Protein 6K4E (pdb70)

Sequence (491 aa):
REMAAAQKKIGDSLDYASLIQRAILPDRQLSATLGEHHFILWKPRDVVGGDFYVYREQADGYLIGVVDCAGHGVPGALMTMLARAAIDHAIEAVGSRDPAAILGETDQAMRSMLLATNMDAGLVWVDRRRRQLAFAGAKISLYASDGEEVQELKGARRAIGDKYRNIEVPLAPGWTFYLSTDGFLDQAGGEHGFGFGSRRFADMLRDHARQPLPEQAEAFVATLAEYQGEHPQRDDITILSFRFDMAAAQKKIGDSLDYASLIQRAILPDRQLSATLGEHHFILWKPRDVVGGDFYVYREQADGYLIGVVDCAGHGVPGALMTMLARAAIDHAIEAVGSRDPAAILGETDQAMRSMLSALATNMDAGLVWVDRRRRQLAFAGAKISLYASDGEEVQELKGARRAIGDGDYRNIEVPLAPGWTFYLSTDGFLDQAGGEHGFGFGSRRFADMLRDHARQPLPEQAEAFVATLAEYQGEHPQRDDITILSFRFD

Organism: Pseudomonas aeruginosa (strain ATCC 15692 / DSM 22644 / CIP 104116 / JCM 14847 / LMG 12228 / 1C / PRS 101 / PAO1) (NCBI:txid208964)

Foldseek 3Di:
DPPCVVVVVVVVVLLVLLVVLVVLACVVVCCVPFNLLKDKDWFFLPSWFLKGKDKADDPQFIKIKIKRWPGTDPVSNVLCVQLSVQLVVQCVVPNRQFAFSSLVSSLVSQVVVDVRGWMKMKMKTQGNNVQKMKIEIAQKWKWKELLAAIDIHDHHPHTSHDDIDIDMGHADASMKIKTKDCQQQQQFFDDPRGGCHDVNVRVLCSNPSNDRNVVSSVSSVVVSCVGNPPPRRPGIIIMMMGHDD/DCPVVVVVLVVLLVLLVVLVVLACVVVCCVPQNLLKDKDWFFLHSWFLKGKDKADDPQFIKIKIKRWPGIDPVSNVLSVQLSVQLVVQCVVPNRQFAQSSLVSSLVSQCVPDVVDRGWMWMKMKTCRNNQQKMKIEIAQWWKWKELLADIDIHDHHPHTRHVDHIDIDMDGHDASMKIKTKDCQQQQQFFDDPRGGCHDVVVSVLCSNCGNPRNVVSSVVSVVVSCVRNPPPRRPGIIIMMMGGDD

Secondary structure (DSSP, 8-state):
---THHHHHHHHHHHHHHHHHHHTS-HHHHHHHTGGGEEEEEE-SSSS-SEEEEEEE-SSEEEEEEEEESSSHHHHHHHHHHHHHHHHHHHHHH-SS-HHHHHHHHHHHHHHH-----EEEEEEEEETTTTEEEEEEES--EEEE-SS-EEEEPPBSS-BT-----EEEE--TTEEEEEE-HHHHT-EETTTTEE--HHHHHHHHHHHTTS-HHHHHHHHHHHHHHHHTTPPP-S-EEEEEEEE-/--HHHHHHHHHHHHHHHHHHHTS-HHHHHHHTGGGEEEEEE-SSSS-SEEEEEEE-SSEEEEEEEEESSSHHHHHHHHHHHHHHHHHHHHHH-SS-HHHHHHHHHHHHHHH-------EEEEEEEEETTTTEEEEEEES--EEEE-SS-EEEEPPBSS-B-------EEEE--TTEEEEEE-HHHHH-EETTTTEE--HHHHHHHHHHHTTS-HHHHHHHHHHHHHHHHTTSPP-S-EEEEEEEE-

Solvent-accessible surface area: 21850 Å² total; per-residue (Å²): 274,151,159,58,47,38,70,140,133,44,29,97,34,25,76,59,0,6,73,0,0,122,11,1,6,8,61,194,73,0,68,86,52,11,34,128,95,17,8,45,12,30,90,21,102,68,58,0,0,0,1,0,4,9,18,90,90,48,89,26,0,2,0,0,0,0,0,15,2,18,45,64,6,9,8,0,0,0,0,0,0,0,0,33,10,1,2,29,68,0,11,131,59,59,26,1,109,56,0,12,30,0,1,24,57,2,11,101,13,10,123,88,11,57,101,60,53,55,4,13,2,0,0,0,8,0,14,85,182,190,99,51,0,7,0,1,8,0,107,6,22,0,13,2,0,38,15,127,99,37,70,62,11,118,14,32,213,68,1,4,35,81,195,56,202,49,73,118,26,107,6,46,86,30,33,0,6,0,0,10,0,54,0,2,31,48,0,15,0,32,114,143,31,131,30,10,24,61,208,99,0,20,69,6,0,86,106,34,0,150,58,68,2,59,94,0,14,129,20,0,57,61,39,12,62,144,24,35,49,178,68,110,48,130,26,0,10,0,0,0,0,1,55,24,100,199,68,39,40,59,146,152,46,25,98,37,21,80,68,0,18,93,1,0,132,41,1,13,9,51,202,88,0,71,84,56,26,33,121,77,18,8,54,18,31,103,12,80,60,58,1,0,0,1,0,3,8,17,90,100,53,105,30,1,8,0,0,0,0,0,17,1,16,42,63,5,7,7,0,0,0,0,0,0,0,0,38,10,1,2,34,69,0,12,133,59,61,28,2,109,58,0,12,30,0,0,29,57,2,9,106,14,10,108,79,8,19,106,146,54,58,42,53,4,16,1,0,0,0,9,1,12,111,175,135,131,48,0,8,0,0,6,0,110,6,23,0,12,2,0,36,21,130,88,45,62,62,24,134,18,24,224,104,5,2,20,119,56,136,25,178,33,43,115,26,112,7,43,77,24,36,0,8,0,0,11,1,60,0,0,27,67,0,7,1,35,169,140,20,132,30,8,25,64,216,110,0,23,69,11,0,83,99,47,0,138,83,67,3,60,101,0,18,120,20,0,78,49,47,11,62,154,31,33,51,179,66,108,33,141,28,0,7,0,0,0,0,1,47,15,96

InterPro domains:
  IPR001932 PPM-type phosphatase-like domain [PF07228] (466-662)
  IPR001932 PPM-type phosphatase-like domain [SM00331] (453-662)
  IPR003660 HAMP domain [PF00672] (337-385)
  IPR003660 HAMP domain [PS50885] (337-389)
  IPR003660 HAMP domain [SM00304] (337-389)
  IPR036457 PPM-type phosphatase-like domain superfamily [G3DSA:3.60.40.10] (404-661)
  IPR036457 PPM-type phosphatase-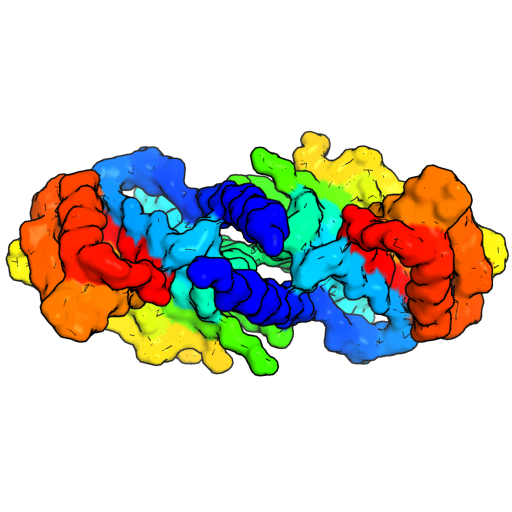like domain superfamily [SSF81606] (448-659)
  IPR052016 Bacterial Sigma Factor Regulator [PTHR43156] (282-662)

Radius of gyration: 25.13 Å; Cα contacts (8 Å, |Δi|>4): 1128; chains: 2; bounding box: 52×59×74 Å

Structure (mmCIF, N/CA/C/O backbone):
data_6K4E
#
_entry.id   6K4E
#
_cell.length_a   51.170
_cell.length_b   110.480
_cell.length_c   111.600
_cell.angle_alpha   90.00
_cell.angle_beta   90.00
_cell.angle_gamma   90.00
#
_symmetry.space_group_name_H-M   'P 21 21 21'
#
loop_
_entity.id
_entity.type
_entity.pdbx_description
1 polymer 'Putative serine phosphatase'
2 non-polymer 'MAGNESIUM ION'
3 water water
#
loop_
_atom_site.group_PDB
_atom_site.id
_atom_site.type_symbol
_atom_site.label_atom_id
_atom_site.label_alt_id
_atom_site.label_comp_id
_atom_site.label_asym_id
_atom_site.label_entity_id
_atom_site.label_seq_id
_atom_site.pdbx_PDB_ins_code
_atom_site.Cartn_x
_atom_site.Cartn_y
_atom_site.Cartn_z
_atom_site.occupancy
_atom_site.B_iso_or_equiv
_atom_site.auth_seq_id
_atom_site.auth_comp_id
_atom_site.auth_asym_id
_atom_site.auth_atom_id
_atom_site.pdbx_PDB_model_num
ATOM 1 N N . ARG A 1 45 ? 24.666 84.869 59.038 1.00 139.96 407 ARG A N 1
ATOM 2 C CA . ARG A 1 45 ? 23.570 83.905 59.139 1.00 138.55 407 ARG A CA 1
ATOM 3 C C . ARG A 1 45 ? 23.643 82.780 58.089 1.00 138.13 407 ARG A C 1
ATOM 4 O O . ARG A 1 45 ? 22.979 81.754 58.254 1.00 135.90 407 ARG A O 1
ATOM 12 N N . GLU A 1 46 ? 24.461 82.967 57.029 1.00 133.30 408 GLU A N 1
ATOM 13 C CA . GLU A 1 46 ? 24.651 81.985 55.958 1.00 130.04 408 GLU A CA 1
ATOM 14 C C . GLU A 1 46 ? 25.389 80.734 56.458 1.00 131.99 408 GLU A C 1
ATOM 15 O O . GLU A 1 46 ? 26.623 80.723 56.539 1.00 131.28 408 GLU A O 1
ATOM 21 N N . MET A 1 47 ? 24.610 79.684 56.799 1.00 127.05 409 MET A N 1
ATOM 22 C CA . MET A 1 47 ? 25.091 78.386 57.294 1.00 124.70 409 MET A CA 1
ATOM 23 C C . MET A 1 47 ? 25.808 77.600 56.180 1.00 123.37 409 MET A C 1
ATOM 24 O O . MET A 1 47 ? 25.251 76.649 55.628 1.00 120.66 409 MET A O 1
ATOM 29 N N . ALA A 1 48 ? 27.046 78.031 55.850 1.00 118.47 410 ALA A N 1
ATOM 30 C CA . ALA A 1 48 ? 27.916 77.456 54.815 1.00 115.10 410 ALA A CA 1
ATOM 31 C C . ALA A 1 48 ? 28.671 76.214 55.300 1.00 114.73 410 ALA A C 1
ATOM 32 O O . ALA A 1 48 ? 29.199 75.466 54.475 1.00 112.34 410 ALA A O 1
ATOM 34 N N . ALA A 1 49 ? 28.713 75.992 56.632 1.00 110.37 411 ALA A N 1
ATOM 35 C CA . ALA A 1 49 ? 29.375 74.840 57.258 1.00 108.17 411 ALA A CA 1
ATOM 36 C C . ALA A 1 49 ? 28.738 73.516 56.828 1.00 107.19 411 ALA A C 1
ATOM 37 O O . ALA A 1 49 ? 29.424 72.492 56.829 1.00 106.06 411 ALA A O 1
ATOM 39 N N . ALA A 1 50 ? 27.438 73.546 56.430 1.00 100.21 412 ALA A N 1
ATOM 40 C CA . ALA A 1 50 ? 26.694 72.377 55.960 1.00 96.45 412 ALA A CA 1
ATOM 41 C C . ALA A 1 50 ? 27.294 71.871 54.651 1.00 94.73 412 ALA A C 1
ATOM 42 O O . ALA A 1 50 ? 27.494 70.664 54.504 1.00 92.20 412 ALA A O 1
ATOM 44 N N . GLN A 1 51 ? 27.629 72.803 53.726 1.00 89.60 413 GLN A N 1
ATOM 45 C CA . GLN A 1 51 ? 28.251 72.523 52.426 1.00 86.87 413 GLN A CA 1
ATOM 46 C C . GLN A 1 51 ? 29.620 71.839 52.595 1.00 87.07 413 GLN A C 1
ATOM 47 O O . GLN A 1 51 ? 29.980 70.999 51.767 1.00 84.88 413 GLN A O 1
ATOM 53 N N . LYS A 1 52 ? 30.366 72.191 53.672 1.00 82.51 414 LYS A N 1
ATOM 54 C CA . LYS A 1 52 ? 31.668 71.599 54.007 1.00 80.74 414 LYS A CA 1
ATOM 55 C C . LYS A 1 52 ? 31.434 70.162 54.471 1.00 80.37 414 LYS A C 1
ATOM 56 O O . LYS A 1 52 ? 32.105 69.250 53.982 1.00 78.14 414 LYS A O 1
ATOM 62 N N . LYS A 1 53 ? 30.464 69.967 55.405 1.00 75.94 415 LYS A N 1
ATOM 63 C CA . LYS A 1 53 ? 30.083 68.667 55.972 1.00 74.05 415 LYS A CA 1
ATOM 64 C C . LYS A 1 53 ? 29.736 67.655 54.891 1.00 73.03 415 LYS A C 1
ATOM 65 O O . LYS A 1 53 ? 30.291 66.561 54.904 1.00 72.08 415 LYS A O 1
ATOM 71 N N . ILE A 1 54 ? 28.861 68.034 53.939 1.00 66.51 416 ILE A N 1
ATOM 72 C CA . ILE A 1 54 ? 28.431 67.192 52.817 1.00 63.09 416 ILE A CA 1
ATOM 73 C C . ILE A 1 54 ? 29.625 66.829 51.903 1.00 61.15 416 ILE A C 1
ATOM 74 O O . ILE A 1 54 ? 29.767 65.660 51.536 1.00 59.67 416 ILE A O 1
ATOM 79 N N . GLY A 1 55 ? 30.476 67.813 51.603 1.00 54.50 417 GLY A N 1
ATOM 80 C CA . GLY A 1 55 ? 31.678 67.642 50.795 1.00 52.10 417 GLY A CA 1
ATOM 81 C C . GLY A 1 55 ? 32.656 66.628 51.366 1.00 55.07 417 GLY A C 1
ATOM 82 O O . GLY A 1 55 ? 33.173 65.767 50.641 1.00 53.35 417 GLY A O 1
ATOM 83 N N . ASP A 1 56 ? 32.880 66.705 52.695 1.00 53.72 418 ASP A N 1
ATOM 84 C CA . ASP A 1 56 ? 33.754 65.793 53.439 1.00 53.14 418 ASP A CA 1
ATOM 85 C C . ASP A 1 56 ? 33.133 64.417 53.497 1.00 55.16 418 ASP A C 1
ATOM 86 O O . ASP A 1 56 ? 33.859 63.436 53.405 1.00 54.73 418 ASP A O 1
ATOM 91 N N . SER A 1 57 ? 31.793 64.341 53.637 1.00 51.29 419 SER A N 1
ATOM 92 C CA . SER A 1 57 ? 31.021 63.092 53.656 1.00 49.91 419 SER A CA 1
ATOM 93 C C . SER A 1 57 ? 31.122 62.405 52.293 1.00 52.34 419 SER A C 1
ATOM 94 O O . SER A 1 57 ? 31.420 61.223 52.268 1.00 51.02 419 SER A O 1
ATOM 97 N N . LEU A 1 58 ? 30.963 63.146 51.167 1.00 49.48 420 LEU A N 1
ATOM 98 C CA . LEU A 1 58 ? 31.072 62.595 49.809 1.00 48.62 420 LEU A CA 1
ATOM 99 C C . LEU A 1 58 ? 32.472 62.104 49.482 1.00 54.04 420 LEU A C 1
ATOM 100 O O . LEU A 1 58 ? 32.618 61.054 48.845 1.00 51.78 420 LEU A O 1
ATOM 105 N N . ASP A 1 59 ? 33.499 62.856 49.942 1.00 53.51 421 ASP A N 1
ATOM 106 C CA . ASP A 1 59 ? 34.910 62.506 49.760 1.00 54.06 421 ASP A CA 1
ATOM 107 C C . ASP A 1 59 ? 35.200 61.198 50.480 1.00 56.88 421 ASP A C 1
ATOM 108 O O . ASP A 1 59 ? 35.912 60.363 49.943 1.00 55.59 421 ASP A O 1
ATOM 113 N N . TYR A 1 60 ? 34.642 61.012 51.690 1.00 54.51 422 TYR A N 1
ATOM 114 C CA . TYR A 1 60 ? 34.802 59.757 52.415 1.00 54.58 422 TYR A CA 1
ATOM 115 C C . TYR A 1 60 ? 33.996 58.647 51.719 1.00 51.16 422 TYR A C 1
ATOM 116 O O . TYR A 1 60 ? 34.479 57.522 51.633 1.00 49.13 422 TYR A O 1
ATOM 125 N N . ALA A 1 61 ? 32.809 58.967 51.176 1.00 44.20 423 ALA A N 1
ATOM 126 C CA . ALA A 1 61 ? 31.988 57.999 50.440 1.00 43.71 423 ALA A CA 1
ATOM 127 C C . ALA A 1 61 ? 32.718 57.520 49.161 1.00 46.72 423 ALA A C 1
ATOM 128 O O . ALA A 1 61 ? 32.492 56.394 48.737 1.00 46.15 423 ALA A O 1
ATOM 130 N N . SER A 1 62 ? 33.638 58.336 48.594 1.00 43.24 424 SER A N 1
ATOM 131 C CA . SER A 1 62 ? 34.410 57.936 47.414 1.00 42.65 424 SER A CA 1
ATOM 132 C C . SER A 1 62 ? 35.484 56.915 47.769 1.00 45.13 424 SER A C 1
ATOM 133 O O . SER A 1 62 ? 35.854 56.122 46.920 1.00 43.76 424 SER A O 1
ATOM 136 N N . LEU A 1 63 ? 35.908 56.873 49.050 1.00 42.59 425 LEU A N 1
ATOM 137 C CA . LEU A 1 63 ? 36.861 55.884 49.563 1.00 41.86 425 LEU A CA 1
ATOM 138 C C . LEU A 1 63 ? 36.134 54.532 49.625 1.00 44.00 425 LEU A C 1
ATOM 139 O O . LEU A 1 63 ? 36.736 53.515 49.299 1.00 42.40 425 LEU A O 1
ATOM 144 N N . ILE A 1 64 ? 34.824 54.525 50.035 1.00 40.20 426 ILE A N 1
ATOM 145 C CA . ILE A 1 64 ? 34.011 53.304 50.060 1.00 39.81 426 ILE A CA 1
ATOM 146 C C . ILE A 1 64 ? 33.852 52.792 48.629 1.00 42.39 426 ILE A C 1
ATOM 147 O O . ILE A 1 64 ? 34.131 51.627 48.381 1.00 44.15 426 ILE A O 1
ATOM 152 N N . GLN A 1 65 ? 33.461 53.655 47.690 1.00 36.25 427 GLN A N 1
ATOM 153 C CA . GLN A 1 65 ? 33.294 53.243 46.296 1.00 35.47 427 GLN A CA 1
ATOM 154 C C . GLN A 1 65 ? 34.619 52.764 45.650 1.00 41.01 427 GLN A C 1
ATOM 155 O O . GLN A 1 65 ? 34.596 51.792 44.919 1.00 41.42 427 GLN A O 1
ATOM 161 N N . ARG A 1 66 ? 35.754 53.390 45.952 1.00 39.76 428 ARG A N 1
ATOM 162 C CA . ARG A 1 66 ? 37.062 52.954 45.436 1.00 40.80 428 ARG A CA 1
ATOM 163 C C . ARG A 1 66 ? 37.456 51.567 45.967 1.00 43.60 428 ARG A C 1
ATOM 164 O O . ARG A 1 66 ? 38.030 50.779 45.231 1.00 41.87 428 ARG A O 1
ATOM 172 N N . ALA A 1 67 ? 37.092 51.267 47.218 1.00 40.41 429 ALA A N 1
ATOM 173 C CA . ALA A 1 67 ? 37.359 49.983 47.871 1.00 41.71 429 ALA A CA 1
ATOM 174 C C . ALA A 1 67 ? 36.655 48.782 47.217 1.00 44.91 429 ALA A C 1
ATOM 175 O O . ALA A 1 67 ? 37.119 47.648 47.368 1.00 45.21 429 ALA A O 1
ATOM 177 N N . ILE A 1 68 ? 35.579 49.030 46.450 1.00 39.11 430 ILE A N 1
ATOM 178 C CA . ILE A 1 68 ? 34.868 47.942 45.769 1.00 37.80 430 ILE A CA 1
ATOM 179 C C . ILE A 1 68 ? 35.403 47.746 44.318 1.00 38.51 430 ILE A C 1
ATOM 180 O O . ILE A 1 68 ? 34.952 46.842 43.618 1.00 36.82 430 ILE A O 1
ATOM 185 N N . LEU A 1 69 ? 36.399 48.565 43.900 1.00 33.40 431 LEU A N 1
ATOM 186 C CA . LEU A 1 69 ? 36.988 48.483 42.557 1.00 33.65 431 LEU A CA 1
ATOM 187 C C . LEU A 1 69 ? 38.185 47.519 42.533 1.00 39.96 431 LEU A C 1
ATOM 188 O O . LEU A 1 69 ? 38.948 47.510 43.490 1.00 40.52 431 LEU A O 1
ATOM 193 N N . PRO A 1 70 ? 38.372 46.712 41.457 1.00 37.27 432 PRO A N 1
ATOM 194 C CA . PRO A 1 70 ? 39.470 45.720 41.449 1.00 37.55 432 PRO A CA 1
ATOM 195 C C . PRO A 1 70 ? 40.850 46.220 40.980 1.00 41.36 432 PRO A C 1
ATOM 196 O O . PRO A 1 70 ? 41.620 45.431 40.455 1.00 42.00 432 PRO A O 1
ATOM 200 N N . ASP A 1 71 ? 41.182 47.492 41.215 1.00 38.40 433 ASP A N 1
ATOM 201 C CA . ASP A 1 71 ? 42.461 48.145 40.873 1.00 40.71 433 ASP A CA 1
ATOM 202 C C . ASP A 1 71 ? 43.731 47.358 41.170 1.00 46.64 433 ASP A C 1
ATOM 203 O O . ASP A 1 71 ? 44.588 47.222 40.294 1.00 46.56 433 ASP A O 1
ATOM 208 N N . ARG A 1 72 ? 43.876 46.922 42.431 1.00 42.80 434 ARG A N 1
ATOM 209 C CA . ARG A 1 72 ? 45.014 46.185 42.973 1.00 44.30 434 ARG A CA 1
ATOM 210 C C . ARG A 1 72 ? 45.230 44.873 42.237 1.00 47.57 434 ARG A C 1
ATOM 211 O O . ARG A 1 72 ? 46.344 44.581 41.835 1.00 50.48 434 ARG A O 1
ATOM 219 N N . GLN A 1 73 ? 44.161 44.091 42.092 1.00 42.71 435 GLN A N 1
ATOM 220 C CA . GLN A 1 73 ? 44.097 42.807 41.400 1.00 42.01 435 GLN A CA 1
ATOM 221 C C . GLN A 1 73 ? 44.425 42.980 39.920 1.00 42.98 435 GLN A C 1
ATOM 222 O O . GLN A 1 73 ? 45.268 42.241 39.406 1.00 42.56 435 GLN A O 1
ATOM 228 N N . LEU A 1 74 ? 43.859 44.022 39.273 1.00 38.33 436 LEU A N 1
ATOM 229 C CA . LEU A 1 74 ? 44.145 44.356 37.879 1.00 38.39 436 LEU A CA 1
ATOM 230 C C . LEU A 1 74 ? 45.636 44.668 37.671 1.00 44.36 436 LEU A C 1
ATOM 231 O O . LEU A 1 74 ? 46.226 44.141 36.743 1.00 44.59 436 LEU A O 1
ATOM 236 N N . SER A 1 75 ? 46.229 45.497 38.524 1.00 44.32 437 SER A N 1
ATOM 237 C CA . SER A 1 75 ? 47.640 45.877 38.464 1.00 46.17 437 SER A CA 1
ATOM 238 C C . SER A 1 75 ? 48.581 44.701 38.724 1.00 52.50 437 SER A C 1
ATOM 239 O O . SER A 1 75 ? 49.590 44.561 38.035 1.00 52.79 437 SER A O 1
ATOM 242 N N . ALA A 1 76 ? 48.237 43.855 39.704 1.00 49.79 438 ALA A N 1
ATOM 243 C CA . ALA A 1 76 ? 49.040 42.701 40.091 1.00 50.92 438 ALA A CA 1
ATOM 244 C C . ALA A 1 76 ? 49.013 41.574 39.064 1.00 55.35 438 ALA A C 1
ATOM 245 O O . ALA A 1 76 ? 50.009 40.871 38.931 1.00 57.34 438 ALA A O 1
ATOM 247 N N . THR A 1 77 ? 47.906 41.407 38.329 1.00 50.41 439 THR A N 1
ATOM 248 C CA . THR A 1 77 ? 47.761 40.304 37.379 1.00 49.83 439 THR A CA 1
ATOM 249 C C . THR A 1 77 ? 47.942 40.706 35.904 1.00 52.03 439 THR A C 1
ATOM 250 O O . THR A 1 77 ? 48.584 39.960 35.161 1.00 52.77 439 THR A O 1
ATOM 254 N N . LEU A 1 78 ? 47.362 41.844 35.474 1.00 46.09 440 LEU A N 1
ATOM 255 C CA . LEU A 1 78 ? 47.466 42.301 34.077 1.00 45.01 440 LEU A CA 1
ATOM 256 C C . LEU A 1 78 ? 48.629 43.286 33.827 1.00 49.23 440 LEU A C 1
ATOM 257 O O . LEU A 1 78 ? 49.126 43.372 32.701 1.00 49.18 440 LEU A O 1
ATOM 262 N N . GLY A 1 79 ? 49.054 44.000 34.872 1.00 46.22 441 GLY A N 1
ATOM 263 C CA . GLY A 1 79 ? 50.122 44.983 34.763 1.00 46.73 441 GLY A CA 1
ATOM 264 C C . GLY A 1 79 ? 49.833 45.987 33.665 1.00 51.62 441 GLY A C 1
ATOM 265 O O . GLY A 1 79 ? 48.739 46.559 33.628 1.00 52.00 441 GLY A O 1
ATOM 266 N N . GLU A 1 80 ? 50.761 46.141 32.713 1.00 47.69 442 GLU A N 1
ATOM 267 C CA . GLU A 1 80 ? 50.587 47.108 31.618 1.00 47.70 442 GLU A CA 1
ATOM 268 C C . GLU A 1 80 ? 49.786 46.547 30.420 1.00 50.36 442 GLU A C 1
ATOM 269 O O . GLU A 1 80 ? 49.656 47.251 29.397 1.00 50.49 442 GLU A O 1
ATOM 275 N N . HIS A 1 81 ? 49.168 45.318 30.578 1.00 43.98 443 HIS A N 1
ATOM 276 C CA . HIS A 1 81 ? 48.241 44.721 29.585 1.00 42.01 443 HIS A CA 1
ATOM 277 C C . HIS A 1 81 ? 46.817 45.226 29.855 1.00 43.92 443 HIS A C 1
ATOM 278 O O . HIS A 1 81 ? 45.840 44.649 29.349 1.00 42.77 443 HIS A O 1
ATOM 285 N N . HIS A 1 82 ? 46.696 46.256 30.707 1.00 38.13 444 HIS A N 1
ATOM 286 C CA . HIS A 1 82 ? 45.422 46.883 31.013 1.00 37.72 444 HIS A CA 1
ATOM 287 C C . HIS A 1 82 ? 45.612 48.382 31.285 1.00 40.15 444 HIS A C 1
ATOM 288 O O . HIS A 1 82 ? 46.718 48.821 31.614 1.00 37.76 444 HIS A O 1
ATOM 295 N N . PHE A 1 83 ? 44.498 49.139 31.225 1.00 35.29 445 PHE A N 1
ATOM 296 C CA . PHE A 1 83 ? 44.451 50.521 31.685 1.00 34.46 445 PHE A CA 1
ATOM 297 C C . PHE A 1 83 ? 43.054 50.805 32.157 1.00 38.66 445 PHE A C 1
ATOM 298 O O . PHE A 1 83 ? 42.114 50.162 31.715 1.00 37.03 445 PHE A O 1
ATOM 306 N N . ILE A 1 84 ? 42.923 51.712 33.126 1.00 39.69 446 ILE A N 1
ATOM 307 C CA . ILE A 1 84 ? 41.627 52.089 33.693 1.00 39.20 446 ILE A CA 1
ATOM 308 C C . ILE A 1 84 ? 41.508 53.611 33.643 1.00 43.92 446 ILE A C 1
ATOM 309 O O . ILE A 1 84 ? 42.429 54.323 34.046 1.00 45.43 446 ILE A O 1
ATOM 314 N N . LEU A 1 85 ? 40.381 54.095 33.160 1.00 40.49 447 LEU A N 1
ATOM 315 C CA . LEU A 1 85 ? 39.996 55.498 33.165 1.00 41.13 447 LEU A CA 1
ATOM 316 C C . LEU A 1 85 ? 38.694 55.471 33.878 1.00 44.13 447 LEU A C 1
ATOM 317 O O . LEU A 1 85 ? 37.763 54.810 33.419 1.00 42.50 447 LEU A O 1
ATOM 322 N N . TRP A 1 86 ? 38.650 56.076 35.064 1.00 41.22 448 TRP A N 1
ATOM 323 C CA . TRP A 1 86 ? 37.435 56.067 35.860 1.00 41.10 448 TRP A CA 1
ATOM 324 C C . TRP A 1 86 ? 37.261 57.423 36.463 1.00 45.99 448 TRP A C 1
ATOM 325 O O . TRP A 1 86 ? 38.011 57.776 37.362 1.00 44.69 448 TRP A O 1
ATOM 336 N N . LYS A 1 87 ? 36.286 58.197 35.961 1.00 43.91 449 LYS A N 1
ATOM 337 C CA . LYS A 1 87 ? 36.064 59.551 36.430 1.00 43.76 449 LYS A CA 1
ATOM 338 C C . LYS A 1 87 ? 34.582 59.796 36.668 1.00 45.82 449 LYS A C 1
ATOM 339 O O . LYS A 1 87 ? 33.865 60.122 35.718 1.00 46.39 449 LYS A O 1
ATOM 345 N N . PRO A 1 88 ? 34.107 59.712 37.930 1.00 40.96 450 PRO A N 1
ATOM 346 C CA . PRO A 1 88 ? 32.696 60.017 38.208 1.00 40.34 450 PRO A CA 1
ATOM 347 C C . PRO A 1 88 ? 32.404 61.478 37.939 1.00 42.48 450 PRO A C 1
ATOM 348 O O . PRO A 1 88 ? 33.308 62.313 38.034 1.00 42.77 450 PRO A O 1
ATOM 352 N N . ARG A 1 89 ? 31.165 61.784 37.563 1.00 39.54 451 ARG A N 1
ATOM 353 C CA . ARG A 1 89 ? 30.743 63.165 37.284 1.00 41.64 451 ARG A CA 1
ATOM 354 C C . ARG A 1 89 ? 30.816 63.958 38.592 1.00 47.12 451 ARG A C 1
ATOM 355 O O . ARG A 1 89 ? 31.394 65.037 38.630 1.00 46.73 451 ARG A O 1
ATOM 363 N N . ASP A 1 90 ? 30.283 63.390 39.672 1.00 44.78 452 ASP A N 1
ATOM 364 C CA . ASP A 1 90 ? 30.395 64.052 40.962 1.00 46.63 452 ASP A CA 1
ATOM 365 C C . ASP A 1 90 ? 31.525 63.333 41.731 1.00 53.45 452 ASP A C 1
ATOM 366 O O . ASP A 1 90 ? 32.450 62.815 41.091 1.00 53.91 452 ASP A O 1
ATOM 371 N N . VAL A 1 91 ? 31.520 63.327 43.053 1.00 50.32 453 VAL A N 1
ATOM 372 C CA . VAL A 1 91 ? 32.601 62.662 43.787 1.00 48.07 453 VAL A CA 1
ATOM 373 C C . VAL A 1 91 ? 32.430 61.133 43.674 1.00 44.41 453 VAL A C 1
ATOM 374 O O . VAL A 1 91 ? 33.404 60.387 43.551 1.00 42.19 453 VAL A O 1
ATOM 378 N N . VAL A 1 92 ? 31.171 60.688 43.702 1.00 38.11 454 VAL A N 1
ATOM 379 C CA . VAL A 1 92 ? 30.759 59.283 43.583 1.00 36.32 454 VAL A CA 1
ATOM 380 C C . VAL A 1 92 ? 29.835 59.178 42.361 1.00 40.39 454 VAL A C 1
ATOM 381 O O . VAL A 1 92 ? 29.108 60.129 42.063 1.00 40.40 454 VAL A O 1
ATOM 385 N N . GLY A 1 93 ? 29.891 58.063 41.652 1.00 37.60 455 GLY A N 1
ATOM 386 C CA . GLY A 1 93 ? 29.094 57.890 40.440 1.00 38.17 455 GLY A CA 1
ATOM 387 C C . GLY A 1 93 ? 28.358 56.573 40.373 1.00 40.43 455 GLY A C 1
ATOM 388 O O . GLY A 1 93 ? 28.397 55.813 41.330 1.00 40.49 455 GLY A O 1
ATOM 389 N N . GLY A 1 94 ? 27.709 56.311 39.241 1.00 36.70 456 GLY A N 1
ATOM 390 C CA . GLY A 1 94 ? 26.935 55.091 38.990 1.00 36.03 456 GLY A CA 1
ATOM 391 C C . GLY A 1 94 ? 27.679 54.068 38.158 1.00 38.78 456 GLY A C 1
ATOM 392 O O . GLY A 1 94 ? 27.148 53.005 37.822 1.00 39.40 456 GLY A O 1
ATOM 393 N N . ASP A 1 95 ? 28.923 54.365 37.865 1.00 34.13 457 ASP A N 1
ATOM 394 C CA . ASP A 1 95 ? 29.769 53.513 37.054 1.00 35.35 457 ASP A CA 1
ATOM 395 C C . ASP A 1 95 ? 30.754 52.781 37.897 1.00 38.57 457 ASP A C 1
ATOM 396 O O . ASP A 1 95 ? 31.377 53.380 38.774 1.00 39.17 457 ASP A O 1
ATOM 401 N N . PHE A 1 96 ? 31.003 51.525 37.551 1.00 35.76 458 PHE A N 1
ATOM 402 C CA . PHE A 1 96 ? 32.068 50.734 38.183 1.00 35.12 458 PHE A CA 1
ATOM 403 C C . PHE A 1 96 ? 32.562 49.657 37.200 1.00 42.54 458 PHE A C 1
ATOM 404 O O . PHE A 1 96 ? 32.160 49.628 36.028 1.00 42.67 458 PHE A O 1
ATOM 412 N N . TYR A 1 97 ? 33.503 48.850 37.639 1.00 37.60 459 TYR A N 1
ATOM 413 C CA . TYR A 1 97 ? 34.098 47.842 36.792 1.00 35.48 459 TYR A CA 1
ATOM 414 C C . TYR A 1 97 ? 34.451 46.658 37.638 1.00 39.82 459 TYR A C 1
ATOM 415 O O . TYR A 1 97 ? 34.603 46.772 38.852 1.00 40.13 459 TYR A O 1
ATOM 424 N N . VAL A 1 98 ? 34.480 45.497 36.996 1.00 36.90 460 VAL A N 1
ATOM 425 C CA . VAL A 1 98 ? 34.721 44.241 37.642 1.00 36.63 460 VAL A CA 1
ATOM 426 C C . VAL A 1 98 ? 35.920 43.576 37.000 1.00 36.39 460 VAL A C 1
ATOM 427 O O . VAL A 1 98 ? 36.303 43.891 35.880 1.00 32.65 460 VAL A O 1
ATOM 431 N N . TYR A 1 99 ? 36.494 42.648 37.723 1.00 33.36 461 TYR A N 1
ATOM 432 C CA . TYR A 1 99 ? 37.621 41.865 37.263 1.00 33.89 461 TYR A CA 1
ATOM 433 C C . TYR A 1 99 ? 37.698 40.680 38.192 1.00 38.62 461 TYR A C 1
ATOM 434 O O . TYR A 1 99 ? 37.576 40.843 39.410 1.00 39.75 461 TYR A O 1
ATOM 443 N N . ARG A 1 100 ? 37.898 39.499 37.617 1.00 35.42 462 ARG A N 1
ATOM 444 C CA . ARG A 1 100 ? 38.026 38.250 38.332 1.00 35.90 462 ARG A CA 1
ATOM 445 C C . ARG A 1 100 ? 39.036 37.367 37.588 1.00 41.41 462 ARG A C 1
ATOM 446 O O . ARG A 1 100 ? 38.732 36.839 36.521 1.00 40.55 462 ARG A O 1
ATOM 454 N N . GLU A 1 101 ? 40.225 37.207 38.165 1.00 39.73 463 GLU A N 1
ATOM 455 C CA . GLU A 1 101 ? 41.266 36.361 37.618 1.00 40.62 463 GLU A CA 1
ATOM 456 C C . GLU A 1 101 ? 40.987 34.885 37.912 1.00 45.21 463 GLU A C 1
ATOM 457 O O . GLU A 1 101 ? 40.641 34.518 39.043 1.00 45.18 463 GLU A O 1
ATOM 463 N N . GLN A 1 102 ? 41.167 34.038 36.897 1.00 39.36 464 GLN A N 1
ATOM 464 C CA . GLN A 1 102 ? 41.088 32.593 37.042 1.00 38.97 464 GLN A CA 1
ATOM 465 C C . GLN A 1 102 ? 42.434 32.033 36.597 1.00 45.45 464 GLN A C 1
ATOM 466 O O . GLN A 1 102 ? 43.266 32.782 36.083 1.00 48.22 464 GLN A O 1
ATOM 472 N N . ALA A 1 103 ? 42.664 30.743 36.773 1.00 42.35 465 ALA A N 1
ATOM 473 C CA . ALA A 1 103 ? 43.932 30.138 36.343 1.00 44.32 465 ALA A CA 1
ATOM 474 C C . ALA A 1 103 ? 44.057 30.074 34.800 1.00 48.93 465 ALA A C 1
ATOM 475 O O . ALA A 1 103 ? 45.138 30.296 34.249 1.00 48.12 465 ALA A O 1
ATOM 477 N N . ASP A 1 104 ? 42.924 29.821 34.123 1.00 45.79 466 ASP A N 1
ATOM 478 C CA . ASP A 1 104 ? 42.800 29.648 32.676 1.00 46.03 466 ASP A CA 1
ATOM 479 C C . ASP A 1 104 ? 42.425 30.914 31.881 1.00 48.01 466 ASP A C 1
ATOM 480 O O . ASP A 1 104 ? 42.373 30.857 30.661 1.00 48.01 466 ASP A O 1
ATOM 485 N N . GLY A 1 105 ? 42.182 32.030 32.568 1.00 43.67 467 GLY A N 1
ATOM 486 C CA . GLY A 1 105 ? 41.807 33.296 31.946 1.00 41.07 467 GLY A CA 1
ATOM 487 C C . GLY A 1 105 ? 41.226 34.284 32.932 1.00 41.02 467 GLY A C 1
ATOM 488 O O . GLY A 1 105 ? 41.461 34.162 34.132 1.00 37.69 467 GLY A O 1
ATOM 489 N N . TYR A 1 106 ? 40.475 35.297 32.445 1.00 36.96 468 TYR A N 1
ATOM 490 C CA . TYR A 1 106 ? 39.911 36.269 33.364 1.00 36.38 468 TYR A CA 1
ATOM 491 C C . TYR A 1 106 ? 38.616 36.862 32.902 1.00 40.66 468 TYR A C 1
ATOM 492 O O . TYR A 1 106 ? 38.338 36.935 31.700 1.00 39.72 468 TYR A O 1
ATOM 501 N N . LEU A 1 107 ? 37.837 37.332 33.872 1.00 37.25 469 LEU A N 1
ATOM 502 C CA . LEU A 1 107 ? 36.579 38.018 33.628 1.00 36.55 469 LEU A CA 1
ATOM 503 C C . LEU A 1 107 ? 36.848 39.469 33.843 1.00 40.32 469 LEU A C 1
ATOM 504 O O . LEU A 1 107 ? 37.435 39.837 34.855 1.00 40.02 469 LEU A O 1
ATOM 509 N N . ILE A 1 108 ? 36.437 40.304 32.892 1.00 37.20 470 ILE A N 1
ATOM 510 C CA . ILE A 1 108 ? 36.635 41.746 32.968 1.00 36.09 470 ILE A CA 1
ATOM 511 C C . ILE A 1 108 ? 35.366 42.458 32.439 1.00 42.10 470 ILE A C 1
ATOM 512 O O . ILE A 1 108 ? 34.786 42.034 31.441 1.00 42.83 470 ILE A O 1
ATOM 517 N N . GLY A 1 109 ? 34.929 43.500 33.126 1.00 37.71 471 GLY A N 1
ATOM 518 C CA . GLY A 1 109 ? 33.730 44.193 32.686 1.00 37.34 471 GLY A CA 1
ATOM 519 C C . GLY A 1 109 ? 33.523 45.584 33.236 1.00 41.79 471 GLY A C 1
ATOM 520 O O . GLY A 1 109 ? 34.257 46.019 34.122 1.00 40.61 471 GLY A O 1
ATOM 521 N N . VAL A 1 110 ? 32.540 46.302 32.681 1.00 38.49 472 VAL A N 1
ATOM 522 C CA . VAL A 1 110 ? 32.157 47.659 33.101 1.00 37.50 472 VAL A CA 1
ATOM 523 C C . VAL A 1 110 ? 30.655 47.650 33.306 1.00 39.94 472 VAL A C 1
ATOM 524 O O . VAL A 1 110 ? 29.943 46.890 32.639 1.00 37.80 472 VAL A O 1
ATOM 528 N N . VAL A 1 111 ? 30.167 48.493 34.225 1.00 36.58 473 VAL A N 1
ATOM 529 C CA . VAL A 1 111 ? 28.747 48.579 34.530 1.00 36.60 473 VAL A CA 1
ATOM 530 C C . VAL A 1 111 ? 28.391 50.049 34.684 1.00 41.59 473 VAL A C 1
ATOM 531 O O . VAL A 1 111 ? 29.146 50.791 35.291 1.00 42.81 473 VAL A O 1
ATOM 535 N N . ASP A 1 112 ? 27.237 50.455 34.157 1.00 37.68 474 ASP A N 1
ATOM 536 C CA . ASP A 1 112 ? 26.725 51.818 34.313 1.00 35.80 474 ASP A CA 1
ATOM 537 C C . ASP A 1 112 ? 25.338 51.616 34.889 1.00 39.47 474 ASP A C 1
ATOM 538 O O . ASP A 1 112 ? 24.462 51.129 34.170 1.00 35.58 474 ASP A O 1
ATOM 543 N N . CYS A 1 113 ? 25.185 51.876 36.223 1.00 37.68 475 CYS A N 1
ATOM 544 C CA . CYS A 1 113 ? 23.920 51.787 36.959 1.00 39.26 475 CYS A CA 1
ATOM 545 C C . CYS A 1 113 ? 23.085 53.024 36.717 1.00 42.52 475 CYS A C 1
ATOM 546 O O . CYS A 1 113 ? 23.645 54.100 36.496 1.00 42.25 475 CYS A O 1
ATOM 549 N N . ALA A 1 114 ? 21.770 52.904 36.877 1.00 40.27 476 ALA A N 1
ATOM 550 C CA . ALA A 1 114 ? 20.855 54.039 36.724 1.00 42.09 476 ALA A CA 1
ATOM 551 C C . ALA A 1 114 ? 21.281 55.205 37.618 1.00 47.88 476 ALA A C 1
ATOM 552 O O . ALA A 1 114 ? 21.598 55.015 38.792 1.00 50.13 476 ALA A O 1
ATOM 554 N N . GLY A 1 115 ? 21.369 56.379 37.037 1.00 44.77 477 GLY A N 1
ATOM 555 C CA . GLY A 1 115 ? 21.763 57.574 37.767 1.00 45.65 477 GLY A CA 1
ATOM 556 C C . GLY A 1 115 ? 23.259 57.776 37.896 1.00 49.22 477 GLY A C 1
ATOM 557 O O . GLY A 1 115 ? 24.074 56.994 37.398 1.00 46.99 477 GLY A O 1
ATOM 558 N N . HIS A 1 116 ? 23.610 58.863 38.542 1.00 47.79 478 HIS A N 1
ATOM 559 C CA . HIS A 1 116 ? 24.978 59.253 38.841 1.00 49.17 478 HIS A CA 1
ATOM 560 C C . HIS A 1 116 ? 24.902 59.852 40.235 1.00 50.73 478 HIS A C 1
ATOM 561 O O . HIS A 1 116 ? 23.835 59.800 40.840 1.00 50.84 478 HIS A O 1
ATOM 568 N N . GLY A 1 117 ? 26.007 60.370 40.754 1.00 43.95 479 GLY A N 1
ATOM 569 C CA . GLY A 1 117 ? 26.013 60.940 42.095 1.00 43.48 479 GLY A CA 1
ATOM 570 C C . GLY A 1 117 ? 25.757 59.881 43.146 1.00 43.18 479 GLY A C 1
ATOM 571 O O . GLY A 1 117 ? 26.075 58.713 42.932 1.00 42.18 479 GLY A O 1
ATOM 572 N N . VAL A 1 118 ? 25.161 60.271 44.263 1.00 39.75 480 VAL A N 1
ATOM 573 C CA . VAL A 1 118 ? 24.851 59.376 45.392 1.00 39.17 480 VAL A CA 1
ATOM 574 C C . VAL A 1 118 ? 23.889 58.234 44.979 1.00 43.83 480 VAL A C 1
ATOM 575 O O . VAL A 1 118 ? 24.251 57.076 45.237 1.00 43.67 480 VAL A O 1
ATOM 579 N N . PRO A 1 119 ? 22.717 58.503 44.308 1.00 38.83 481 PRO A N 1
ATOM 580 C CA . PRO A 1 119 ? 21.829 57.387 43.907 1.00 38.64 481 PRO A CA 1
ATOM 581 C C . PRO A 1 119 ? 22.534 56.345 43.030 1.00 42.70 481 PRO A C 1
ATOM 582 O O . PRO A 1 119 ? 22.345 55.145 43.239 1.00 42.00 481 PRO A O 1
ATOM 586 N N . GLY A 1 120 ? 23.360 56.804 42.099 1.00 39.56 482 GLY A N 1
ATOM 587 C CA . GLY A 1 120 ? 24.153 55.922 41.237 1.00 39.23 482 GLY A CA 1
ATOM 588 C C . GLY A 1 120 ? 25.136 55.094 42.058 1.00 40.55 482 GLY A C 1
ATOM 589 O O . GLY A 1 120 ? 25.213 53.877 41.898 1.00 39.28 482 GLY A O 1
ATOM 590 N N . ALA A 1 121 ? 25.813 55.738 43.005 1.00 37.50 483 ALA A N 1
ATOM 591 C CA . ALA A 1 121 ? 26.768 55.072 43.912 1.00 37.12 483 ALA A CA 1
ATOM 592 C C . ALA A 1 121 ? 26.103 54.003 44.796 1.00 39.44 483 ALA A C 1
ATOM 593 O O . ALA A 1 121 ? 26.711 52.968 45.023 1.00 39.79 483 ALA A O 1
ATOM 595 N N . LEU A 1 122 ? 24.837 54.203 45.203 1.00 35.37 484 LEU A N 1
ATOM 596 C CA . LEU A 1 122 ? 24.078 53.202 45.974 1.00 36.19 484 LEU A CA 1
ATOM 597 C C . LEU A 1 122 ? 23.807 51.966 45.132 1.00 40.58 484 LEU A C 1
ATOM 598 O O . LEU A 1 122 ? 23.906 50.848 45.638 1.00 41.47 484 LEU A O 1
ATOM 603 N N . MET A 1 123 ? 23.445 52.172 43.841 1.00 37.09 485 MET A N 1
ATOM 604 C CA . MET A 1 123 ? 23.199 51.126 42.838 1.00 36.46 485 MET A CA 1
ATOM 605 C C . MET A 1 123 ? 24.460 50.288 42.583 1.00 37.37 485 MET A C 1
ATOM 606 O O . MET A 1 123 ? 24.358 49.079 42.444 1.00 38.54 485 MET A O 1
ATOM 611 N N . THR A 1 124 ? 25.651 50.921 42.558 1.00 29.78 486 THR A N 1
ATOM 612 C CA . THR A 1 124 ? 26.928 50.213 42.370 1.00 28.77 486 THR A CA 1
ATOM 613 C C . THR A 1 124 ? 27.229 49.254 43.495 1.00 35.33 486 THR A C 1
ATOM 614 O O . THR A 1 124 ? 27.789 48.191 43.235 1.00 36.68 486 THR A O 1
ATOM 618 N N . MET A 1 125 ? 26.851 49.599 44.747 1.00 34.62 487 MET A N 1
ATOM 619 C CA . MET A 1 125 ? 27.096 48.701 45.884 1.00 35.27 487 MET A CA 1
ATOM 620 C C . MET A 1 125 ? 26.231 47.448 45.686 1.00 38.08 487 MET A C 1
ATOM 621 O O . MET A 1 125 ? 26.730 46.323 45.775 1.00 36.58 487 MET A O 1
ATOM 626 N N . LEU A 1 126 ? 24.956 47.650 45.351 1.00 34.42 488 LEU A N 1
ATOM 627 C CA . LEU A 1 126 ? 24.022 46.554 45.113 1.00 35.40 488 LEU A CA 1
ATOM 628 C C . LEU A 1 126 ? 24.478 45.703 43.937 1.00 40.71 488 LEU A C 1
ATOM 629 O O . LEU A 1 126 ? 24.555 44.477 44.086 1.00 40.74 488 LEU A O 1
ATOM 634 N N . ALA A 1 127 ? 24.866 46.356 42.805 1.00 37.52 489 ALA A N 1
ATOM 635 C CA . ALA A 1 127 ? 25.310 45.670 41.597 1.00 38.06 489 ALA A CA 1
ATOM 636 C C . ALA A 1 127 ? 26.627 44.929 41.810 1.00 42.94 489 ALA A C 1
ATOM 637 O O . ALA A 1 127 ? 26.775 43.844 41.268 1.00 43.75 489 ALA A O 1
ATOM 639 N N . ARG A 1 128 ? 27.555 45.479 42.607 1.00 39.59 490 ARG A N 1
ATOM 640 C CA . ARG A 1 128 ? 28.833 44.810 42.897 1.00 40.69 490 ARG A CA 1
ATOM 641 C C . ARG A 1 128 ? 28.570 43.477 43.598 1.00 47.14 490 ARG A C 1
ATOM 642 O O . ARG A 1 128 ? 29.120 42.452 43.182 1.00 48.67 490 ARG A O 1
ATOM 650 N N . ALA A 1 129 ? 27.698 43.490 44.608 1.00 44.10 491 ALA A N 1
ATOM 651 C CA . ALA A 1 129 ? 27.294 42.292 45.353 1.00 45.85 491 ALA A CA 1
ATOM 652 C C . ALA A 1 129 ? 26.484 41.329 44.474 1.00 48.01 491 ALA A C 1
ATOM 653 O O . ALA A 1 129 ? 26.738 40.128 44.510 1.00 48.56 491 ALA A O 1
ATOM 655 N N . ALA A 1 130 ? 25.533 41.850 43.679 1.00 42.90 492 ALA A N 1
ATOM 656 C CA . ALA A 1 130 ? 24.764 41.061 42.694 1.00 43.46 492 ALA A CA 1
ATOM 657 C C . ALA A 1 130 ? 25.699 40.389 41.652 1.00 41.81 492 ALA A C 1
ATOM 658 O O . ALA A 1 130 ? 25.431 39.276 41.233 1.00 40.66 492 ALA A O 1
ATOM 660 N N . ILE A 1 131 ? 26.801 41.035 41.274 1.00 37.99 493 ILE A N 1
ATOM 661 C CA . ILE A 1 131 ? 27.755 40.455 40.309 1.00 38.34 493 ILE A CA 1
ATOM 662 C C . ILE A 1 131 ? 28.538 39.306 40.973 1.00 42.16 493 ILE A C 1
ATOM 663 O O . ILE A 1 131 ? 28.682 38.245 40.360 1.00 40.83 493 ILE A O 1
ATOM 668 N N . ASP A 1 132 ? 28.945 39.481 42.253 1.00 39.87 494 ASP A N 1
ATOM 669 C CA . ASP A 1 132 ? 29.646 38.459 43.042 1.00 39.46 494 ASP A CA 1
ATOM 670 C C . ASP A 1 132 ? 28.777 37.220 43.191 1.00 43.20 494 ASP A C 1
ATOM 671 O O . ASP A 1 132 ? 29.280 36.115 42.986 1.00 41.12 494 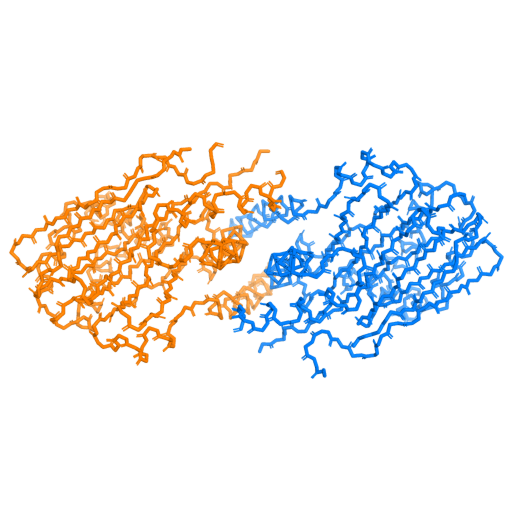ASP A O 1
ATOM 676 N N . HIS A 1 133 ? 27.470 37.403 43.522 1.00 41.11 495 HIS A N 1
ATOM 677 C CA . HIS A 1 133 ? 26.505 36.306 43.634 1.00 43.53 495 HIS A CA 1
ATOM 678 C C . HIS A 1 133 ? 26.445 35.539 42.316 1.00 49.49 495 HIS A C 1
ATOM 679 O O . HIS A 1 133 ? 26.596 34.316 42.325 1.00 52.12 495 HIS A O 1
ATOM 686 N N . ALA A 1 134 ? 26.223 36.264 41.189 1.00 43.81 496 ALA A N 1
ATOM 687 C CA . ALA A 1 134 ? 26.130 35.706 39.835 1.00 42.46 496 ALA A CA 1
ATOM 688 C C . ALA A 1 134 ? 27.374 34.915 39.448 1.00 45.06 496 ALA A C 1
ATOM 689 O O . ALA A 1 134 ? 27.219 33.795 38.973 1.00 45.14 496 ALA A O 1
ATOM 691 N N . ILE A 1 135 ? 28.598 35.456 39.707 1.00 39.91 497 ILE A N 1
ATOM 692 C CA . ILE A 1 135 ? 29.869 34.781 39.414 1.00 40.25 497 ILE A CA 1
ATOM 693 C C . ILE A 1 135 ? 29.946 33.461 40.189 1.00 46.42 497 ILE A C 1
ATOM 694 O O . ILE A 1 135 ? 30.384 32.456 39.644 1.00 47.10 497 ILE A O 1
ATOM 699 N N . GLU A 1 136 ? 29.482 33.460 41.444 1.00 45.10 498 GLU A N 1
ATOM 700 C CA . GLU A 1 136 ? 29.457 32.268 42.293 1.00 46.26 498 GLU A CA 1
ATOM 701 C C . GLU A 1 136 ? 28.385 31.267 41.813 1.00 52.28 498 GLU A C 1
ATOM 702 O O . GLU A 1 136 ? 28.641 30.063 41.813 1.00 54.02 498 GLU A O 1
ATOM 708 N N . ALA A 1 137 ? 27.212 31.761 41.361 1.00 47.81 499 ALA A N 1
ATOM 709 C CA . ALA A 1 137 ? 26.123 30.911 40.868 1.00 48.54 499 ALA A CA 1
ATOM 710 C C . ALA A 1 137 ? 26.392 30.278 39.493 1.00 53.14 499 ALA A C 1
ATOM 711 O O . ALA A 1 137 ? 25.988 29.142 39.285 1.00 54.30 499 ALA A O 1
ATOM 713 N N . VAL A 1 138 ? 27.019 31.003 38.540 1.00 48.41 500 VAL A N 1
ATOM 714 C CA . VAL A 1 138 ? 27.205 30.447 37.184 1.00 49.28 500 VAL A CA 1
ATOM 715 C C . VAL A 1 138 ? 28.665 30.373 36.687 1.00 52.45 500 VAL A C 1
ATOM 716 O O . VAL A 1 138 ? 28.908 29.853 35.595 1.00 51.33 500 VAL A O 1
ATOM 720 N N . GLY A 1 139 ? 29.601 30.876 37.475 1.00 47.64 501 GLY A N 1
ATOM 721 C CA . GLY A 1 139 ? 31.000 30.869 37.085 1.00 47.23 501 GLY A CA 1
ATOM 722 C C . GLY A 1 139 ? 31.371 32.189 36.463 1.00 50.10 501 GLY A C 1
ATOM 723 O O . GLY A 1 139 ? 30.503 33.029 36.222 1.00 50.19 501 GLY A O 1
ATOM 724 N N . SER A 1 140 ? 32.658 32.389 36.203 1.00 46.19 502 SER A N 1
ATOM 725 C CA . SER A 1 140 ? 33.134 33.637 35.627 1.00 45.20 502 SER A CA 1
ATOM 726 C C . SER A 1 140 ? 33.391 33.541 34.117 1.00 49.14 502 SER A C 1
ATOM 727 O O . SER A 1 140 ? 33.860 34.507 33.509 1.00 48.94 502 SER A O 1
ATOM 730 N N . ARG A 1 141 ? 33.032 32.398 33.509 1.00 45.39 503 ARG A N 1
ATOM 731 C CA . ARG A 1 141 ? 33.311 32.073 32.116 1.00 45.84 503 ARG A CA 1
ATOM 732 C C . ARG A 1 141 ? 32.139 32.265 31.148 1.00 48.46 503 ARG A C 1
ATOM 733 O O . ARG A 1 141 ? 32.336 32.169 29.939 1.00 48.27 503 ARG A O 1
ATOM 741 N N . ASP A 1 142 ? 30.960 32.610 31.656 1.00 43.40 504 ASP A N 1
ATOM 742 C CA . ASP A 1 142 ? 29.789 32.767 30.809 1.00 43.31 504 ASP A CA 1
ATOM 743 C C . ASP A 1 142 ? 29.197 34.164 31.022 1.00 46.94 504 ASP A C 1
ATOM 744 O O . ASP A 1 142 ? 28.310 34.307 31.865 1.00 46.33 504 ASP A O 1
ATOM 749 N N . PRO A 1 143 ? 29.675 35.198 30.265 1.00 43.07 505 PRO A N 1
ATOM 750 C CA . PRO A 1 143 ? 29.169 36.572 30.462 1.00 41.26 505 PRO A CA 1
ATOM 751 C C . PRO A 1 143 ? 27.643 36.734 30.354 1.00 45.51 505 PRO A C 1
ATOM 752 O O . PRO A 1 143 ? 27.044 37.414 31.180 1.00 44.43 505 PRO A O 1
ATOM 756 N N . ALA A 1 144 ? 27.010 36.086 29.380 1.00 43.51 506 ALA A N 1
ATOM 757 C CA . ALA A 1 144 ? 25.542 36.141 29.229 1.00 43.41 506 ALA A CA 1
ATOM 758 C C . ALA A 1 144 ? 24.807 35.578 30.457 1.00 44.74 506 ALA A C 1
ATOM 759 O O . ALA A 1 144 ? 23.837 36.199 30.897 1.00 44.04 506 ALA A O 1
ATOM 761 N N . ALA A 1 145 ? 25.287 34.447 31.036 1.00 40.63 507 ALA A N 1
ATOM 762 C CA . ALA A 1 145 ? 24.679 33.858 32.244 1.00 41.57 507 ALA A CA 1
ATOM 763 C C . ALA A 1 145 ? 24.856 34.748 33.481 1.00 44.71 507 ALA A C 1
ATOM 764 O O . ALA A 1 145 ? 23.932 34.842 34.292 1.00 43.55 507 ALA A O 1
ATOM 766 N N . ILE A 1 146 ? 26.036 35.420 33.599 1.00 41.59 508 ILE A N 1
ATOM 767 C CA . ILE A 1 146 ? 26.373 36.342 34.680 1.00 40.30 508 ILE A CA 1
ATOM 768 C C . ILE A 1 146 ? 25.378 37.519 34.645 1.00 44.42 508 ILE A C 1
ATOM 769 O O . ILE A 1 146 ? 24.863 37.900 35.687 1.00 45.81 508 ILE A O 1
ATOM 774 N N . LEU A 1 147 ? 25.118 38.079 33.452 1.00 38.94 509 LEU A N 1
ATOM 775 C CA . LEU A 1 147 ? 24.217 39.220 33.259 1.00 37.26 509 LEU A CA 1
ATOM 776 C C . LEU A 1 147 ? 22.794 38.862 33.652 1.00 41.94 509 LEU A C 1
ATOM 777 O O . LEU A 1 147 ? 22.180 39.626 34.368 1.00 42.37 509 LEU A O 1
ATOM 782 N N . GLY A 1 148 ? 22.336 37.670 33.266 1.00 40.78 510 GLY A N 1
ATOM 783 C CA . GLY A 1 148 ? 21.007 37.140 33.590 1.00 41.33 510 GLY A CA 1
ATOM 784 C C . GLY A 1 148 ? 20.797 37.004 35.079 1.00 45.56 510 GLY A C 1
ATOM 785 O O . GLY A 1 148 ? 19.811 37.504 35.630 1.00 44.64 510 GLY A O 1
ATOM 786 N N . GLU A 1 149 ? 21.773 36.364 35.739 1.00 42.96 511 GLU A N 1
ATOM 787 C CA . GLU A 1 149 ? 21.814 36.149 37.170 1.00 43.38 511 GLU A CA 1
ATOM 788 C C . GLU A 1 149 ? 21.955 37.464 37.954 1.00 47.62 511 GLU A C 1
ATOM 789 O O . GLU A 1 149 ? 21.367 37.560 39.043 1.00 47.96 511 GLU A O 1
ATOM 795 N N . THR A 1 150 ? 22.725 38.471 37.407 1.00 41.32 512 THR A N 1
ATOM 796 C CA . THR A 1 150 ? 22.894 39.784 38.040 1.00 39.92 512 THR A CA 1
ATOM 797 C C . THR A 1 150 ? 21.538 40.513 38.073 1.00 46.32 512 THR A C 1
ATOM 798 O O . THR A 1 150 ? 21.157 41.077 39.105 1.00 44.13 512 THR A O 1
ATOM 802 N N . ASP A 1 151 ? 20.807 40.455 36.943 1.00 46.27 513 ASP A N 1
ATOM 803 C CA . ASP A 1 151 ? 19.461 41.013 36.787 1.00 47.35 513 ASP A CA 1
ATOM 804 C C . ASP A 1 151 ? 18.551 40.435 37.896 1.00 53.09 513 ASP A C 1
ATOM 805 O O . ASP A 1 151 ? 17.926 41.206 38.608 1.00 54.24 513 ASP A O 1
ATOM 810 N N . GLN A 1 152 ? 18.534 39.096 38.069 1.00 50.93 514 GLN A N 1
ATOM 811 C CA . GLN A 1 152 ? 17.708 38.403 39.069 1.00 52.77 514 GLN A CA 1
ATOM 812 C C . GLN A 1 152 ? 18.057 38.803 40.510 1.00 55.54 514 GLN A C 1
ATOM 813 O O . GLN A 1 152 ? 17.164 39.113 41.290 1.00 55.30 514 GLN A O 1
ATOM 819 N N . ALA A 1 153 ? 19.361 38.842 40.830 1.00 52.00 515 ALA A N 1
ATOM 820 C CA . ALA A 1 153 ? 19.883 39.250 42.128 1.00 51.62 515 ALA A CA 1
ATOM 821 C C . ALA A 1 153 ? 19.478 40.694 42.423 1.00 53.92 515 ALA A C 1
ATOM 822 O O . ALA A 1 153 ? 19.103 40.998 43.544 1.00 53.11 515 ALA A O 1
ATOM 824 N N . MET A 1 154 ? 19.506 41.573 41.400 1.00 50.92 516 MET A N 1
ATOM 825 C CA . MET A 1 154 ? 19.082 42.964 41.563 1.00 50.66 516 MET A CA 1
ATOM 826 C C . MET A 1 154 ? 17.578 43.044 41.869 1.00 57.15 516 MET A C 1
ATOM 827 O O . MET A 1 154 ? 17.195 43.744 42.802 1.00 56.59 516 MET A O 1
ATOM 832 N N . ARG A 1 155 ? 16.744 42.280 41.132 1.00 55.61 517 ARG A N 1
ATOM 833 C CA . ARG A 1 155 ? 15.276 42.212 41.330 1.00 57.28 517 ARG A CA 1
ATOM 834 C C . ARG A 1 155 ? 14.888 41.690 42.716 1.00 63.05 517 ARG A C 1
ATOM 835 O O . ARG A 1 155 ? 13.856 42.091 43.243 1.00 64.42 517 ARG A O 1
ATOM 843 N N . SER A 1 156 ? 15.692 40.800 43.302 1.00 60.25 518 SER A N 1
ATOM 844 C CA . SER A 1 156 ? 15.438 40.256 44.637 1.00 62.16 518 SER A CA 1
ATOM 845 C C . SER A 1 156 ? 15.671 41.310 45.723 1.00 66.11 518 SER A C 1
ATOM 846 O O . SER A 1 156 ? 14.932 41.329 46.707 1.00 67.20 518 SER A O 1
ATOM 849 N N . MET A 1 157 ? 16.700 42.181 45.548 1.00 60.41 519 MET A N 1
ATOM 850 C CA . MET A 1 157 ? 17.061 43.180 46.556 1.00 58.77 519 MET A CA 1
ATOM 851 C C . MET A 1 157 ? 16.244 44.464 46.483 1.00 62.55 519 MET A C 1
ATOM 852 O O . MET A 1 157 ? 15.988 45.066 47.526 1.00 63.06 519 MET A O 1
ATOM 857 N N . LEU A 1 158 ? 15.838 44.888 45.276 1.00 57.86 520 LEU A N 1
ATOM 858 C CA . LEU A 1 158 ? 15.064 46.114 45.109 1.00 67.78 520 LEU A CA 1
ATOM 859 C C . LEU A 1 158 ? 13.607 45.822 44.796 1.00 95.52 520 LEU A C 1
ATOM 860 O O . LEU A 1 158 ? 12.848 45.464 45.688 1.00 67.93 520 LEU A O 1
ATOM 865 N N . LEU A 1 167 ? 11.134 54.523 40.553 1.00 65.52 529 LEU A N 1
ATOM 866 C CA . LEU A 1 167 ? 12.525 54.062 40.676 1.00 64.63 529 LEU A CA 1
ATOM 867 C C . LEU A 1 167 ? 13.183 53.529 39.388 1.00 65.27 529 LEU A C 1
ATOM 868 O O . LEU A 1 167 ? 12.818 52.448 38.906 1.00 63.24 529 LEU A O 1
ATOM 873 N N . ALA A 1 168 ? 14.205 54.260 38.884 1.00 61.44 530 ALA A N 1
ATOM 874 C CA . ALA A 1 168 ? 14.996 53.841 37.719 1.00 60.51 530 ALA A CA 1
ATOM 875 C C . ALA A 1 168 ? 16.080 52.917 38.281 1.00 61.49 530 ALA A C 1
ATOM 876 O O . ALA A 1 168 ? 16.912 53.362 39.081 1.00 60.75 530 ALA A O 1
ATOM 878 N N . THR A 1 169 ? 15.994 51.616 37.957 1.00 56.23 531 THR A N 1
ATOM 879 C CA . THR A 1 169 ? 16.884 50.578 38.483 1.00 55.74 531 THR A CA 1
ATOM 880 C C . THR A 1 169 ? 17.653 49.808 37.401 1.00 59.20 531 THR A C 1
ATOM 881 O O . THR A 1 169 ? 18.417 48.886 37.724 1.00 59.03 531 THR A O 1
ATOM 885 N N . ASN A 1 170 ? 17.435 50.159 36.123 1.00 55.39 532 ASN A N 1
ATOM 886 C CA . ASN A 1 170 ? 18.108 49.504 35.007 1.00 55.46 532 ASN A CA 1
ATOM 887 C C . ASN A 1 170 ? 19.619 49.841 34.973 1.00 58.44 532 ASN A C 1
ATOM 888 O O . ASN A 1 170 ? 20.062 50.814 35.597 1.00 59.21 532 ASN A O 1
ATOM 893 N N . MET A 1 171 ? 20.402 48.983 34.315 1.00 51.11 533 MET A N 1
ATOM 894 C CA . MET A 1 171 ? 21.837 49.146 34.227 1.00 49.41 533 MET A CA 1
ATOM 895 C C . MET A 1 171 ? 22.403 48.573 32.942 1.00 48.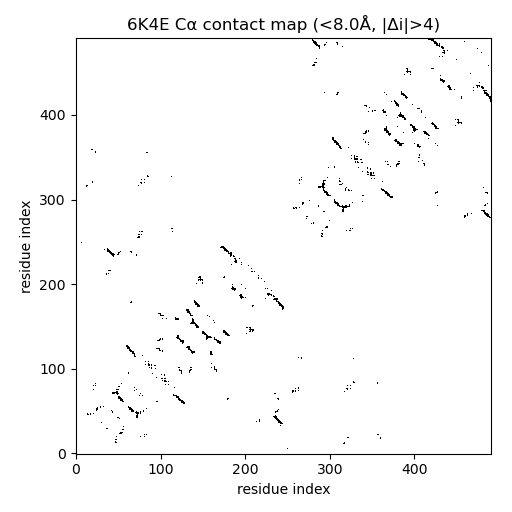15 533 MET A C 1
ATOM 896 O O . MET A 1 171 ? 21.890 47.601 32.398 1.00 45.63 533 MET A O 1
ATOM 901 N N . ASP A 1 172 ? 23.446 49.218 32.447 1.00 42.98 534 ASP A N 1
ATOM 902 C CA . ASP A 1 172 ? 24.186 48.782 31.281 1.00 42.05 534 ASP A CA 1
ATOM 903 C C . ASP A 1 172 ? 25.371 48.017 31.822 1.00 44.65 534 ASP A C 1
ATOM 904 O O . ASP A 1 172 ? 25.846 48.336 32.908 1.00 43.83 534 ASP A O 1
ATOM 909 N N . ALA A 1 173 ? 25.828 47.004 31.082 1.00 41.80 535 ALA A N 1
ATOM 910 C CA . ALA A 1 173 ? 27.014 46.224 31.409 1.00 41.22 535 ALA A CA 1
ATOM 911 C C . ALA A 1 173 ? 27.595 45.550 30.170 1.00 46.11 535 ALA A C 1
ATOM 912 O O . ALA A 1 173 ? 26.869 45.163 29.269 1.00 47.02 535 ALA A O 1
ATOM 914 N N . GLY A 1 174 ? 28.915 45.487 30.128 1.00 41.31 536 GLY A N 1
ATOM 915 C CA . GLY A 1 174 ? 29.672 44.797 29.106 1.00 41.18 536 GLY A CA 1
ATOM 916 C C . GLY A 1 174 ? 30.615 43.898 29.845 1.00 46.04 536 GLY A C 1
ATOM 917 O O . GLY A 1 174 ? 31.405 44.385 30.646 1.00 45.82 536 GLY A O 1
ATOM 918 N N . LEU A 1 175 ? 30.467 42.598 29.668 1.00 44.43 537 LEU A N 1
ATOM 919 C CA . LEU A 1 175 ? 31.266 41.596 30.369 1.00 44.95 537 LEU A CA 1
ATOM 920 C C . LEU A 1 175 ? 31.990 40.732 29.383 1.00 46.95 537 LEU A C 1
ATOM 921 O O . LEU A 1 175 ? 31.380 40.237 28.442 1.00 46.30 537 LEU A O 1
ATOM 926 N N . VAL A 1 176 ? 33.272 40.479 29.642 1.00 42.00 538 VAL A N 1
ATOM 927 C CA . VAL A 1 176 ? 34.095 39.664 28.766 1.00 41.17 538 VAL A CA 1
ATOM 928 C C . VAL A 1 176 ? 34.805 38.537 29.552 1.00 43.33 538 VAL A C 1
ATOM 929 O O . VAL A 1 176 ? 35.479 38.808 30.536 1.00 40.96 538 VAL A O 1
ATOM 933 N N . TRP A 1 177 ? 34.712 37.302 29.069 1.00 38.98 539 TRP A N 1
ATOM 934 C CA . TRP A 1 177 ? 35.522 36.217 29.598 1.00 37.85 539 TRP A CA 1
ATOM 935 C C . TRP A 1 177 ? 36.672 36.019 28.585 1.00 43.15 539 TRP A C 1
ATOM 936 O O . TRP A 1 177 ? 36.420 35.644 27.432 1.00 43.67 539 TRP A O 1
ATOM 947 N N . VAL A 1 178 ? 37.907 36.326 28.995 1.00 39.06 540 VAL A N 1
ATOM 948 C CA . VAL A 1 178 ? 39.110 36.152 28.182 1.00 39.32 540 VAL A CA 1
ATOM 949 C C . VAL A 1 178 ? 39.683 34.771 28.507 1.00 43.72 540 VAL A C 1
ATOM 950 O O . VAL A 1 178 ? 40.204 34.573 29.597 1.00 42.60 540 VAL A O 1
ATOM 954 N N . ASP A 1 179 ? 39.617 33.842 27.561 1.00 42.31 541 ASP A N 1
ATOM 955 C CA . ASP A 1 179 ? 40.169 32.494 27.737 1.00 44.85 541 ASP A CA 1
ATOM 956 C C . ASP A 1 179 ? 41.608 32.428 27.220 1.00 52.37 541 ASP A C 1
ATOM 957 O O . ASP A 1 179 ? 41.841 32.501 26.015 1.00 51.63 541 ASP A O 1
ATOM 962 N N . ARG A 1 180 ? 42.571 32.306 28.129 1.00 52.43 542 ARG A N 1
ATOM 963 C CA . ARG A 1 180 ? 43.983 32.257 27.751 1.00 54.57 542 ARG A CA 1
ATOM 964 C C . ARG A 1 180 ? 44.354 30.909 27.131 1.00 62.73 542 ARG A C 1
ATOM 965 O O . ARG A 1 180 ? 45.088 30.878 26.143 1.00 63.22 542 ARG A O 1
ATOM 973 N N . ARG A 1 181 ? 43.807 29.808 27.695 1.00 60.77 543 ARG A N 1
ATOM 974 C CA . ARG A 1 181 ? 44.064 28.422 27.290 1.00 62.39 543 ARG A CA 1
ATOM 975 C C . ARG A 1 181 ? 43.502 28.054 25.910 1.00 67.02 543 ARG A C 1
ATOM 976 O O . ARG A 1 181 ? 44.147 27.284 25.191 1.00 68.34 543 ARG A O 1
ATOM 984 N N . ARG A 1 182 ? 42.320 28.603 25.545 1.00 62.13 544 ARG A N 1
ATOM 985 C CA . ARG A 1 182 ? 41.656 28.394 24.251 1.00 61.97 544 ARG A CA 1
ATOM 986 C C . ARG A 1 182 ? 41.941 29.553 23.273 1.00 66.10 544 ARG A C 1
ATOM 987 O O . ARG A 1 182 ? 41.484 29.509 22.132 1.00 67.87 544 ARG A O 1
ATOM 995 N N . ARG A 1 183 ? 42.705 30.580 23.717 1.00 61.10 545 ARG A N 1
ATOM 996 C CA . ARG A 1 183 ? 43.079 31.786 22.962 1.00 60.39 545 ARG A CA 1
ATOM 997 C C . ARG A 1 183 ? 41.859 32.461 22.295 1.00 63.83 545 ARG A C 1
ATOM 998 O O . ARG A 1 183 ? 41.924 32.914 21.149 1.00 64.39 545 ARG A O 1
ATOM 1006 N N . GLN A 1 184 ? 40.746 32.518 23.047 1.00 58.20 546 GLN A N 1
ATOM 1007 C CA . GLN A 1 184 ? 39.479 33.099 22.624 1.00 56.19 546 GLN A CA 1
ATOM 1008 C C . GLN A 1 184 ? 38.851 33.973 23.723 1.00 56.69 546 GLN A C 1
ATOM 1009 O O . GLN A 1 184 ? 39.354 34.038 24.839 1.00 56.69 546 GLN A O 1
ATOM 1015 N N . LEU A 1 185 ? 37.751 34.626 23.393 1.00 50.00 547 LEU A N 1
ATOM 1016 C CA . LEU A 1 185 ? 37.032 35.593 24.199 1.00 46.99 547 LEU A CA 1
ATOM 1017 C C . LEU A 1 185 ? 35.547 35.337 24.044 1.00 50.31 547 LEU A C 1
ATOM 1018 O O . LEU A 1 185 ? 35.113 34.916 22.978 1.00 51.22 547 LEU A O 1
ATOM 1023 N N . ALA A 1 186 ? 34.760 35.600 25.100 1.00 45.27 548 ALA A N 1
ATOM 1024 C CA . ALA A 1 186 ? 33.298 35.540 25.072 1.00 43.87 548 ALA A CA 1
ATOM 1025 C C . ALA A 1 186 ? 32.836 36.882 25.595 1.00 45.92 548 ALA A C 1
ATOM 1026 O O . ALA A 1 186 ? 33.326 37.322 26.632 1.00 46.16 548 ALA A O 1
ATOM 1028 N N . PHE A 1 187 ? 31.971 37.569 24.859 1.00 40.40 549 PHE A N 1
ATOM 1029 C CA . PHE A 1 187 ? 31.463 38.882 25.265 1.00 39.27 549 PHE A CA 1
ATOM 1030 C C . PHE A 1 187 ? 29.946 38.894 25.283 1.00 44.07 549 PHE A C 1
ATOM 1031 O O . PHE A 1 187 ? 29.333 38.355 24.373 1.00 46.30 549 PHE A O 1
ATOM 1039 N N . ALA A 1 188 ? 29.344 39.537 26.289 1.00 40.47 550 ALA A N 1
ATOM 1040 C CA . ALA A 1 188 ? 27.898 39.749 26.352 1.00 41.60 550 ALA A CA 1
ATOM 1041 C C . ALA A 1 188 ? 27.680 41.111 26.958 1.00 44.35 550 ALA A C 1
ATOM 1042 O O . ALA A 1 188 ? 28.323 41.440 27.948 1.00 42.71 550 ALA A O 1
ATOM 1044 N N . GLY A 1 189 ? 26.819 41.906 26.331 1.00 41.56 551 GLY A N 1
ATOM 1045 C CA . GLY A 1 189 ? 26.522 43.252 26.791 1.00 40.59 551 GLY A CA 1
ATOM 1046 C C . GLY A 1 189 ? 25.077 43.711 26.710 1.00 44.95 551 GLY A C 1
ATOM 1047 O O . GLY A 1 189 ? 24.309 43.276 25.855 1.00 43.04 551 GLY A O 1
ATOM 1048 N N . ALA A 1 190 ? 24.725 44.618 27.617 1.00 42.46 552 ALA A N 1
ATOM 1049 C CA . ALA A 1 190 ? 23.431 45.280 27.734 1.00 41.39 552 ALA A CA 1
ATOM 1050 C C . ALA A 1 190 ? 23.731 46.776 27.567 1.00 42.04 552 ALA A C 1
ATOM 1051 O O . ALA A 1 190 ? 24.154 47.405 28.524 1.00 41.50 552 ALA A O 1
ATOM 1053 N N . LYS A 1 191 ? 23.618 47.310 26.336 1.00 37.23 553 LYS A N 1
ATOM 1054 C CA . LYS A 1 191 ? 23.840 48.717 25.980 1.00 36.17 553 LYS A CA 1
ATOM 1055 C C . LYS A 1 191 ? 25.293 49.138 26.125 1.00 40.63 553 LYS A C 1
ATOM 1056 O O . LYS A 1 191 ? 25.580 50.335 26.269 1.00 41.35 553 LYS A O 1
ATOM 1062 N N . ILE A 1 192 ? 26.219 48.144 26.084 1.00 36.62 554 ILE A N 1
ATOM 1063 C CA . ILE A 1 192 ? 27.653 48.339 26.146 1.00 35.56 554 ILE A CA 1
ATOM 1064 C C . ILE A 1 192 ? 28.297 47.450 25.090 1.00 40.70 554 ILE A C 1
ATOM 1065 O O . ILE A 1 192 ? 27.912 46.280 24.943 1.00 41.11 554 ILE A O 1
ATOM 1070 N N . SER A 1 193 ? 29.233 48.032 24.323 1.00 34.45 555 SER A N 1
ATOM 1071 C CA . SER A 1 193 ? 29.933 47.344 23.246 1.00 36.27 555 SER A CA 1
ATOM 1072 C C . SER A 1 193 ? 31.345 46.988 23.646 1.00 41.29 555 SER A C 1
ATOM 1073 O O . SER A 1 193 ? 31.938 47.645 24.512 1.00 41.76 555 SER A O 1
ATOM 1076 N N . LEU A 1 194 ? 31.902 45.987 22.971 1.00 38.64 556 LEU A N 1
ATOM 1077 C CA . LEU A 1 194 ? 33.314 45.655 23.080 1.00 38.86 556 LEU A CA 1
ATOM 1078 C C . LEU A 1 194 ? 33.972 46.142 21.783 1.00 42.90 556 LEU A C 1
ATOM 1079 O O . LEU A 1 194 ? 33.592 45.750 20.690 1.00 42.40 556 LEU A O 1
ATOM 1084 N N . TYR A 1 195 ? 34.930 47.043 21.919 1.00 40.42 557 TYR A N 1
ATOM 1085 C CA . TYR A 1 195 ? 35.666 47.579 20.796 1.00 39.45 557 TYR A CA 1
ATOM 1086 C C . TYR A 1 195 ? 37.009 46.855 20.774 1.00 43.07 557 TYR A C 1
ATOM 1087 O O . TYR A 1 195 ? 37.537 46.530 21.836 1.00 41.32 557 TYR A O 1
ATOM 1096 N N . ALA A 1 196 ? 37.525 46.553 19.574 1.00 41.19 558 ALA A N 1
ATOM 1097 C CA . ALA A 1 196 ? 38.824 45.911 19.382 1.00 41.53 558 ALA A CA 1
ATOM 1098 C C . ALA A 1 196 ? 39.530 46.642 18.256 1.00 47.96 5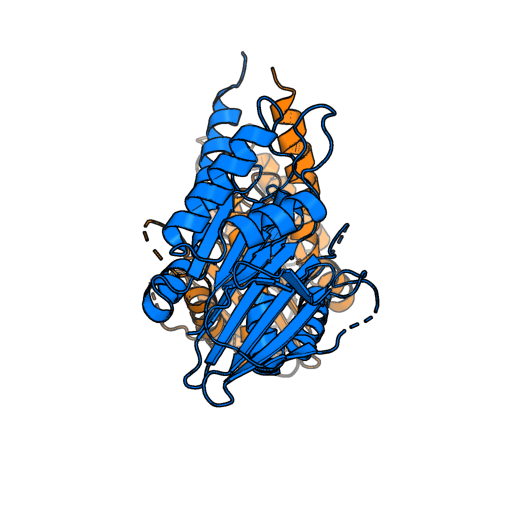58 ALA A C 1
ATOM 1099 O O . ALA A 1 196 ? 38.893 47.026 17.287 1.00 51.38 558 ALA A O 1
ATOM 1101 N N . SER A 1 197 ? 40.832 46.864 18.386 1.00 43.91 559 SER A N 1
ATOM 1102 C CA . SER A 1 197 ? 41.629 47.524 17.350 1.00 42.75 559 SER A CA 1
ATOM 1103 C C . SER A 1 197 ? 43.074 47.075 17.309 1.00 45.82 559 SER A C 1
ATOM 1104 O O . SER A 1 197 ? 43.673 46.798 18.348 1.00 43.51 559 SER A O 1
ATOM 1107 N N . ASP A 1 198 ? 43.621 46.989 16.088 1.00 44.32 560 ASP A N 1
ATOM 1108 C CA . ASP A 1 198 ? 45.023 46.621 15.866 1.00 45.48 560 ASP A CA 1
ATOM 1109 C C . ASP A 1 198 ? 45.830 47.842 15.357 1.00 51.03 560 ASP A C 1
ATOM 1110 O O . ASP A 1 198 ? 47.014 47.717 15.007 1.00 51.09 560 ASP A O 1
ATOM 1115 N N . GLY A 1 199 ? 45.168 49.002 15.333 1.00 46.87 561 GLY A N 1
ATOM 1116 C CA . GLY A 1 199 ? 45.745 50.243 14.835 1.00 48.04 561 GLY A CA 1
ATOM 1117 C C . GLY A 1 199 ? 45.416 50.502 13.368 1.00 55.12 561 GLY A C 1
ATOM 1118 O O . GLY A 1 199 ? 45.694 51.585 12.845 1.00 55.62 561 GLY A O 1
ATOM 1119 N N . GLU A 1 200 ? 44.820 49.510 12.689 1.00 52.92 562 GLU A N 1
ATOM 1120 C CA . GLU A 1 200 ? 44.418 49.604 11.285 1.00 54.92 562 GLU A CA 1
ATOM 1121 C C . GLU A 1 200 ? 42.894 49.512 11.213 1.00 58.76 562 GLU A C 1
ATOM 1122 O O . GLU A 1 200 ? 42.232 50.440 10.755 1.00 58.82 562 GLU A O 1
ATOM 1128 N N . GLU A 1 201 ? 42.329 48.425 11.700 1.00 53.72 563 GLU A N 1
ATOM 1129 C CA . GLU A 1 201 ? 40.886 48.325 11.700 1.00 52.65 563 GLU A CA 1
ATOM 1130 C C . GLU A 1 201 ? 40.331 48.514 13.110 1.00 52.01 563 GLU A C 1
ATOM 1131 O O . GLU A 1 201 ? 41.076 48.517 14.087 1.00 48.47 563 GLU A O 1
ATOM 1137 N N . VAL A 1 202 ? 39.038 48.759 13.196 1.00 48.32 564 VAL A N 1
ATOM 1138 C CA . VAL A 1 202 ? 38.320 48.896 14.456 1.00 47.13 564 VAL A CA 1
ATOM 1139 C C . VAL A 1 202 ? 37.094 48.011 14.342 1.00 47.92 564 VAL A C 1
ATOM 1140 O O . VAL A 1 202 ? 36.319 48.140 13.396 1.00 48.33 564 VAL A O 1
ATOM 1144 N N . GLN A 1 203 ? 36.967 47.083 15.265 1.00 43.55 565 GLN A N 1
ATOM 1145 C CA . GLN A 1 203 ? 35.874 46.118 15.333 1.00 43.71 565 GLN A CA 1
ATOM 1146 C C . GLN A 1 203 ? 35.007 46.458 16.550 1.00 45.00 565 GLN A C 1
ATOM 1147 O O . GLN A 1 203 ? 35.539 46.833 17.586 1.00 43.42 565 GLN A O 1
ATOM 1153 N N . GLU A 1 204 ? 33.676 46.377 16.413 1.00 42.03 566 GLU A N 1
ATOM 1154 C CA . GLU A 1 204 ? 32.747 46.652 17.500 1.00 40.97 566 GLU A CA 1
ATOM 1155 C C . GLU A 1 204 ? 31.804 45.462 17.647 1.00 46.24 566 GLU A C 1
ATOM 1156 O O . GLU A 1 204 ? 31.067 45.177 16.721 1.00 46.83 566 GLU A O 1
ATOM 1162 N N . LEU A 1 205 ? 31.863 44.757 18.793 1.00 43.92 567 LEU A N 1
ATOM 1163 C CA . LEU A 1 205 ? 30.984 43.647 19.129 1.00 44.72 567 LEU A CA 1
ATOM 1164 C C . LEU A 1 205 ? 29.853 44.342 19.895 1.00 49.40 567 LEU A C 1
ATOM 1165 O O . LEU A 1 205 ? 30.025 44.707 21.059 1.00 47.42 567 LEU A O 1
ATOM 1170 N N . LYS A 1 206 ? 28.740 44.638 19.206 1.00 47.36 568 LYS A N 1
ATOM 1171 C CA . LYS A 1 206 ? 27.613 45.363 19.809 1.00 46.28 568 LYS A CA 1
ATOM 1172 C C . LYS A 1 206 ? 26.883 44.571 20.870 1.00 48.36 568 LYS A C 1
ATOM 1173 O O . LYS A 1 206 ? 26.692 43.364 20.720 1.00 46.89 568 LYS A O 1
ATOM 1179 N N . GLY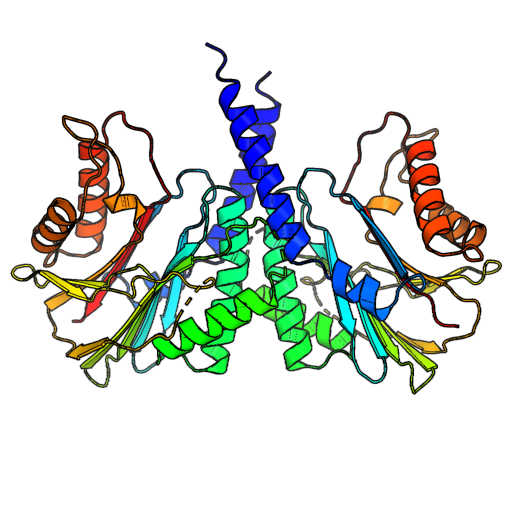 A 1 207 ? 26.510 45.269 21.941 1.00 44.92 569 GLY A N 1
ATOM 1180 C CA . GLY A 1 207 ? 25.712 44.719 23.026 1.00 45.96 569 GLY A CA 1
ATOM 1181 C C . GLY A 1 207 ? 24.251 44.904 22.677 1.00 51.76 569 GLY A C 1
ATOM 1182 O O . GLY A 1 207 ? 23.934 45.634 21.727 1.00 51.14 569 GLY A O 1
ATOM 1183 N N . ALA A 1 208 ? 23.355 44.245 23.420 1.00 50.14 570 ALA A N 1
ATOM 1184 C CA . ALA A 1 208 ? 21.901 44.343 23.222 1.00 51.90 570 ALA A CA 1
ATOM 1185 C C . ALA A 1 208 ? 21.463 45.805 23.403 1.00 58.43 570 ALA A C 1
ATOM 1186 O O . ALA A 1 208 ? 22.088 46.504 24.183 1.00 57.48 570 ALA A O 1
ATOM 1188 N N . ARG A 1 209 ? 20.454 46.299 22.653 1.00 57.71 571 ARG A N 1
ATOM 1189 C CA . ARG A 1 209 ? 19.985 47.699 22.767 1.00 57.94 571 ARG A CA 1
ATOM 1190 C C . ARG A 1 209 ? 19.094 47.928 24.005 1.00 65.07 571 ARG A C 1
ATOM 1191 O O . ARG A 1 209 ? 18.545 49.022 24.190 1.00 65.83 571 ARG A O 1
ATOM 1199 N N . ARG A 1 210 ? 18.944 46.880 24.831 1.00 62.67 572 ARG A N 1
ATOM 1200 C CA . ARG A 1 210 ? 18.148 46.858 26.057 1.00 63.03 572 ARG A CA 1
ATOM 1201 C C . ARG A 1 210 ? 19.072 46.750 27.263 1.00 65.44 572 ARG A C 1
ATOM 1202 O O . ARG A 1 210 ? 20.096 46.057 27.208 1.00 64.94 572 ARG A O 1
ATOM 1210 N N . ALA A 1 211 ? 18.697 47.436 28.350 1.00 61.39 573 ALA A N 1
ATOM 1211 C CA . ALA A 1 211 ? 19.432 47.496 29.608 1.00 59.63 573 ALA A CA 1
ATOM 1212 C C . ALA A 1 211 ? 19.025 46.335 30.510 1.00 63.30 573 ALA A C 1
ATOM 1213 O O . ALA A 1 211 ? 17.977 45.741 30.285 1.00 62.75 573 ALA A O 1
ATOM 1215 N N . ILE A 1 212 ? 19.849 46.010 31.526 1.00 59.96 574 ILE A N 1
ATOM 1216 C CA . ILE A 1 212 ? 19.549 44.982 32.531 1.00 60.40 574 ILE A CA 1
ATOM 1217 C C . ILE A 1 212 ? 18.380 45.530 33.355 1.00 65.46 574 ILE A C 1
ATOM 1218 O O . ILE A 1 212 ? 18.521 46.579 33.985 1.00 63.49 574 ILE A O 1
ATOM 1223 N N . GLY A 1 213 ? 17.214 44.912 33.162 1.00 65.11 575 GLY A N 1
ATOM 1224 C CA . GLY A 1 213 ? 15.967 45.305 33.808 1.00 67.07 575 GLY A CA 1
ATOM 1225 C C . GLY A 1 213 ? 14.815 45.639 32.876 1.00 75.10 575 GLY A C 1
ATOM 1226 O O . GLY A 1 213 ? 13.882 46.330 33.291 1.00 75.29 575 GLY A O 1
ATOM 1227 N N . ASP A 1 214 ? 14.851 45.139 31.616 1.00 74.61 576 ASP A N 1
ATOM 1228 C CA . ASP A 1 214 ? 13.814 45.381 30.594 1.00 75.76 576 ASP A CA 1
ATOM 1229 C C . ASP A 1 214 ? 13.133 44.082 30.132 1.00 81.74 576 ASP A C 1
ATOM 1230 O O . ASP A 1 214 ? 11.984 43.849 30.496 1.00 82.54 576 ASP A O 1
ATOM 1235 N N . LYS A 1 215 ? 13.834 43.251 29.326 1.00 79.18 577 LYS A N 1
ATOM 1236 C CA . LYS A 1 215 ? 13.341 41.966 28.808 1.00 109.63 577 LYS A CA 1
ATOM 1237 C C . LYS A 1 215 ? 14.165 40.821 29.403 1.00 137.02 577 LYS A C 1
ATOM 1238 O O . LYS A 1 215 ? 13.797 39.653 29.285 1.00 99.47 577 LYS A O 1
ATOM 1244 N N . TYR A 1 220 ? 20.055 37.376 26.921 1.00 64.97 582 TYR A N 1
ATOM 1245 C CA . TYR A 1 220 ? 21.480 37.681 26.705 1.00 63.30 582 TYR A CA 1
ATOM 1246 C C . TYR A 1 220 ? 22.194 36.484 26.121 1.00 64.28 582 TYR A C 1
ATOM 1247 O O . TYR A 1 220 ? 21.953 35.346 26.534 1.00 64.84 582 TYR A O 1
ATOM 1256 N N . ARG A 1 221 ? 23.085 36.753 25.165 1.00 58.19 583 ARG A N 1
ATOM 1257 C CA . ARG A 1 221 ? 23.876 35.762 24.437 1.00 57.24 583 ARG A CA 1
ATOM 1258 C C . ARG A 1 221 ? 25.359 36.171 24.377 1.00 55.70 583 ARG A C 1
ATOM 1259 O O . ARG A 1 221 ? 25.704 37.357 24.378 1.00 51.83 583 ARG A O 1
ATOM 1267 N N . ASN A 1 222 ? 26.229 35.176 24.280 1.00 51.52 584 ASN A N 1
ATOM 1268 C CA . ASN A 1 222 ? 27.646 35.437 24.150 1.00 49.88 584 ASN A CA 1
ATOM 1269 C C . ASN A 1 222 ? 28.065 35.485 22.690 1.00 57.42 584 ASN A C 1
ATOM 1270 O O . ASN A 1 222 ? 27.573 34.711 21.856 1.00 58.14 584 ASN A O 1
ATOM 1275 N N . ILE A 1 223 ? 28.981 36.406 22.396 1.00 53.40 585 ILE A N 1
ATOM 1276 C CA . ILE A 1 223 ? 29.584 36.562 21.096 1.00 54.04 585 ILE A CA 1
ATOM 1277 C C . ILE A 1 223 ? 31.010 36.062 21.329 1.00 57.48 585 ILE A C 1
ATOM 1278 O O . ILE A 1 223 ? 31.751 36.685 22.080 1.00 55.07 585 ILE A O 1
ATOM 1283 N N . GLU A 1 224 ? 31.344 34.868 20.819 1.00 57.44 586 GLU A N 1
ATOM 1284 C CA . GLU A 1 224 ? 32.690 34.291 20.948 1.00 58.71 586 GLU A CA 1
ATOM 1285 C C . GLU A 1 224 ? 33.587 34.834 19.838 1.00 63.88 586 GLU A C 1
ATOM 1286 O O . GLU A 1 224 ? 33.127 34.976 18.701 1.00 66.34 586 GLU A O 1
ATOM 1292 N N . VAL A 1 225 ? 34.847 35.177 20.164 1.00 58.59 587 VAL A N 1
ATOM 1293 C CA . VAL A 1 225 ? 35.771 35.758 19.196 1.00 58.53 587 VAL A CA 1
ATOM 1294 C C . VAL A 1 225 ? 37.251 35.311 19.418 1.00 62.54 587 VAL A C 1
ATOM 1295 O O . VAL A 1 225 ? 37.717 35.257 20.561 1.00 61.12 587 VAL A O 1
ATOM 1299 N N . PRO A 1 226 ? 37.987 34.960 18.326 1.00 61.45 588 PRO A N 1
ATOM 1300 C CA . PRO A 1 226 ? 39.384 34.534 18.490 1.00 61.84 588 PRO A CA 1
ATOM 1301 C C . PRO A 1 226 ? 40.304 35.700 18.847 1.00 65.88 588 PRO A C 1
ATOM 1302 O O . PRO A 1 226 ? 40.015 36.849 18.484 1.00 65.46 588 PRO A O 1
ATOM 1306 N N . LEU A 1 227 ? 41.380 35.402 19.601 1.00 61.10 589 LEU A N 1
ATOM 1307 C CA . LEU A 1 227 ? 42.345 36.396 20.031 1.00 59.53 589 LEU A CA 1
ATOM 1308 C C . LEU A 1 227 ? 43.536 36.389 19.112 1.00 65.06 589 LEU A C 1
ATOM 1309 O O . LEU A 1 227 ? 44.333 35.450 19.103 1.00 67.83 589 LEU A O 1
ATOM 1314 N N . ALA A 1 228 ? 43.621 37.412 18.293 1.00 59.33 590 ALA A N 1
ATOM 1315 C CA . ALA A 1 228 ? 44.728 37.587 17.363 1.00 59.54 590 ALA A CA 1
ATOM 1316 C C . ALA A 1 228 ? 45.754 38.515 18.008 1.00 62.53 590 ALA A C 1
ATOM 1317 O O . ALA A 1 228 ? 45.350 39.463 18.679 1.00 61.89 590 ALA A O 1
ATOM 1319 N N . PRO A 1 229 ? 47.069 38.268 17.837 1.00 60.27 591 PRO A N 1
ATOM 1320 C CA . PRO A 1 229 ? 48.066 39.154 18.459 1.00 60.01 591 PRO A CA 1
ATOM 1321 C C . PRO A 1 229 ? 48.061 40.552 17.850 1.00 62.15 591 PRO A C 1
ATOM 1322 O O . PRO A 1 229 ? 47.757 40.711 16.675 1.00 61.46 591 PRO A O 1
ATOM 1326 N N . GLY A 1 230 ? 48.407 41.544 18.661 1.00 57.66 592 GLY A N 1
ATOM 1327 C CA . GLY A 1 230 ? 48.482 42.931 18.229 1.00 55.80 592 GLY A CA 1
ATOM 1328 C C . GLY A 1 230 ? 47.174 43.672 18.362 1.00 56.46 592 GLY A C 1
ATOM 1329 O O . GLY A 1 230 ? 47.052 44.762 17.811 1.00 55.07 592 GLY A O 1
ATOM 1330 N N . TRP A 1 231 ? 46.200 43.105 19.103 1.00 53.09 593 TRP A N 1
ATOM 1331 C CA . TRP A 1 231 ? 44.866 43.682 19.330 1.00 51.26 593 TRP A CA 1
ATOM 1332 C C . TRP A 1 231 ? 44.661 44.191 20.754 1.00 53.30 593 TRP A C 1
ATOM 1333 O O . TRP A 1 231 ? 44.969 43.498 21.739 1.00 52.25 593 TRP A O 1
ATOM 1344 N N . THR A 1 232 ? 44.111 45.409 20.851 1.00 48.26 594 THR A N 1
ATOM 1345 C CA . THR A 1 232 ? 43.749 46.035 22.129 1.00 45.65 594 THR A CA 1
ATOM 1346 C C . THR A 1 232 ? 42.232 46.062 22.169 1.00 44.61 594 THR A C 1
ATOM 1347 O O . THR A 1 232 ? 41.607 46.334 21.135 1.00 44.06 594 THR A O 1
ATOM 1351 N N . PHE A 1 233 ? 41.653 45.718 23.329 1.00 37.69 595 PHE A N 1
ATOM 1352 C CA . PHE A 1 233 ? 40.210 45.648 23.567 1.00 36.62 595 PHE A CA 1
ATOM 1353 C C . PHE A 1 233 ? 39.803 46.762 24.496 1.00 39.29 595 PHE A C 1
ATOM 1354 O O . PHE A 1 233 ? 40.630 47.214 25.284 1.00 39.04 595 PHE A O 1
ATOM 1362 N N . TYR A 1 234 ? 38.567 47.282 24.329 1.00 33.21 596 TYR A N 1
ATOM 1363 C CA . TYR A 1 234 ? 38.109 48.444 25.081 1.00 33.24 596 TYR A CA 1
ATOM 1364 C C . TYR A 1 234 ? 36.679 48.281 25.476 1.00 39.17 596 TYR A C 1
ATOM 1365 O O . TYR A 1 234 ? 35.842 48.038 24.628 1.00 37.30 596 TYR A O 1
ATOM 1374 N N . LEU A 1 235 ? 36.409 48.472 26.777 1.00 39.01 597 LEU A N 1
ATOM 1375 C CA . LEU A 1 235 ? 35.084 48.412 27.360 1.00 38.79 597 LEU A CA 1
ATOM 1376 C C . LEU A 1 235 ? 34.812 49.777 27.934 1.00 41.72 597 LEU A C 1
ATOM 1377 O O . LEU A 1 235 ? 35.414 50.140 28.922 1.00 42.68 597 LEU A O 1
ATOM 1382 N N . SER A 1 236 ? 33.916 50.535 27.326 1.00 36.01 598 SER A N 1
ATOM 1383 C CA . SER A 1 236 ? 33.607 51.865 27.831 1.00 35.10 598 SER A CA 1
ATOM 1384 C C . SER A 1 236 ? 32.133 52.028 28.101 1.00 36.49 598 SER A C 1
ATOM 1385 O O . SER A 1 236 ? 31.348 51.529 27.329 1.00 35.11 598 SER A O 1
ATOM 1388 N N . THR A 1 237 ? 31.753 52.795 29.150 1.00 33.66 599 THR A N 1
ATOM 1389 C CA . THR A 1 237 ? 30.333 53.140 29.386 1.00 32.25 599 THR A CA 1
ATOM 1390 C C . THR A 1 237 ? 29.980 54.254 28.403 1.00 35.08 599 THR A C 1
ATOM 1391 O O . THR A 1 237 ? 30.868 54.743 27.692 1.00 33.82 599 THR A O 1
ATOM 1395 N N . ASP A 1 238 ? 28.697 54.665 28.344 1.00 32.44 600 ASP A N 1
ATOM 1396 C CA . ASP A 1 238 ? 28.311 55.727 27.439 1.00 33.82 600 ASP A CA 1
ATOM 1397 C C . ASP A 1 238 ? 28.914 57.122 27.769 1.00 39.64 600 ASP A C 1
ATOM 1398 O O . ASP A 1 238 ? 28.887 57.975 26.902 1.00 42.54 600 ASP A O 1
ATOM 1403 N N . GLY A 1 239 ? 29.350 57.357 29.007 1.00 34.92 601 GLY A N 1
ATOM 1404 C CA . GLY A 1 239 ? 29.828 58.651 29.474 1.00 35.79 601 GLY A CA 1
ATOM 1405 C C . GLY A 1 239 ? 30.836 59.378 28.610 1.00 39.74 601 GLY A C 1
ATOM 1406 O O . GLY A 1 239 ? 30.664 60.560 28.355 1.00 40.79 601 GLY A O 1
ATOM 1407 N N . PHE A 1 240 ? 31.905 58.701 28.196 1.00 34.89 602 PHE A N 1
ATOM 1408 C CA . PHE A 1 240 ? 32.959 59.268 27.352 1.00 34.25 602 PHE A CA 1
ATOM 1409 C C . PHE A 1 240 ? 32.374 59.601 25.953 1.00 38.46 602 PHE A C 1
ATOM 1410 O O . PHE A 1 240 ? 32.688 60.649 25.386 1.00 37.91 602 PHE A O 1
ATOM 1418 N N . LEU A 1 241 ? 31.527 58.703 25.400 1.00 35.15 603 LEU A N 1
ATOM 1419 C CA . LEU A 1 241 ? 30.942 58.851 24.056 1.00 36.30 603 LEU A CA 1
ATOM 1420 C C . LEU A 1 241 ? 29.842 59.880 24.089 1.00 38.32 603 LEU A C 1
ATOM 1421 O O . LEU A 1 241 ? 29.513 60.435 23.055 1.00 38.15 603 LEU A O 1
ATOM 1426 N N . ASP A 1 242 ? 29.302 60.170 25.278 1.00 34.25 604 ASP A N 1
ATOM 1427 C CA . ASP A 1 242 ? 28.225 61.164 25.430 1.00 35.13 604 ASP A CA 1
ATOM 1428 C C . ASP A 1 242 ? 28.756 62.501 25.888 1.00 39.93 604 ASP A C 1
ATOM 1429 O O . ASP A 1 242 ? 27.985 63.458 25.948 1.00 42.22 604 ASP A O 1
ATOM 1434 N N . GLN A 1 243 ? 30.071 62.602 26.154 1.00 34.57 605 GLN A N 1
ATOM 1435 C CA . GLN A 1 243 ? 30.649 63.876 26.566 1.00 34.19 605 GLN A CA 1
ATOM 1436 C C . GLN A 1 243 ? 30.421 64.958 25.516 1.00 41.13 605 GLN A C 1
ATOM 1437 O O . GLN A 1 243 ? 30.899 64.842 24.395 1.00 40.65 605 GLN A O 1
ATOM 1443 N N . ALA A 1 244 ? 29.695 66.017 25.907 1.00 41.59 606 ALA A N 1
ATOM 1444 C CA . ALA A 1 244 ? 29.422 67.177 25.071 1.00 43.15 606 ALA A CA 1
ATOM 1445 C C . ALA A 1 244 ? 30.720 67.969 24.872 1.00 47.30 606 ALA A C 1
ATOM 1446 O O . ALA A 1 244 ? 31.585 67.969 25.744 1.00 45.79 606 ALA A O 1
ATOM 1448 N N . GLY A 1 245 ? 30.848 68.598 23.706 1.00 45.89 607 GLY A N 1
ATOM 1449 C CA . GLY A 1 245 ? 32.005 69.413 23.376 1.00 47.17 607 GLY A CA 1
ATOM 1450 C C . GLY A 1 245 ? 32.107 69.721 21.907 1.00 54.16 607 GLY A C 1
ATOM 1451 O O . GLY A 1 245 ? 31.170 69.474 21.137 1.00 53.97 607 GLY A O 1
ATOM 1452 N N . GLY A 1 246 ? 33.264 70.247 21.536 1.00 53.14 608 GLY A N 1
ATOM 1453 C CA . GLY A 1 246 ? 33.595 70.608 20.167 1.00 53.24 608 GLY A CA 1
ATOM 1454 C C . GLY A 1 246 ? 32.885 71.845 19.704 1.00 59.66 608 GLY A C 1
ATOM 1455 O O . GLY A 1 246 ? 32.429 72.661 20.509 1.00 60.10 608 GLY A O 1
ATOM 1456 N N . GLU A 1 247 ? 32.782 71.939 18.384 1.00 59.01 609 GLU A N 1
ATOM 1457 C CA . GLU A 1 247 ? 32.208 72.995 17.591 1.00 61.72 609 GLU A CA 1
ATOM 1458 C C . GLU A 1 247 ? 30.736 73.269 17.885 1.00 66.81 609 GLU A C 1
ATOM 1459 O O . GLU A 1 247 ? 30.378 74.434 18.003 1.00 68.73 609 GLU A O 1
ATOM 1465 N N . HIS A 1 248 ? 29.895 72.216 18.013 1.00 61.98 610 HIS A N 1
ATOM 1466 C CA . HIS A 1 248 ? 28.445 72.326 18.199 1.00 62.33 610 HIS A CA 1
ATOM 1467 C C . HIS A 1 248 ? 27.868 71.728 19.531 1.00 62.72 610 HIS A C 1
ATOM 1468 O O . HIS A 1 248 ? 26.644 71.536 19.627 1.00 61.78 610 HIS A O 1
ATOM 1475 N N . GLY A 1 249 ? 28.733 71.434 20.517 1.00 56.05 611 GLY A N 1
ATOM 1476 C CA . GLY A 1 249 ? 28.326 70.864 21.803 1.00 52.94 611 GLY A CA 1
ATOM 1477 C C . GLY A 1 249 ? 27.762 69.455 21.697 1.00 51.18 611 GLY A C 1
ATOM 1478 O O . GLY A 1 249 ? 27.113 68.987 22.622 1.00 50.28 611 GLY A O 1
ATOM 1479 N N . PHE A 1 250 ? 27.990 68.772 20.558 1.00 45.72 612 PHE A N 1
ATOM 1480 C CA . PHE A 1 250 ? 27.570 67.398 20.307 1.00 43.13 612 PHE A CA 1
ATOM 1481 C C . PHE A 1 250 ? 28.350 66.494 21.237 1.00 48.39 612 PHE A C 1
ATOM 1482 O O . PHE A 1 250 ? 29.505 66.814 21.593 1.00 49.48 612 PHE A O 1
ATOM 1490 N N . GLY A 1 251 ? 27.788 65.324 21.515 1.00 42.67 613 GLY A N 1
ATOM 1491 C CA . GLY A 1 251 ? 28.509 64.307 22.256 1.00 41.38 613 GLY A CA 1
ATOM 1492 C C . GLY A 1 251 ? 29.652 63.787 21.398 1.00 44.23 613 GLY A C 1
ATOM 1493 O O . GLY A 1 251 ? 29.519 63.752 20.183 1.00 43.96 613 GLY A O 1
ATOM 1494 N N . PHE A 1 252 ? 30.778 63.395 22.013 1.00 40.68 614 PHE A N 1
ATOM 1495 C CA . PHE A 1 252 ? 31.950 62.858 21.303 1.00 39.83 614 PHE A CA 1
ATOM 1496 C C . PHE A 1 252 ? 31.503 61.873 20.208 1.00 43.79 614 PHE A C 1
ATOM 1497 O O . PHE A 1 252 ? 31.753 62.115 19.041 1.00 42.96 614 PHE A O 1
ATOM 1505 N N . GLY A 1 253 ? 30.734 60.853 20.587 1.00 41.94 615 GLY A N 1
ATOM 1506 C CA . GLY A 1 253 ? 30.161 59.892 19.651 1.00 41.27 615 GLY A CA 1
ATOM 1507 C C . GLY A 1 253 ? 31.003 58.685 19.298 1.00 42.91 615 GLY A C 1
ATOM 1508 O O . GLY A 1 253 ? 32.205 58.650 19.557 1.00 39.26 615 GLY A O 1
ATOM 1509 N N . SER A 1 254 ? 30.343 57.698 18.673 1.00 41.35 616 SER A N 1
ATOM 1510 C CA . SER A 1 254 ? 30.904 56.422 18.238 1.00 40.83 616 SER A CA 1
ATOM 1511 C C . SER A 1 254 ? 31.953 56.540 17.125 1.00 41.84 616 SER A C 1
ATOM 1512 O O . SER A 1 254 ? 32.952 55.811 17.185 1.00 40.89 616 SER A O 1
ATOM 1515 N N . ARG A 1 255 ? 31.743 57.439 16.118 1.00 37.82 617 ARG A N 1
ATOM 1516 C CA . ARG A 1 255 ? 32.720 57.603 15.037 1.00 38.96 617 ARG A CA 1
ATOM 1517 C C . ARG A 1 255 ? 34.021 58.266 15.525 1.00 42.25 617 ARG A C 1
ATOM 1518 O O . ARG A 1 255 ? 35.096 57.753 15.202 1.00 41.89 617 ARG A O 1
ATOM 1526 N N . ARG A 1 256 ? 33.942 59.340 16.352 1.00 39.81 618 ARG A N 1
ATOM 1527 C CA . ARG A 1 256 ? 35.185 59.954 16.907 1.00 41.19 618 ARG A CA 1
ATOM 1528 C C . ARG A 1 256 ? 35.870 58.974 17.857 1.00 42.77 618 ARG A C 1
ATOM 1529 O O . ARG A 1 256 ? 37.094 58.952 17.909 1.00 43.29 618 ARG A O 1
ATOM 1537 N N . PHE A 1 257 ? 35.084 58.111 18.541 1.00 38.19 619 PHE A N 1
ATOM 1538 C CA . PHE A 1 257 ? 35.604 57.116 19.474 1.00 39.17 619 PHE A CA 1
ATOM 1539 C C . PHE A 1 257 ? 36.390 56.006 18.766 1.00 45.13 619 PHE A C 1
ATOM 1540 O O . PHE A 1 257 ? 37.521 55.719 19.164 1.00 44.84 619 PHE A O 1
ATOM 1548 N N . ALA A 1 258 ? 35.812 55.423 17.701 1.00 42.30 620 ALA A N 1
ATOM 1549 C CA . ALA A 1 258 ? 36.473 54.405 16.885 1.00 41.93 620 ALA A CA 1
ATOM 1550 C C . ALA A 1 258 ? 37.796 54.933 16.274 1.00 45.72 620 ALA A C 1
ATOM 1551 O O . ALA A 1 258 ? 38.794 54.206 16.262 1.00 44.93 620 ALA A O 1
ATOM 1553 N N . ASP A 1 259 ? 37.805 56.192 15.790 1.00 41.97 621 ASP A N 1
ATOM 1554 C CA . ASP A 1 259 ? 38.995 56.806 15.206 1.00 42.05 621 ASP A CA 1
ATOM 1555 C C . ASP A 1 259 ? 40.072 57.006 16.259 1.00 45.43 621 ASP A C 1
ATOM 1556 O O . ASP A 1 259 ? 41.244 56.722 15.989 1.00 44.22 621 ASP A O 1
ATOM 1561 N N . MET A 1 260 ? 39.680 57.479 17.465 1.00 38.49 622 MET A N 1
ATOM 1562 C CA . MET A 1 260 ? 40.586 57.634 18.604 1.00 36.73 622 MET A CA 1
ATOM 1563 C C . MET A 1 260 ? 41.268 56.280 18.954 1.00 42.35 622 MET A C 1
ATOM 1564 O O . MET A 1 260 ? 42.493 56.230 19.117 1.00 39.59 622 MET A O 1
ATOM 1569 N N . LEU A 1 261 ? 40.460 55.187 19.043 1.00 40.94 623 LEU A N 1
ATOM 1570 C CA . LEU A 1 261 ? 40.948 53.846 19.367 1.00 40.66 623 LEU A CA 1
ATOM 1571 C C . LEU A 1 261 ? 41.948 53.383 18.340 1.00 47.08 623 LEU A C 1
ATOM 1572 O O . LEU A 1 261 ? 43.020 52.936 18.733 1.00 47.04 623 LEU A O 1
ATOM 1577 N N . ARG A 1 262 ? 41.608 53.495 17.016 1.00 44.15 624 ARG A N 1
ATOM 1578 C CA . ARG A 1 262 ? 42.481 53.124 15.901 1.00 43.12 624 ARG A CA 1
ATOM 1579 C C . ARG A 1 262 ? 43.805 53.917 15.967 1.00 45.73 624 ARG A C 1
ATOM 1580 O O . ARG A 1 262 ? 44.885 53.325 15.801 1.00 43.91 624 ARG A O 1
ATOM 1588 N N . ASP A 1 263 ? 43.722 55.259 16.206 1.00 41.55 625 ASP A N 1
ATOM 1589 C CA . ASP A 1 263 ? 44.882 56.180 16.270 1.00 42.65 625 ASP A CA 1
ATOM 1590 C C . ASP A 1 263 ? 45.898 55.803 17.339 1.00 47.92 625 ASP A C 1
ATOM 1591 O O . ASP A 1 263 ? 47.070 56.127 17.193 1.00 50.25 625 ASP A O 1
ATOM 1596 N N . HIS A 1 264 ? 45.443 55.180 18.444 1.00 44.12 626 HIS A N 1
ATOM 1597 C CA . HIS A 1 264 ? 46.300 54.886 19.582 1.00 43.41 626 HIS A CA 1
ATOM 1598 C C . HIS A 1 264 ? 46.488 53.417 19.909 1.00 45.90 626 HIS A C 1
ATOM 1599 O O . HIS A 1 264 ? 47.392 53.106 20.675 1.00 45.21 626 HIS A O 1
ATOM 1606 N N . ALA A 1 265 ? 45.692 52.508 19.296 1.00 41.65 627 ALA A N 1
ATOM 1607 C CA . ALA A 1 265 ? 45.706 51.073 19.568 1.00 40.65 627 ALA A CA 1
ATOM 1608 C C . ALA A 1 265 ? 47.091 50.384 19.578 1.00 46.96 627 ALA A C 1
ATOM 1609 O O . ALA A 1 265 ? 47.226 49.312 20.173 1.00 47.37 627 ALA A O 1
ATOM 1611 N N . ARG A 1 266 ? 48.102 50.991 18.941 1.00 46.23 628 ARG A N 1
ATOM 1612 C CA . ARG A 1 266 ? 49.450 50.421 18.860 1.00 47.03 628 ARG A CA 1
ATOM 1613 C C . ARG A 1 266 ? 50.380 50.914 19.964 1.00 51.78 628 ARG A C 1
ATOM 1614 O O . ARG A 1 266 ? 51.483 50.391 20.126 1.00 53.83 628 ARG A O 1
ATOM 1622 N N . GLN A 1 267 ? 49.923 51.874 20.758 1.00 45.27 629 GLN A N 1
ATOM 1623 C CA . GLN A 1 267 ? 50.747 52.412 21.812 1.00 43.94 629 GLN A CA 1
ATOM 1624 C C . GLN A 1 267 ? 50.670 51.577 23.068 1.00 48.93 629 GLN A C 1
ATOM 1625 O O . GLN A 1 267 ? 49.622 50.995 23.348 1.00 51.01 629 GLN A O 1
ATOM 1631 N N . PRO A 1 268 ? 51.717 51.612 23.922 1.00 44.82 630 PRO A N 1
ATOM 1632 C CA . PRO A 1 268 ? 51.597 51.021 25.276 1.00 43.37 630 PRO A CA 1
ATOM 1633 C C . PRO A 1 268 ? 50.319 51.561 25.948 1.00 47.71 630 PRO A C 1
ATOM 1634 O O . PRO A 1 268 ? 50.001 52.736 25.763 1.00 47.29 630 PRO A O 1
ATOM 1638 N N . LEU A 1 269 ? 49.556 50.706 26.667 1.00 44.29 631 LEU A N 1
ATOM 1639 C CA . LEU A 1 269 ? 48.281 51.060 27.297 1.00 44.06 631 LEU A CA 1
ATOM 1640 C C . LEU A 1 269 ? 48.391 52.251 28.294 1.00 49.02 631 LEU A C 1
ATOM 1641 O O . LEU A 1 269 ? 47.500 53.112 28.265 1.00 48.15 631 LEU A O 1
ATOM 1646 N N . PRO A 1 270 ? 49.498 52.432 29.066 1.00 46.36 632 PRO A N 1
ATOM 1647 C CA . PRO A 1 270 ? 49.596 53.645 29.903 1.00 45.94 632 PRO A CA 1
ATOM 1648 C C . PRO A 1 270 ? 49.602 54.917 29.047 1.00 45.86 632 PRO A C 1
ATOM 1649 O O . PRO A 1 270 ? 49.027 55.929 29.434 1.00 45.87 632 PRO A O 1
ATOM 1653 N N . GLU A 1 271 ? 50.167 54.835 27.843 1.00 40.41 633 GLU A N 1
ATOM 1654 C CA . GLU A 1 271 ? 50.209 55.964 26.901 1.00 39.65 633 GLU A CA 1
ATOM 1655 C C . GLU A 1 271 ? 48.863 56.215 26.236 1.00 43.12 633 GLU A C 1
ATOM 1656 O O . GLU A 1 271 ? 48.512 57.371 26.003 1.00 42.87 633 GLU A O 1
ATOM 1662 N N . GLN A 1 272 ? 48.113 55.141 25.942 1.00 39.32 634 GLN A N 1
ATOM 1663 C CA . GLN A 1 272 ? 46.776 55.220 25.364 1.00 39.45 634 GLN A CA 1
ATOM 1664 C C . GLN A 1 272 ? 45.834 55.942 26.308 1.00 45.12 634 GLN A C 1
ATOM 1665 O O . GLN A 1 272 ? 45.158 56.878 25.881 1.00 45.47 634 GLN A O 1
ATOM 1671 N N . ALA A 1 273 ? 45.825 55.531 27.600 1.00 43.03 635 ALA A N 1
ATOM 1672 C CA . ALA A 1 273 ? 45.031 56.131 28.677 1.00 42.34 635 ALA A CA 1
ATOM 1673 C C . ALA A 1 273 ? 45.243 57.652 28.692 1.00 45.59 635 ALA A C 1
ATOM 1674 O O . ALA A 1 273 ? 44.266 58.397 28.585 1.00 44.96 635 ALA A O 1
ATOM 1676 N N . GLU A 1 274 ? 46.532 58.112 28.732 1.00 40.32 636 GLU A N 1
ATOM 1677 C CA . GLU A 1 274 ? 46.873 59.537 28.696 1.00 39.90 636 GLU A CA 1
ATOM 1678 C C . GLU A 1 274 ? 46.337 60.234 27.441 1.00 41.82 636 GLU A C 1
ATOM 1679 O O . GLU A 1 274 ? 45.742 61.311 27.548 1.00 42.25 636 GLU A O 1
ATOM 1685 N N . ALA A 1 275 ? 46.535 59.628 26.258 1.00 35.51 637 ALA A N 1
ATOM 1686 C CA . ALA A 1 275 ? 46.048 60.194 25.005 1.00 35.80 637 ALA A CA 1
ATOM 1687 C C . ALA A 1 275 ? 44.529 60.341 24.981 1.00 40.66 637 ALA A C 1
ATOM 1688 O O . ALA A 1 275 ? 44.023 61.336 24.463 1.00 38.90 637 ALA A O 1
ATOM 1690 N N . PHE A 1 276 ? 43.814 59.357 25.546 1.00 38.17 638 PHE A N 1
ATOM 1691 C CA . PHE A 1 276 ? 42.354 59.360 25.618 1.00 38.99 638 PHE A CA 1
ATOM 1692 C C . PHE A 1 276 ? 41.852 60.506 26.501 1.00 46.26 638 PHE A C 1
ATOM 1693 O O . PHE A 1 276 ? 40.957 61.242 26.084 1.00 47.17 638 PHE A O 1
ATOM 1701 N N . VAL A 1 277 ? 42.489 60.703 27.681 1.00 44.37 639 VAL A N 1
ATOM 1702 C CA . VAL A 1 277 ? 42.182 61.823 28.589 1.00 45.08 639 VAL A CA 1
ATOM 1703 C C . VAL A 1 277 ? 42.450 63.178 27.884 1.00 49.79 639 VAL A C 1
ATOM 1704 O O . VAL A 1 277 ? 41.565 64.037 27.865 1.00 51.08 639 VAL A O 1
ATOM 1708 N N . ALA A 1 278 ? 43.636 63.347 27.277 1.00 44.65 640 ALA A N 1
ATOM 1709 C CA . ALA A 1 278 ? 43.971 64.575 26.540 1.00 45.18 640 ALA A CA 1
ATOM 1710 C C . ALA A 1 278 ? 43.011 64.837 25.326 1.00 48.98 640 ALA A C 1
ATOM 1711 O O . ALA A 1 278 ? 42.703 66.003 25.035 1.00 49.08 640 ALA A O 1
ATOM 1713 N N . THR A 1 279 ? 42.521 63.754 24.651 1.00 43.97 641 THR A N 1
ATOM 1714 C CA . THR A 1 279 ? 41.597 63.857 23.512 1.00 43.67 641 THR A CA 1
ATOM 1715 C C . THR A 1 279 ? 40.222 64.395 23.952 1.00 48.61 641 THR A C 1
ATOM 1716 O O . THR A 1 279 ? 39.638 65.250 23.271 1.00 46.72 641 THR A O 1
ATOM 1720 N N . LEU A 1 280 ? 39.727 63.913 25.101 1.00 47.99 642 LEU A N 1
ATOM 1721 C CA . LEU A 1 280 ? 38.449 64.357 25.648 1.00 49.24 642 LEU A CA 1
ATOM 1722 C C . LEU A 1 280 ? 38.563 65.757 26.246 1.00 53.58 642 LEU A C 1
ATOM 1723 O O . LEU A 1 280 ? 37.669 66.575 26.022 1.00 54.76 642 LEU A O 1
ATOM 1728 N N . ALA A 1 281 ? 39.662 66.044 26.979 1.00 47.68 643 ALA A N 1
ATOM 1729 C CA . ALA A 1 281 ? 39.900 67.371 27.568 1.00 47.06 643 ALA A CA 1
ATOM 1730 C C . ALA A 1 281 ? 39.862 68.436 26.476 1.00 49.18 643 ALA A C 1
ATOM 1731 O O . ALA A 1 281 ? 39.212 69.464 26.658 1.00 49.21 643 ALA A O 1
ATOM 1733 N N . GLU A 1 282 ? 40.483 68.140 25.314 1.00 44.67 644 GLU A N 1
ATOM 1734 C CA . GLU A 1 282 ? 40.542 69.022 24.160 1.00 45.52 644 GLU A CA 1
ATOM 1735 C C . GLU A 1 282 ? 39.154 69.250 23.571 1.00 50.57 644 GLU A C 1
ATOM 1736 O O . GLU A 1 282 ? 38.761 70.397 23.346 1.00 50.11 644 GLU A O 1
ATOM 1742 N N . TYR A 1 283 ? 38.421 68.145 23.316 1.00 47.38 645 TYR A N 1
ATOM 1743 C CA . TYR A 1 283 ? 37.076 68.151 22.754 1.00 46.26 645 TYR A CA 1
ATOM 1744 C C . TYR A 1 283 ? 36.087 68.897 23.661 1.00 47.94 645 TYR A C 1
ATOM 1745 O O . TYR A 1 283 ? 35.398 69.805 23.208 1.00 49.05 645 TYR A O 1
ATOM 1754 N N . GLN A 1 284 ? 36.067 68.539 24.933 1.00 41.42 646 GLN A N 1
ATOM 1755 C CA . GLN A 1 284 ? 35.213 69.107 25.969 1.00 40.99 646 GLN A CA 1
ATOM 1756 C C . GLN A 1 284 ? 35.365 70.629 26.154 1.00 47.85 646 GLN A C 1
ATOM 1757 O O . GLN A 1 284 ? 34.354 71.332 26.195 1.00 48.41 646 GLN A O 1
ATOM 1763 N N . GLY A 1 285 ? 36.606 71.126 26.232 1.00 45.12 647 GLY A N 1
ATOM 1764 C CA . GLY A 1 285 ? 36.866 72.545 26.426 1.00 45.58 647 GLY A CA 1
ATOM 1765 C C . GLY A 1 285 ? 36.266 73.025 27.732 1.00 51.54 647 GLY A C 1
ATOM 1766 O O . GLY A 1 285 ? 36.523 72.439 28.798 1.00 50.61 647 GLY A O 1
ATOM 1767 N N . GLU A 1 286 ? 35.395 74.042 27.636 1.00 51.39 648 GLU A N 1
ATOM 1768 C CA . GLU A 1 286 ? 34.704 74.630 28.781 1.00 53.04 648 GLU A CA 1
ATOM 1769 C C . GLU A 1 286 ? 33.412 73.894 29.199 1.00 56.27 648 GLU A C 1
ATOM 1770 O O . GLU A 1 286 ? 32.813 74.271 30.210 1.00 57.75 648 GLU A O 1
ATOM 1776 N N . HIS A 1 287 ? 32.980 72.868 28.450 1.00 49.50 649 HIS A N 1
ATOM 1777 C CA . HIS A 1 287 ? 31.773 72.109 28.800 1.00 48.02 649 HIS A CA 1
ATOM 1778 C C . HIS A 1 287 ? 31.944 71.308 30.093 1.00 52.98 649 HIS A C 1
ATOM 1779 O O . HIS A 1 287 ? 32.956 70.620 30.263 1.00 50.23 649 HIS A O 1
ATOM 1786 N N . PRO A 1 288 ? 30.945 71.325 31.003 1.00 51.86 650 PRO A N 1
ATOM 1787 C CA . PRO A 1 288 ? 31.064 70.483 32.209 1.00 50.94 650 PRO A CA 1
ATOM 1788 C C . PRO A 1 288 ? 31.004 69.003 31.823 1.00 51.27 650 PRO A C 1
ATOM 1789 O O . PRO A 1 288 ? 30.589 68.674 30.709 1.00 50.58 650 PRO A O 1
ATOM 1793 N N . GLN A 1 289 ? 31.467 68.118 32.719 1.00 46.34 651 GLN A N 1
ATOM 1794 C CA . GLN A 1 289 ? 31.389 66.680 32.502 1.00 44.45 651 GLN A CA 1
ATOM 1795 C C . GLN A 1 289 ? 29.893 66.334 32.592 1.00 46.30 651 GLN A C 1
ATOM 1796 O O . GLN A 1 289 ? 29.208 66.741 33.520 1.00 45.51 651 GLN A O 1
ATOM 1802 N N . ARG A 1 290 ? 29.388 65.695 31.561 1.00 42.91 652 ARG A N 1
ATOM 1803 C CA . ARG A 1 290 ? 27.987 65.357 31.377 1.00 42.58 652 ARG A CA 1
ATOM 1804 C C . ARG A 1 290 ? 27.551 64.101 32.132 1.00 42.03 652 ARG A C 1
ATOM 1805 O O . ARG A 1 290 ? 26.412 64.030 32.575 1.00 39.56 652 ARG A O 1
ATOM 1813 N N . ASP A 1 291 ? 28.445 63.096 32.246 1.00 38.02 653 ASP A N 1
ATOM 1814 C CA . ASP A 1 291 ? 28.144 61.808 32.870 1.00 36.08 653 ASP A CA 1
ATOM 1815 C C . ASP A 1 291 ? 29.407 61.179 33.441 1.00 42.84 653 ASP A C 1
ATOM 1816 O O . ASP A 1 291 ? 30.514 61.684 33.221 1.00 43.14 653 ASP A O 1
ATOM 1821 N N . ASP A 1 292 ? 29.240 60.112 34.233 1.00 38.76 654 ASP A N 1
ATOM 1822 C CA . ASP A 1 292 ? 30.343 59.336 34.773 1.00 37.12 654 ASP A CA 1
ATOM 1823 C C . ASP A 1 292 ? 31.086 58.711 33.597 1.00 39.30 654 ASP A C 1
ATOM 1824 O O . ASP A 1 292 ? 30.459 58.222 32.657 1.00 38.66 654 ASP A O 1
ATOM 1829 N N . ILE A 1 293 ? 32.413 58.759 33.633 1.00 38.25 655 ILE A N 1
ATOM 1830 C CA . ILE A 1 293 ? 33.245 58.188 32.574 1.00 37.95 655 ILE A CA 1
ATOM 1831 C C . ILE A 1 293 ? 33.985 56.936 33.098 1.00 40.51 655 ILE A C 1
ATOM 1832 O O . ILE A 1 293 ? 34.453 56.935 34.231 1.00 38.42 655 ILE A O 1
ATOM 1837 N N . THR A 1 294 ? 34.030 55.868 32.286 1.00 36.70 656 THR A N 1
ATOM 1838 C CA . THR A 1 294 ? 34.781 54.636 32.545 1.00 35.22 656 THR A CA 1
ATOM 1839 C C . THR A 1 294 ? 35.217 54.046 31.237 1.00 37.71 656 THR A C 1
ATOM 1840 O O . THR A 1 294 ? 34.401 53.914 30.323 1.00 36.58 656 THR A O 1
ATOM 1844 N N . ILE A 1 295 ? 36.498 53.691 31.153 1.00 35.07 657 ILE A N 1
ATOM 1845 C CA . ILE A 1 295 ? 37.099 52.967 30.044 1.00 37.38 657 ILE A CA 1
ATOM 1846 C C . ILE A 1 295 ? 38.025 51.935 30.646 1.00 45.39 657 ILE A C 1
ATOM 1847 O O . ILE A 1 295 ? 38.997 52.291 31.321 1.00 46.06 657 ILE A O 1
ATOM 1852 N N . LEU A 1 296 ? 37.725 50.660 30.412 1.00 42.36 658 LEU A N 1
ATOM 1853 C CA . LEU A 1 296 ? 38.564 49.559 30.881 1.00 43.62 658 LEU A CA 1
ATOM 1854 C C . LEU A 1 296 ? 39.107 48.866 29.648 1.00 46.39 658 LEU A C 1
ATOM 1855 O O . LEU A 1 296 ? 38.349 48.411 28.796 1.00 45.74 658 LEU A O 1
ATOM 1860 N N . SER A 1 297 ? 40.431 48.910 29.505 1.00 41.72 659 SER A N 1
ATOM 1861 C CA . SER A 1 297 ? 41.100 48.358 28.355 1.00 41.82 659 SER A CA 1
ATOM 1862 C C . SER A 1 297 ? 42.005 47.242 28.789 1.00 46.17 659 SER A C 1
ATOM 1863 O O . SER A 1 297 ? 42.497 47.261 29.917 1.00 45.49 659 SER A O 1
ATOM 1866 N N . PHE A 1 298 ? 42.178 46.246 27.885 1.00 40.40 660 PHE A N 1
ATOM 1867 C CA . PHE A 1 298 ? 42.977 45.044 28.065 1.00 38.48 660 PHE A CA 1
ATOM 1868 C C . PHE A 1 298 ? 43.536 44.572 26.708 1.00 43.79 660 PHE A C 1
ATOM 1869 O O . PHE A 1 298 ? 42.971 44.859 25.657 1.00 43.47 660 PHE A O 1
ATOM 1877 N N . ARG A 1 299 ? 44.643 43.836 26.748 1.00 42.93 661 ARG A N 1
ATOM 1878 C CA . ARG A 1 299 ? 45.363 43.371 25.573 1.00 46.01 661 ARG A CA 1
ATOM 1879 C C . ARG A 1 299 ? 45.851 41.954 25.860 1.00 51.42 661 ARG A C 1
ATOM 1880 O O . ARG A 1 299 ? 46.125 41.634 27.003 1.00 48.53 661 ARG A O 1
ATOM 1888 N N . PHE A 1 300 ? 45.972 41.129 24.819 1.00 53.36 662 PHE A N 1
ATOM 1889 C CA . PHE A 1 300 ? 46.483 39.756 24.832 1.00 56.69 662 PHE A CA 1
ATOM 1890 C C . PHE A 1 300 ? 47.447 39.658 23.648 1.00 65.37 662 PHE A C 1
ATOM 1891 O O . PHE A 1 300 ? 47.031 39.892 22.503 1.00 66.19 662 PHE A O 1
ATOM 1899 N N . ASP A 1 301 ? 48.732 39.348 23.912 1.00 64.57 663 ASP A N 1
ATOM 1900 C CA . ASP A 1 301 ? 49.794 39.192 22.889 1.00 89.93 663 ASP A CA 1
ATOM 1901 C C . ASP A 1 301 ? 50.103 40.478 22.083 1.00 116.63 663 ASP A C 1
ATOM 1902 O O . ASP A 1 301 ? 49.315 40.936 21.250 1.00 74.77 663 ASP A O 1
ATOM 1907 N N . MET B 1 47 ? 25.250 81.082 47.545 1.00 122.11 409 MET B N 1
ATOM 1908 C CA . MET B 1 47 ? 24.029 80.588 46.910 1.00 121.26 409 MET B CA 1
ATOM 1909 C C . MET B 1 47 ? 23.654 79.181 47.383 1.00 121.60 409 MET B C 1
ATOM 1910 O O . MET B 1 47 ? 24.522 78.307 47.470 1.00 120.04 409 MET B O 1
ATOM 1915 N N . ALA B 1 48 ? 22.358 78.979 47.706 1.00 116.24 410 ALA B N 1
ATOM 1916 C CA . ALA B 1 48 ? 21.807 77.710 48.198 1.00 113.12 410 ALA B CA 1
ATOM 1917 C C . ALA B 1 48 ? 21.184 76.828 47.094 1.00 114.27 410 ALA B C 1
ATOM 1918 O O . ALA B 1 48 ? 20.472 75.871 47.407 1.00 112.27 410 ALA B O 1
ATOM 1920 N N . ALA B 1 49 ? 21.469 77.139 45.808 1.00 110.46 411 ALA B N 1
ATOM 1921 C CA . ALA B 1 49 ? 20.986 76.383 44.645 1.00 109.10 411 ALA B CA 1
ATOM 1922 C C . ALA B 1 49 ? 21.614 74.988 44.627 1.00 109.10 411 ALA B C 1
ATOM 1923 O O . ALA B 1 49 ? 20.940 74.020 44.281 1.00 107.85 411 ALA B O 1
ATOM 1925 N N . ALA B 1 50 ? 22.900 74.894 45.024 1.00 103.53 412 ALA B N 1
ATOM 1926 C CA . ALA B 1 50 ? 23.666 73.653 45.138 1.00 101.08 412 ALA B CA 1
ATOM 1927 C C . ALA B 1 50 ? 23.066 72.784 46.249 1.00 101.22 412 ALA B C 1
ATOM 1928 O O . ALA B 1 50 ? 22.919 71.575 46.064 1.00 100.11 412 ALA B O 1
ATOM 1930 N N . GLN B 1 51 ? 22.667 73.421 47.376 1.00 95.05 413 GLN B N 1
ATOM 1931 C CA . GLN B 1 51 ? 22.036 72.774 48.527 1.00 92.11 413 GLN B CA 1
ATOM 1932 C C . GLN B 1 51 ? 20.699 72.117 48.128 1.00 92.65 413 GLN B C 1
ATOM 1933 O O . GLN B 1 51 ? 20.355 71.078 48.688 1.00 90.66 413 GLN B O 1
ATOM 1939 N N . LYS B 1 52 ? 19.964 72.712 47.150 1.00 88.22 414 LYS B N 1
ATOM 1940 C CA . LYS B 1 52 ? 18.703 72.172 46.625 1.00 86.68 414 LYS B CA 1
ATOM 1941 C C . LYS B 1 52 ? 19.017 70.921 45.803 1.00 86.00 414 LYS B C 1
ATOM 1942 O O . LYS B 1 52 ? 18.380 69.888 46.009 1.00 84.46 414 LYS B O 1
ATOM 1948 N N . LYS B 1 53 ? 20.019 71.014 44.893 1.00 80.35 415 LYS B N 1
ATOM 1949 C CA . LYS B 1 53 ? 20.467 69.920 44.017 1.00 78.36 415 LYS B CA 1
ATOM 1950 C C . LYS B 1 53 ? 20.832 68.652 44.807 1.00 76.91 415 LYS B C 1
ATOM 1951 O O . LYS B 1 53 ? 20.330 67.558 44.504 1.00 76.09 415 LYS B O 1
ATOM 1957 N N . ILE B 1 54 ? 21.669 68.818 45.846 1.00 69.33 416 ILE B N 1
ATOM 1958 C CA . ILE B 1 54 ? 22.118 67.732 46.714 1.00 66.62 416 ILE B CA 1
ATOM 1959 C C . ILE B 1 54 ? 20.929 67.113 47.470 1.00 65.77 416 ILE B C 1
ATOM 1960 O O . ILE B 1 54 ? 20.828 65.890 47.529 1.00 63.22 416 ILE B O 1
ATOM 1965 N N . GLY B 1 55 ? 20.030 67.964 47.978 1.00 61.49 417 GLY B N 1
ATOM 1966 C CA . GLY B 1 55 ? 18.825 67.577 48.708 1.00 59.40 417 GLY B CA 1
ATOM 1967 C C . GLY B 1 55 ? 17.896 66.723 47.873 1.00 61.94 417 GLY B C 1
ATOM 1968 O O . GLY B 1 55 ? 17.383 65.727 48.371 1.00 58.83 417 GLY B O 1
ATOM 1969 N N . ASP B 1 56 ? 17.700 67.085 46.584 1.00 60.71 418 ASP B N 1
ATOM 1970 C CA . ASP B 1 56 ? 16.862 66.337 45.629 1.00 59.96 418 ASP B CA 1
ATOM 1971 C C . ASP B 1 56 ? 17.503 65.006 45.291 1.00 59.34 418 ASP B C 1
ATOM 1972 O O . ASP B 1 56 ? 16.801 63.991 45.157 1.00 56.82 418 ASP B O 1
ATOM 1977 N N . SER B 1 57 ? 18.849 65.011 45.178 1.00 55.34 419 SER B N 1
ATOM 1978 C CA . SER B 1 57 ? 19.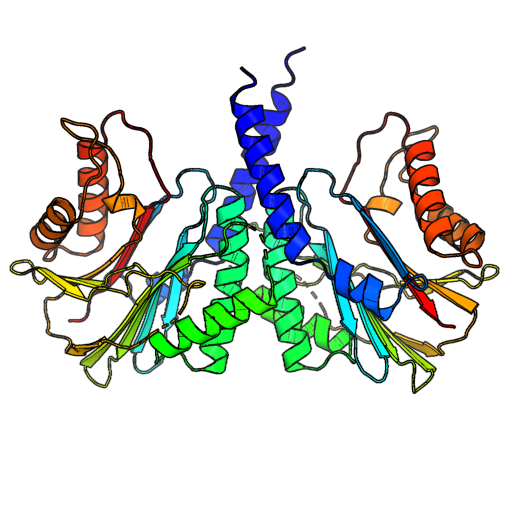650 63.807 44.911 1.00 54.16 419 SER B CA 1
ATOM 1979 C C . SER B 1 57 ? 19.546 62.817 46.088 1.00 54.94 419 SER B C 1
ATOM 1980 O O . SER B 1 57 ? 19.267 61.633 45.869 1.00 53.29 419 SER B O 1
ATOM 1983 N N . LEU B 1 58 ? 19.684 63.324 47.337 1.00 51.47 420 LEU B N 1
ATOM 1984 C CA . LEU B 1 58 ? 19.573 62.528 48.566 1.00 49.85 420 LEU B CA 1
ATOM 1985 C C . LEU B 1 58 ? 18.177 61.986 48.793 1.00 50.76 420 LEU B C 1
ATOM 1986 O O . LEU B 1 58 ? 18.053 60.856 49.246 1.00 48.46 420 LEU B O 1
ATOM 1991 N N . ASP B 1 59 ? 17.136 62.771 48.465 1.00 47.42 421 ASP B N 1
ATOM 1992 C CA . ASP B 1 59 ? 15.735 62.374 48.573 1.00 47.66 421 ASP B CA 1
ATOM 1993 C C . ASP B 1 59 ? 15.485 61.203 47.650 1.00 52.84 421 ASP B C 1
ATOM 1994 O O . ASP B 1 59 ? 14.789 60.278 48.050 1.00 52.94 421 ASP B O 1
ATOM 1999 N N . TYR B 1 60 ? 16.038 61.233 46.424 1.00 50.38 422 TYR B N 1
ATOM 2000 C CA . TYR B 1 60 ? 15.916 60.114 45.512 1.00 51.23 422 TYR B CA 1
ATOM 2001 C C . TYR B 1 60 ? 16.730 58.902 46.037 1.00 52.28 422 TYR B C 1
ATOM 2002 O O . TYR B 1 60 ? 16.262 57.766 45.941 1.00 51.16 422 TYR B O 1
ATOM 2011 N N . ALA B 1 61 ? 17.910 59.155 46.629 1.00 47.18 423 ALA B N 1
ATOM 2012 C CA . ALA B 1 61 ? 18.743 58.096 47.214 1.00 46.40 423 ALA B CA 1
ATOM 2013 C C . ALA B 1 61 ? 18.027 57.413 48.400 1.00 49.70 423 ALA B C 1
ATOM 2014 O O . ALA B 1 61 ? 18.274 56.234 48.659 1.00 49.56 423 ALA B O 1
ATOM 2016 N N . SER B 1 62 ? 17.091 58.125 49.074 1.00 45.37 424 SER B N 1
ATOM 2017 C CA . SER B 1 62 ? 16.338 57.552 50.191 1.00 43.58 424 SER B CA 1
ATOM 2018 C C . SER B 1 62 ? 15.281 56.581 49.699 1.00 46.08 424 SER B C 1
ATOM 2019 O O . SER B 1 62 ? 14.920 55.673 50.431 1.00 45.58 424 SER B O 1
ATOM 2022 N N . LEU B 1 63 ? 14.872 56.700 48.427 1.00 43.75 425 LEU B N 1
ATOM 2023 C CA . LEU B 1 63 ? 13.925 55.782 47.784 1.00 43.78 425 LEU B CA 1
ATOM 2024 C C . LEU B 1 63 ? 14.651 54.451 47.563 1.00 46.17 425 LEU B C 1
ATOM 2025 O O . LEU B 1 63 ? 14.057 53.382 47.763 1.00 44.15 425 LEU B O 1
ATOM 2030 N N . ILE B 1 64 ? 15.949 54.516 47.164 1.00 42.55 426 ILE B N 1
ATOM 2031 C CA . ILE B 1 64 ? 16.772 53.322 46.964 1.00 41.88 426 ILE B CA 1
ATOM 2032 C C . ILE B 1 64 ? 16.945 52.622 48.322 1.00 45.40 426 ILE B C 1
ATOM 2033 O O . ILE B 1 64 ? 16.688 51.426 48.421 1.00 45.60 426 ILE B O 1
ATOM 2038 N N . GLN B 1 65 ? 17.340 53.368 49.367 1.00 41.44 427 GLN B N 1
ATOM 2039 C CA . GLN B 1 65 ? 17.530 52.787 50.706 1.00 40.01 427 GLN B CA 1
ATOM 2040 C C . GLN B 1 65 ? 16.215 52.212 51.300 1.00 44.89 427 GLN B C 1
ATOM 2041 O O . GLN B 1 65 ? 16.254 51.164 51.920 1.00 44.89 427 GLN B O 1
ATOM 2047 N N . ARG B 1 66 ? 15.069 52.847 51.069 1.00 41.27 428 ARG B N 1
ATOM 2048 C CA . ARG B 1 66 ? 13.774 52.337 51.553 1.00 40.52 428 ARG B CA 1
ATOM 2049 C C . ARG B 1 66 ? 13.383 51.022 50.873 1.00 45.31 428 ARG B C 1
ATOM 2050 O O . ARG B 1 66 ? 12.810 50.139 51.504 1.00 43.86 428 ARG B O 1
ATOM 2058 N N . ALA B 1 67 ? 13.742 50.882 49.591 1.00 45.43 429 ALA B N 1
ATOM 2059 C CA . ALA B 1 67 ? 13.489 49.683 48.786 1.00 46.47 429 ALA B CA 1
ATOM 2060 C C . ALA B 1 67 ? 14.215 48.421 49.294 1.00 49.24 429 ALA B C 1
ATOM 2061 O O . ALA B 1 67 ? 13.779 47.300 49.013 1.00 49.61 429 ALA B O 1
ATOM 2063 N N . ILE B 1 68 ? 15.276 48.597 50.070 1.00 44.31 430 ILE B N 1
ATOM 2064 C CA . ILE B 1 68 ? 16.009 47.450 50.609 1.00 43.75 430 ILE B CA 1
ATOM 2065 C C . ILE B 1 68 ? 15.485 47.065 52.040 1.00 42.71 430 ILE B C 1
ATOM 2066 O O . ILE B 1 68 ? 15.959 46.092 52.614 1.00 39.96 430 ILE B O 1
ATOM 2071 N N . LEU B 1 69 ? 14.478 47.808 52.569 1.00 38.76 431 LEU B N 1
ATOM 2072 C CA . LEU B 1 69 ? 13.898 47.558 53.897 1.00 38.13 431 LEU B CA 1
ATOM 2073 C C . LEU B 1 69 ? 12.714 46.580 53.841 1.00 42.86 431 LEU B C 1
ATOM 2074 O O . LEU B 1 69 ? 11.929 46.674 52.913 1.00 44.06 431 LEU B O 1
ATOM 2079 N N . PRO B 1 70 ? 12.574 45.629 54.813 1.00 40.02 432 PRO B N 1
ATOM 2080 C CA . PRO B 1 70 ? 11.477 44.629 54.737 1.00 40.06 432 PRO B CA 1
ATOM 2081 C C . PRO B 1 70 ? 10.114 45.035 55.324 1.00 45.76 432 PRO B C 1
ATOM 2082 O O . PRO B 1 70 ? 9.376 44.177 55.790 1.00 46.97 432 PRO B O 1
ATOM 2086 N N . ASP B 1 71 ? 9.756 46.323 55.251 1.00 44.85 433 ASP B N 1
ATOM 2087 C CA . ASP B 1 71 ? 8.484 46.910 55.736 1.00 45.62 433 ASP B CA 1
ATOM 2088 C C . ASP B 1 71 ? 7.210 46.147 55.409 1.00 46.12 433 ASP B C 1
ATOM 2089 O O . ASP B 1 71 ? 6.404 45.889 56.301 1.00 45.74 433 ASP B O 1
ATOM 2094 N N . ARG B 1 72 ? 7.009 45.862 54.114 1.00 40.80 434 ARG B N 1
ATOM 2095 C CA . ARG B 1 72 ? 5.852 45.189 53.538 1.00 41.45 434 ARG B CA 1
ATOM 2096 C C . ARG B 1 72 ? 5.681 43.792 54.119 1.00 46.45 434 ARG B C 1
ATOM 2097 O O . ARG B 1 72 ? 4.581 43.431 54.526 1.00 47.51 434 ARG B O 1
ATOM 2105 N N . GLN B 1 73 ? 6.767 43.014 54.126 1.00 42.75 435 GLN B N 1
ATOM 2106 C CA . GLN B 1 73 ? 6.858 41.651 54.627 1.00 42.41 435 GLN B CA 1
ATOM 2107 C C . GLN B 1 73 ? 6.579 41.637 56.132 1.00 45.87 435 GLN B C 1
ATOM 2108 O O . GLN B 1 73 ? 5.755 40.833 56.589 1.00 46.38 435 GLN B O 1
ATOM 2114 N N . LEU B 1 74 ? 7.173 42.588 56.877 1.00 38.99 436 LEU B N 1
ATOM 2115 C CA . LEU B 1 74 ? 6.928 42.738 58.314 1.00 39.00 436 LEU B CA 1
ATOM 2116 C C . LEU B 1 74 ? 5.437 42.995 58.614 1.00 45.42 436 LEU B C 1
ATOM 2117 O O . LEU B 1 74 ? 4.882 42.339 59.487 1.00 47.32 436 LEU B O 1
ATOM 2122 N N . SER B 1 75 ? 4.803 43.927 57.894 1.00 42.42 437 SER B N 1
ATOM 2123 C CA . SER B 1 75 ? 3.394 44.274 58.052 1.00 44.23 437 SER B CA 1
ATOM 2124 C C . SER B 1 75 ? 2.460 43.133 57.686 1.00 50.37 437 SER B C 1
ATOM 2125 O O . SER B 1 75 ? 1.482 42.897 58.396 1.00 50.29 437 SER B O 1
ATOM 2128 N N . ALA B 1 76 ? 2.764 42.427 56.596 1.00 47.86 438 ALA B N 1
ATOM 2129 C CA . ALA B 1 76 ? 1.952 41.331 56.094 1.00 48.78 438 ALA B CA 1
ATOM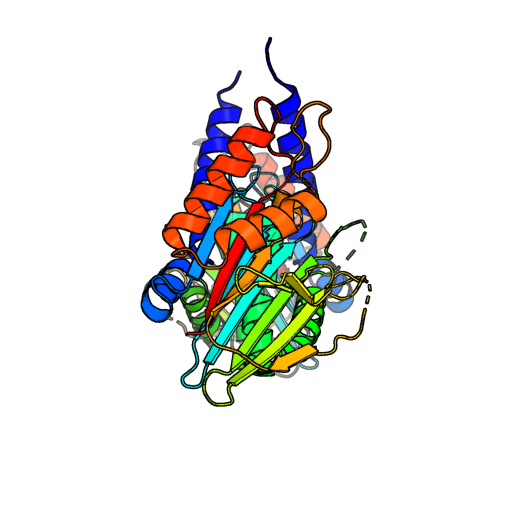 2130 C C . ALA B 1 76 ? 2.024 40.078 56.970 1.00 53.63 438 ALA B C 1
ATOM 2131 O O . ALA B 1 76 ? 1.046 39.343 57.041 1.00 56.23 438 ALA B O 1
ATOM 2133 N N . THR B 1 77 ? 3.164 39.825 57.627 1.00 47.21 439 THR B N 1
ATOM 2134 C CA . THR B 1 77 ? 3.355 38.609 58.417 1.00 45.91 439 THR B CA 1
ATOM 2135 C C . THR B 1 77 ? 3.226 38.792 59.936 1.00 48.90 439 THR B C 1
ATOM 2136 O O . THR B 1 77 ? 2.610 37.948 60.597 1.00 51.01 439 THR B O 1
ATOM 2140 N N . LEU B 1 78 ? 3.810 39.863 60.497 1.00 41.44 440 LEU B N 1
ATOM 2141 C CA . LEU B 1 78 ? 3.740 40.113 61.941 1.00 40.87 440 LEU B CA 1
ATOM 2142 C C . LEU B 1 78 ? 2.568 41.041 62.338 1.00 46.62 440 LEU B C 1
ATOM 2143 O O . LEU B 1 78 ? 2.077 40.952 63.461 1.00 44.65 440 LEU B O 1
ATOM 2148 N N . GLY B 1 79 ? 2.116 41.887 61.408 1.00 45.39 441 GLY B N 1
ATOM 2149 C CA . GLY B 1 79 ? 1.031 42.819 61.661 1.00 46.39 441 GLY B CA 1
ATOM 2150 C C . GLY B 1 79 ? 1.349 43.684 62.852 1.00 50.17 441 GLY B C 1
ATOM 2151 O O . GLY B 1 79 ? 2.434 44.275 62.920 1.00 48.76 441 GLY B O 1
ATOM 2152 N N . GLU B 1 80 ? 0.445 43.693 63.822 1.00 45.84 442 GLU B N 1
ATOM 2153 C CA . GLU B 1 80 ? 0.619 44.464 65.049 1.00 45.46 442 GLU B CA 1
ATOM 2154 C C . GLU B 1 80 ? 1.488 43.755 66.091 1.00 48.51 442 GLU B C 1
ATOM 2155 O O . GLU B 1 80 ? 1.651 44.275 67.186 1.00 48.78 442 GLU B O 1
ATOM 2161 N N . HIS B 1 81 ? 2.117 42.633 65.731 1.00 43.94 443 HIS B N 1
ATOM 2162 C CA . HIS B 1 81 ? 3.037 41.968 66.638 1.00 42.50 443 HIS B CA 1
ATOM 2163 C C . HIS B 1 81 ? 4.471 42.376 66.312 1.00 43.59 443 HIS B C 1
ATOM 2164 O O . HIS B 1 81 ? 5.424 41.633 66.564 1.00 40.46 443 HIS B O 1
ATOM 2171 N N . HIS B 1 82 ? 4.598 43.591 65.710 1.00 39.27 444 HIS B N 1
ATOM 2172 C CA . HIS B 1 82 ? 5.856 44.263 65.430 1.00 37.56 444 HIS B CA 1
ATOM 2173 C C . HIS B 1 82 ? 5.629 45.762 65.360 1.00 39.29 444 HIS B C 1
ATOM 2174 O O . HIS B 1 82 ? 4.501 46.201 65.130 1.00 36.94 444 HIS B O 1
ATOM 2181 N N . PHE B 1 83 ? 6.727 46.542 65.468 1.00 35.03 445 PHE B N 1
ATOM 2182 C CA . PHE B 1 83 ? 6.739 47.972 65.193 1.00 34.82 445 PHE B CA 1
ATOM 2183 C C . PHE B 1 83 ? 8.123 48.353 64.723 1.00 40.61 445 PHE B C 1
ATOM 2184 O O . PHE B 1 83 ? 9.091 47.679 65.072 1.00 39.83 445 PHE B O 1
ATOM 2192 N N . ILE B 1 84 ? 8.206 49.383 63.868 1.00 40.00 446 ILE B N 1
ATOM 2193 C CA . ILE B 1 84 ? 9.471 49.863 63.325 1.00 40.03 446 ILE B CA 1
ATOM 2194 C C . ILE B 1 84 ? 9.609 51.327 63.573 1.00 43.15 446 ILE B C 1
ATOM 2195 O O . ILE B 1 84 ? 8.676 52.098 63.340 1.00 44.27 446 ILE B O 1
ATOM 2200 N N . LEU B 1 85 ? 10.746 51.700 64.084 1.00 39.25 447 LEU B N 1
ATOM 2201 C CA . LEU B 1 85 ? 11.108 53.098 64.294 1.00 42.07 447 LEU B CA 1
ATOM 2202 C C . LEU B 1 85 ? 12.392 53.259 63.480 1.00 44.61 447 LEU B C 1
ATOM 2203 O O . LEU B 1 85 ? 13.386 52.597 63.774 1.00 45.67 447 LEU B O 1
ATOM 2208 N N . TRP B 1 86 ? 12.351 54.031 62.397 1.00 39.99 448 TRP B N 1
ATOM 2209 C CA . TRP B 1 86 ? 13.544 54.160 61.563 1.00 39.89 448 TRP B CA 1
ATOM 2210 C C . TRP B 1 86 ? 13.694 55.588 61.138 1.00 43.80 448 TRP B C 1
ATOM 2211 O O . TRP B 1 86 ? 12.919 56.049 60.318 1.00 44.78 448 TRP B O 1
ATOM 2222 N N . LYS B 1 87 ? 14.657 56.300 61.727 1.00 38.76 449 LYS B N 1
ATOM 2223 C CA . LYS B 1 87 ? 14.836 57.705 61.434 1.00 39.42 449 LYS B CA 1
ATOM 2224 C C . LYS B 1 87 ? 16.304 58.011 61.206 1.00 42.02 449 LYS B C 1
ATOM 2225 O O . LYS B 1 87 ? 17.023 58.235 62.187 1.00 40.06 449 LYS B O 1
ATOM 2231 N N . PRO B 1 88 ? 16.757 58.095 59.918 1.00 37.79 450 PRO B N 1
ATOM 2232 C CA . PRO B 1 88 ? 18.155 58.448 59.658 1.00 37.27 450 PRO B CA 1
ATOM 2233 C C . PRO B 1 88 ? 18.415 59.874 60.103 1.00 43.23 450 PRO B C 1
ATOM 2234 O O . PRO B 1 88 ? 17.490 60.706 60.099 1.00 42.37 450 PRO B O 1
ATOM 2238 N N . ARG B 1 89 ? 19.660 60.162 60.505 1.00 41.54 451 ARG B N 1
ATOM 2239 C CA . ARG B 1 89 ? 20.048 61.503 60.945 1.00 42.03 451 ARG B CA 1
ATOM 2240 C C . ARG B 1 89 ? 19.929 62.442 59.734 1.00 49.65 451 ARG B C 1
ATOM 2241 O O . ARG B 1 89 ? 19.308 63.497 59.820 1.00 48.04 451 ARG B O 1
ATOM 2249 N N . ASP B 1 90 ? 20.474 62.020 58.593 1.00 49.27 452 ASP B N 1
ATOM 2250 C CA . ASP B 1 90 ? 20.341 62.821 57.396 1.00 51.42 452 ASP B CA 1
ATOM 2251 C C . ASP B 1 90 ? 19.214 62.181 56.555 1.00 57.12 452 ASP B C 1
ATOM 2252 O O . ASP B 1 90 ? 18.312 61.568 57.136 1.00 56.82 452 ASP B O 1
ATOM 2257 N N . VAL B 1 91 ? 19.188 62.352 55.247 1.00 54.31 453 VAL B N 1
ATOM 2258 C CA . VAL B 1 91 ? 18.089 61.752 54.479 1.00 52.35 453 VAL B CA 1
ATOM 2259 C C . VAL B 1 91 ? 18.309 60.234 54.351 1.00 49.99 453 VAL B C 1
ATOM 2260 O O . VAL B 1 91 ? 17.356 59.451 54.369 1.00 48.43 453 VAL B O 1
ATOM 2264 N N . VAL B 1 92 ? 19.580 59.835 54.261 1.00 44.11 454 VAL B N 1
ATOM 2265 C CA . VAL B 1 92 ? 20.025 58.441 54.188 1.00 41.98 454 VAL B CA 1
ATOM 2266 C C . VAL B 1 92 ? 20.972 58.206 55.371 1.00 43.47 454 VAL B C 1
ATOM 2267 O O . VAL B 1 92 ? 21.700 59.119 55.772 1.00 43.58 454 VAL B O 1
ATOM 2271 N N . GLY B 1 93 ? 20.943 57.015 55.939 1.00 38.13 455 GLY B N 1
ATOM 2272 C CA . GLY B 1 93 ? 21.777 56.723 57.096 1.00 38.23 455 GLY B CA 1
ATOM 2273 C C . GLY B 1 93 ? 22.533 55.419 56.991 1.00 38.84 455 GLY B C 1
ATOM 2274 O O . GLY B 1 93 ? 22.481 54.780 55.949 1.00 37.58 455 GLY B O 1
ATOM 2275 N N . GLY B 1 94 ? 23.204 55.033 58.079 1.00 34.18 456 GLY B N 1
ATOM 2276 C CA . GLY B 1 94 ? 24.000 53.813 58.150 1.00 34.64 456 GLY B CA 1
ATOM 2277 C C . GLY B 1 94 ? 23.284 52.685 58.856 1.00 40.26 456 GLY B C 1
ATOM 2278 O O . GLY B 1 94 ? 23.841 51.600 59.053 1.00 40.24 456 GLY B O 1
ATOM 2279 N N . ASP B 1 95 ? 22.030 52.922 59.205 1.00 35.49 457 ASP B N 1
ATOM 2280 C CA . ASP B 1 95 ? 21.231 51.949 59.928 1.00 35.45 457 ASP B CA 1
ATOM 2281 C C . ASP B 1 95 ? 20.231 51.318 59.012 1.00 39.33 457 ASP B C 1
ATOM 2282 O O . ASP B 1 95 ? 19.579 52.023 58.218 1.00 39.65 457 ASP B O 1
ATOM 2287 N N . PHE B 1 96 ? 20.004 50.022 59.207 1.00 33.43 458 PHE B N 1
ATOM 2288 C CA . PHE B 1 96 ? 18.942 49.311 58.491 1.00 34.38 458 PHE B CA 1
ATOM 2289 C C . PHE B 1 96 ? 18.493 48.109 59.308 1.00 39.98 458 PHE B C 1
ATOM 2290 O O . PHE B 1 96 ? 18.927 47.930 60.439 1.00 40.73 458 PHE B O 1
ATOM 2298 N N . TYR B 1 97 ? 17.561 47.349 58.786 1.00 38.57 459 TYR B N 1
ATOM 2299 C CA . TYR B 1 97 ? 17.010 46.207 59.488 1.00 37.29 459 TYR B CA 1
ATOM 2300 C C . TYR B 1 97 ? 16.647 45.138 58.487 1.00 40.11 459 TYR B C 1
ATOM 2301 O O . TYR B 1 97 ? 16.457 45.418 57.292 1.00 37.66 459 TYR B O 1
ATOM 2310 N N . VAL B 1 98 ? 16.627 43.907 58.973 1.00 35.32 460 VAL B N 1
ATOM 2311 C CA . VAL B 1 98 ? 16.367 42.748 58.138 1.00 35.50 460 VAL B CA 1
ATOM 2312 C C . VAL B 1 98 ? 15.198 41.976 58.729 1.00 37.65 460 VAL B C 1
ATOM 2313 O O . VAL B 1 98 ? 14.866 42.127 59.900 1.00 34.18 460 VAL B O 1
ATOM 2317 N N . TYR B 1 99 ? 14.608 41.129 57.925 1.00 35.44 461 TYR B N 1
ATOM 2318 C CA . TYR B 1 99 ? 13.505 40.267 58.322 1.00 35.64 461 TYR B CA 1
ATOM 2319 C C . TYR B 1 99 ? 13.394 39.200 57.259 1.00 42.70 461 TYR B C 1
ATOM 2320 O O . TYR B 1 99 ? 13.503 39.506 56.076 1.00 41.58 461 TYR B O 1
ATOM 2329 N N . ARG B 1 100 ? 13.205 37.953 57.685 1.00 43.43 462 ARG B N 1
ATOM 2330 C CA . ARG B 1 100 ? 13.027 36.791 56.821 1.00 44.50 462 ARG B CA 1
ATOM 2331 C C . ARG B 1 100 ? 12.051 35.812 57.492 1.00 49.33 462 ARG B C 1
ATOM 2332 O O . ARG B 1 100 ? 12.412 35.154 58.467 1.00 48.30 462 ARG B O 1
ATOM 2340 N N . GLU B 1 101 ? 10.834 35.726 56.966 1.00 47.00 463 GLU B N 1
ATOM 2341 C CA . GLU B 1 101 ? 9.817 34.813 57.466 1.00 47.96 463 GLU B CA 1
ATOM 2342 C C . GLU B 1 101 ? 10.062 33.381 56.995 1.00 52.26 463 GLU B C 1
ATOM 2343 O O . GLU B 1 101 ? 10.342 33.144 55.826 1.00 51.47 463 GLU B O 1
ATOM 2349 N N . GLN B 1 102 ? 9.907 32.424 57.913 1.00 49.32 464 GLN B N 1
ATOM 2350 C CA . GLN B 1 102 ? 9.961 31.000 57.614 1.00 49.91 464 GLN B CA 1
ATOM 2351 C C . GLN B 1 102 ? 8.636 30.395 58.065 1.00 53.40 464 GLN B C 1
ATOM 2352 O O . GLN B 1 102 ? 7.839 31.085 58.694 1.00 54.39 464 GLN B O 1
ATOM 2358 N N . ALA B 1 103 ? 8.382 29.131 57.758 1.00 50.12 465 ALA B N 1
ATOM 2359 C CA . ALA B 1 103 ? 7.131 28.495 58.179 1.00 50.63 465 ALA B CA 1
ATOM 2360 C C . ALA B 1 103 ? 7.087 28.269 59.708 1.00 54.41 465 ALA B C 1
ATOM 2361 O O . ALA B 1 103 ? 6.034 28.441 60.334 1.00 53.37 465 ALA B O 1
ATOM 2363 N N . ASP B 1 104 ? 8.254 27.929 60.292 1.00 50.52 466 ASP B N 1
ATOM 2364 C CA . ASP B 1 104 ? 8.458 27.578 61.691 1.00 50.93 466 ASP B CA 1
ATOM 2365 C C . ASP B 1 104 ? 8.878 28.738 62.612 1.00 53.31 466 ASP B C 1
ATOM 2366 O O . ASP B 1 104 ? 8.957 28.540 63.818 1.00 52.25 466 ASP B O 1
ATOM 2371 N N . GLY B 1 105 ? 9.116 29.920 62.042 1.00 48.78 467 GLY B N 1
ATOM 2372 C CA . GLY B 1 105 ? 9.517 31.106 62.776 1.00 46.35 467 GLY B CA 1
ATOM 2373 C C . GLY B 1 105 ? 10.062 32.192 61.877 1.00 50.63 467 GLY B C 1
ATOM 2374 O O . GLY B 1 105 ? 9.778 32.203 60.683 1.00 51.38 467 GLY B O 1
ATOM 2375 N N . TYR B 1 106 ? 10.855 33.126 62.426 1.00 44.78 468 TYR B N 1
ATOM 2376 C CA . TYR B 1 106 ? 11.393 34.196 61.588 1.00 41.62 468 TYR B CA 1
ATOM 2377 C C . TYR B 1 106 ? 12.708 34.713 62.059 1.00 44.11 468 TYR B C 1
ATOM 2378 O O . TYR B 1 106 ? 13.035 34.649 63.267 1.00 42.95 468 TYR B O 1
ATOM 2387 N N . LEU B 1 107 ? 13.435 35.307 61.104 1.00 38.72 469 LEU B N 1
ATOM 2388 C CA . LEU B 1 107 ? 14.702 35.961 61.364 1.00 37.13 469 LEU B CA 1
ATOM 2389 C C . LEU B 1 107 ? 14.430 37.435 61.351 1.00 39.58 469 LEU B C 1
ATOM 2390 O O . LEU B 1 107 ? 13.799 37.923 60.440 1.00 39.05 469 LEU B O 1
ATOM 2395 N N . ILE B 1 108 ? 14.905 38.149 62.371 1.00 37.88 470 ILE B N 1
ATOM 2396 C CA . ILE B 1 108 ? 14.705 39.594 62.491 1.00 35.04 470 ILE B CA 1
ATOM 2397 C C . ILE B 1 108 ? 15.983 40.240 63.054 1.00 40.80 470 ILE B C 1
ATOM 2398 O O . ILE B 1 108 ? 16.617 39.683 63.945 1.00 42.88 470 ILE B O 1
ATOM 2403 N N . GLY B 1 109 ? 16.362 41.389 62.535 1.00 36.81 471 GLY B N 1
ATOM 2404 C CA . GLY B 1 109 ? 17.574 42.043 63.014 1.00 37.34 471 GLY B CA 1
ATOM 2405 C C . GLY B 1 109 ? 17.737 43.505 62.664 1.00 41.98 471 GLY B C 1
ATOM 2406 O O . GLY B 1 109 ? 16.961 44.047 61.886 1.00 43.03 471 GLY B O 1
ATOM 2407 N N . VAL B 1 110 ? 18.724 44.161 63.280 1.00 37.31 472 VAL B N 1
ATOM 2408 C CA . VAL B 1 110 ? 19.068 45.574 63.063 1.00 36.03 472 VAL B CA 1
ATOM 2409 C C . VAL B 1 110 ? 20.559 45.639 62.823 1.00 40.25 472 VAL B C 1
ATOM 2410 O O . VAL B 1 110 ? 21.309 44.801 63.336 1.00 39.98 472 VAL B O 1
ATOM 2414 N N . VAL B 1 111 ? 20.999 46.625 62.043 1.00 38.70 473 VAL B N 1
ATOM 2415 C CA . VAL B 1 111 ? 22.418 46.769 61.697 1.00 38.54 473 VAL B CA 1
ATOM 2416 C C . VAL B 1 111 ? 22.749 48.248 61.746 1.00 41.85 473 VAL B C 1
ATOM 2417 O O . VAL B 1 111 ? 21.964 49.053 61.268 1.00 41.34 473 VAL B O 1
ATOM 2421 N N . ASP B 1 112 ? 23.912 48.600 62.304 1.00 36.92 474 ASP B N 1
ATOM 2422 C CA . ASP B 1 112 ? 24.398 49.982 62.330 1.00 35.11 474 ASP B CA 1
ATOM 2423 C C . ASP B 1 112 ? 25.763 49.891 61.692 1.00 40.65 474 ASP B C 1
ATOM 2424 O O . ASP B 1 112 ? 26.680 49.332 62.307 1.00 40.58 474 ASP B O 1
ATOM 2429 N N . CYS B 1 113 ? 25.869 50.333 60.408 1.00 37.65 475 CYS B N 1
ATOM 2430 C CA . CYS B 1 113 ? 27.109 50.347 59.631 1.00 39.15 475 CYS B CA 1
ATOM 2431 C C . CYS B 1 113 ? 27.934 51.552 60.025 1.00 42.27 475 CYS B C 1
ATOM 2432 O O . CYS B 1 113 ? 27.358 52.570 60.378 1.00 41.28 475 CYS B O 1
ATOM 2435 N N . ALA B 1 114 ? 29.259 51.484 59.847 1.00 40.38 476 ALA B N 1
ATOM 2436 C CA . ALA B 1 114 ? 30.169 52.597 60.133 1.00 40.79 476 ALA B CA 1
ATOM 2437 C C . ALA B 1 114 ? 29.695 53.866 59.439 1.00 45.88 476 ALA B C 1
ATOM 2438 O O . ALA B 1 114 ? 29.344 53.832 58.262 1.00 50.01 476 ALA B O 1
ATOM 2440 N N . GLY B 1 115 ? 29.599 54.939 60.196 1.00 40.79 477 GLY B N 1
ATOM 2441 C CA . GLY B 1 115 ? 29.154 56.226 59.685 1.00 41.55 477 GLY B CA 1
ATOM 2442 C C . GLY B 1 115 ? 27.649 56.409 59.606 1.00 45.71 477 GLY B C 1
ATOM 2443 O O . GLY B 1 115 ? 26.855 55.561 60.038 1.00 45.22 477 GLY B O 1
ATOM 2444 N N . HIS B 1 116 ? 27.262 57.554 59.095 1.00 42.73 478 HIS B N 1
ATOM 2445 C CA . HIS B 1 116 ? 25.879 57.919 58.857 1.00 43.82 478 HIS B CA 1
ATOM 2446 C C . HIS B 1 116 ? 25.928 58.691 57.533 1.00 47.69 478 HIS B C 1
ATOM 2447 O O . HIS B 1 116 ? 26.991 58.732 56.915 1.00 47.21 478 HIS B O 1
ATOM 2454 N N . GLY B 1 117 ? 24.808 59.259 57.096 1.00 43.16 479 GLY B N 1
ATOM 2455 C CA . GLY B 1 117 ? 24.778 59.998 55.839 1.00 44.21 479 GLY B CA 1
ATOM 2456 C C . GLY B 1 117 ? 25.038 59.089 54.661 1.00 47.96 479 GLY B C 1
ATOM 2457 O O . GLY B 1 117 ? 24.730 57.897 54.722 1.00 46.11 479 GLY B O 1
ATOM 2458 N N . VAL B 1 118 ? 25.622 59.641 53.594 1.00 46.82 480 VAL B N 1
ATOM 2459 C CA . VAL B 1 118 ? 25.946 58.898 52.360 1.00 47.10 480 VAL B CA 1
ATOM 2460 C C . VAL B 1 118 ? 26.919 57.722 52.623 1.00 49.67 480 VAL B C 1
ATOM 2461 O O . VAL B 1 118 ? 26.578 56.608 52.207 1.00 47.46 480 VAL B O 1
ATOM 2465 N N . PRO B 1 119 ? 28.090 57.904 53.324 1.00 46.63 481 PRO B N 1
ATOM 2466 C CA . PRO B 1 119 ? 28.991 56.757 53.546 1.00 46.54 481 PRO B CA 1
ATOM 2467 C C . PRO B 1 119 ? 28.304 55.604 54.278 1.00 49.82 481 PRO B C 1
ATOM 2468 O O . PRO B 1 119 ? 28.494 54.450 53.897 1.00 49.87 481 PRO B O 1
ATOM 2472 N N . GLY B 1 120 ? 27.485 55.931 55.276 1.00 44.80 482 GLY B N 1
ATOM 2473 C CA . GLY B 1 120 ? 26.718 54.939 56.010 1.00 43.53 482 GLY B CA 1
ATOM 2474 C C . GLY B 1 120 ? 25.743 54.215 55.093 1.00 44.08 482 GLY B C 1
ATOM 2475 O O . GLY B 1 120 ? 25.687 52.988 55.093 1.00 42.74 482 GLY B O 1
ATOM 2476 N N . ALA B 1 121 ? 25.035 54.970 54.232 1.00 38.65 483 ALA B N 1
ATOM 2477 C CA . ALA B 1 121 ? 24.083 54.411 53.265 1.00 37.85 483 ALA B CA 1
ATOM 2478 C C . ALA B 1 121 ? 24.736 53.476 52.252 1.00 40.61 483 ALA B C 1
ATOM 2479 O O . ALA B 1 121 ? 24.125 52.478 51.891 1.00 39.75 483 ALA B O 1
ATOM 2481 N N . LEU B 1 122 ? 25.985 53.751 51.839 1.00 36.72 484 LEU B N 1
ATOM 2482 C CA . LEU B 1 122 ? 26.744 52.875 50.939 1.00 36.84 484 LEU B CA 1
ATOM 2483 C C . LEU B 1 122 ? 27.027 51.523 51.601 1.00 40.21 484 LEU B C 1
ATOM 2484 O O . LEU B 1 122 ? 26.906 50.472 50.965 1.00 38.65 484 LEU B O 1
ATOM 2489 N N . MET B 1 123 ? 27.408 51.562 52.889 1.00 37.43 485 MET B N 1
ATOM 2490 C CA . MET B 1 123 ? 27.699 50.400 53.726 1.00 36.67 485 MET B CA 1
ATOM 2491 C C . MET B 1 123 ? 26.457 49.507 53.876 1.00 38.58 485 MET B C 1
ATOM 2492 O O . MET B 1 123 ? 26.568 48.293 53.836 1.00 38.59 485 MET B O 1
ATOM 2497 N N . THR B 1 124 ? 25.293 50.132 54.029 1.00 33.72 486 THR B N 1
ATOM 2498 C CA . THR B 1 124 ? 23.961 49.567 54.195 1.00 33.52 486 THR B CA 1
ATOM 2499 C C . THR B 1 124 ? 23.595 48.693 52.958 1.00 38.46 486 THR B C 1
ATOM 2500 O O . THR B 1 124 ? 23.000 47.623 53.117 1.00 39.32 486 THR B O 1
ATOM 2504 N N . MET B 1 125 ? 23.988 49.118 51.744 1.00 35.84 487 MET B N 1
ATOM 2505 C CA . MET B 1 125 ? 23.722 48.371 50.496 1.00 35.65 487 MET B CA 1
ATOM 2506 C C . MET B 1 125 ? 24.585 47.103 50.489 1.00 40.45 487 MET B C 1
ATOM 2507 O O . MET B 1 125 ? 24.070 46.011 50.280 1.00 40.44 487 MET B O 1
ATOM 2512 N N . LEU B 1 126 ? 25.870 47.253 50.781 1.00 37.64 488 LEU B N 1
ATOM 2513 C CA . LEU B 1 126 ? 26.819 46.146 50.852 1.00 38.24 488 LEU B CA 1
ATOM 2514 C C . LEU B 1 126 ? 26.401 45.140 51.915 1.00 44.43 488 LEU B C 1
ATOM 2515 O O . LEU B 1 126 ? 26.328 43.947 51.610 1.00 46.33 488 LEU B O 1
ATOM 2520 N N . ALA B 1 127 ? 26.057 45.623 53.139 1.00 39.78 489 ALA B N 1
ATOM 2521 C CA . ALA B 1 127 ? 25.641 44.776 54.251 1.00 38.36 489 ALA B CA 1
ATOM 2522 C C . ALA B 1 127 ? 24.322 44.047 53.980 1.00 44.47 489 ALA B C 1
ATOM 2523 O O . ALA B 1 127 ? 24.192 42.890 54.362 1.00 44.36 489 ALA B O 1
ATOM 2525 N N . ARG B 1 128 ? 23.363 44.697 53.291 1.00 42.30 490 ARG B N 1
ATOM 2526 C CA . ARG B 1 128 ? 22.089 44.061 52.951 1.00 42.96 490 ARG B CA 1
ATOM 2527 C C . ARG B 1 128 ? 22.340 42.844 52.043 1.00 47.67 490 ARG B C 1
ATOM 2528 O O . ARG B 1 128 ? 21.804 41.768 52.307 1.00 48.71 490 ARG B O 1
ATOM 2536 N N . ALA B 1 129 ? 23.182 43.010 51.017 1.00 42.85 491 ALA B N 1
ATOM 2537 C CA . ALA B 1 129 ? 23.574 41.938 50.095 1.00 43.69 491 ALA B CA 1
ATOM 2538 C C . ALA B 1 129 ? 24.404 40.870 50.797 1.00 47.86 491 ALA B C 1
ATOM 2539 O O . ALA B 1 129 ? 24.143 39.684 50.595 1.00 47.97 491 ALA B O 1
ATOM 2541 N N . ALA B 1 130 ? 25.373 41.275 51.643 1.00 46.52 492 ALA B N 1
ATOM 2542 C CA . ALA B 1 130 ? 26.174 40.361 52.483 1.00 48.15 492 ALA B CA 1
ATOM 2543 C C . ALA B 1 130 ? 25.262 39.531 53.432 1.00 49.72 492 ALA B C 1
ATOM 2544 O O . ALA B 1 130 ? 25.545 38.361 53.664 1.00 50.47 492 ALA B O 1
ATOM 2546 N N . ILE B 1 131 ? 24.164 40.110 53.933 1.00 44.69 493 ILE B N 1
ATOM 2547 C CA . ILE B 1 131 ? 23.252 39.384 54.831 1.00 44.93 493 ILE B CA 1
ATOM 2548 C C . ILE B 1 131 ? 22.445 38.335 54.035 1.00 48.61 493 ILE B C 1
ATOM 2549 O O . ILE B 1 131 ? 22.303 37.195 54.502 1.00 47.16 493 ILE B O 1
ATOM 2554 N N . ASP B 1 132 ? 22.004 38.693 52.806 1.00 45.88 494 ASP B N 1
ATOM 2555 C CA . ASP B 1 132 ? 21.280 37.794 51.898 1.00 46.19 494 ASP B CA 1
ATOM 2556 C C . ASP B 1 132 ? 22.141 36.592 51.541 1.00 49.07 494 ASP B C 1
ATOM 2557 O O . ASP B 1 132 ? 21.653 35.463 51.583 1.00 47.47 494 ASP B O 1
ATOM 2562 N N . HIS B 1 133 ? 23.422 36.833 51.204 1.00 47.31 495 HIS B N 1
ATOM 2563 C CA . HIS B 1 133 ? 24.387 35.770 50.902 1.00 49.29 495 HIS B CA 1
ATOM 2564 C C . HIS B 1 133 ? 24.491 34.822 52.104 1.00 52.10 495 HIS B C 1
ATOM 2565 O O . HIS B 1 133 ? 24.349 33.617 51.939 1.00 53.55 495 HIS B O 1
ATOM 2572 N N . ALA B 1 134 ? 24.739 35.377 53.302 1.00 46.87 496 ALA B N 1
ATOM 2573 C CA . ALA B 1 134 ? 24.887 34.624 54.548 1.00 45.91 496 ALA B CA 1
ATOM 2574 C C . ALA B 1 134 ? 23.657 33.762 54.855 1.00 48.77 496 ALA B C 1
ATOM 2575 O O . ALA B 1 134 ? 23.832 32.581 55.148 1.00 49.12 496 ALA B O 1
ATOM 2577 N N . ILE B 1 135 ? 22.423 34.327 54.727 1.00 44.40 497 ILE B N 1
ATOM 2578 C CA . ILE B 1 135 ? 21.156 33.600 54.953 1.00 44.76 497 ILE B CA 1
ATOM 2579 C C . ILE B 1 135 ? 21.066 32.408 53.984 1.00 51.67 497 ILE B C 1
ATOM 2580 O O . ILE B 1 135 ? 20.665 31.326 54.389 1.00 52.52 497 ILE B O 1
ATOM 2585 N N . GLU B 1 136 ? 21.476 32.604 52.723 1.00 49.77 498 GLU B N 1
ATOM 2586 C CA . GLU B 1 136 ? 21.498 31.562 51.702 1.00 52.01 498 GLU B CA 1
ATOM 2587 C C . GLU B 1 136 ? 22.590 30.505 52.003 1.00 57.30 498 GLU B C 1
ATOM 2588 O O . GLU B 1 136 ? 22.336 29.319 51.833 1.00 58.76 498 GLU B O 1
ATOM 2594 N N . ALA B 1 137 ? 23.769 30.927 52.489 1.00 53.78 499 ALA B N 1
ATOM 2595 C CA . ALA B 1 137 ? 24.881 30.027 52.814 1.00 54.25 499 ALA B CA 1
ATOM 2596 C C . ALA B 1 137 ? 24.651 29.185 54.082 1.00 61.15 499 ALA B C 1
ATOM 2597 O O . ALA B 1 137 ? 25.051 28.019 54.094 1.00 63.10 499 ALA B O 1
ATOM 2599 N N . VAL B 1 138 ? 24.054 29.760 55.162 1.00 55.85 500 VAL B N 1
ATOM 2600 C CA . VAL B 1 138 ? 23.914 29.000 56.419 1.00 55.16 500 VAL B CA 1
ATOM 2601 C C . VAL B 1 138 ? 22.464 28.819 56.930 1.00 57.45 500 VAL B C 1
ATOM 2602 O O . VAL B 1 138 ? 22.263 28.141 57.943 1.00 57.95 500 VAL B O 1
ATOM 2606 N N . GLY B 1 139 ? 21.491 29.424 56.257 1.00 52.47 501 GLY B N 1
ATOM 2607 C CA . GLY B 1 139 ? 20.099 29.371 56.689 1.00 51.66 501 GLY B CA 1
ATOM 2608 C C . GLY B 1 139 ? 19.758 30.574 57.542 1.00 55.33 501 GLY B C 1
ATOM 2609 O O . GLY B 1 139 ? 20.641 31.370 57.873 1.00 54.90 501 GLY B O 1
ATOM 2610 N N . SER B 1 140 ? 18.478 30.716 57.905 1.00 51.06 502 SER B N 1
ATOM 2611 C CA . SER B 1 140 ? 18.012 31.867 58.664 1.00 49.75 502 SER B CA 1
ATOM 2612 C C . SER B 1 140 ? 17.819 31.582 60.163 1.00 52.85 502 SER B C 1
ATOM 2613 O O . SER B 1 140 ? 17.395 32.460 60.916 1.00 52.58 502 SER B O 1
ATOM 2616 N N . ARG B 1 141 ? 18.218 30.383 60.605 1.00 49.94 503 ARG B N 1
ATOM 2617 C CA . ARG B 1 141 ? 18.012 29.886 61.962 1.00 49.26 503 ARG B CA 1
ATOM 2618 C C . ARG B 1 141 ? 19.231 29.959 62.889 1.00 53.42 503 ARG B C 1
ATOM 2619 O O . ARG B 1 141 ? 19.089 29.713 64.090 1.00 54.02 503 ARG B O 1
ATOM 2627 N N . ASP B 1 142 ? 20.390 30.375 62.377 1.00 49.39 504 ASP B N 1
ATOM 2628 C CA . ASP B 1 142 ? 21.580 30.430 63.202 1.00 49.71 504 ASP B CA 1
ATOM 2629 C C . ASP B 1 142 ? 22.160 31.847 63.153 1.00 53.69 504 ASP B C 1
ATOM 2630 O O . ASP B 1 142 ? 23.016 32.103 62.302 1.00 53.51 504 ASP B O 1
ATOM 2635 N N . PRO B 1 143 ? 21.726 32.770 64.067 1.00 48.65 505 PRO B N 1
ATOM 2636 C CA . PRO B 1 143 ? 22.226 34.160 64.028 1.00 46.70 505 PRO B CA 1
ATOM 2637 C C . PRO B 1 143 ? 23.748 34.315 64.086 1.00 50.12 505 PRO B C 1
ATOM 2638 O O . PRO B 1 143 ? 24.295 35.104 63.327 1.00 50.52 505 PRO B O 1
ATOM 2642 N N . ALA B 1 144 ? 24.434 33.548 64.936 1.00 47.32 506 ALA B N 1
ATOM 2643 C CA . ALA B 1 144 ? 25.902 33.584 65.036 1.00 46.43 506 ALA B CA 1
ATOM 2644 C C . ALA B 1 144 ? 26.573 33.193 63.728 1.00 49.19 506 ALA B C 1
ATOM 2645 O O . ALA B 1 144 ? 27.535 33.860 63.359 1.00 48.62 506 ALA B O 1
ATOM 2647 N N . ALA B 1 145 ? 26.064 32.148 63.015 1.00 46.34 507 ALA B N 1
ATOM 2648 C CA . ALA B 1 145 ? 26.618 31.724 61.705 1.00 47.32 507 ALA B CA 1
ATOM 2649 C C . ALA B 1 145 ? 26.391 32.783 60.621 1.00 49.99 507 ALA B C 1
ATOM 2650 O O . ALA B 1 145 ? 27.283 33.013 59.810 1.00 48.46 507 ALA B O 1
ATOM 2652 N N . ILE B 1 146 ? 25.203 33.457 60.648 1.00 45.99 508 ILE B N 1
ATOM 2653 C CA . ILE B 1 146 ? 24.824 34.516 59.718 1.00 44.88 508 ILE B CA 1
ATOM 2654 C C . ILE B 1 146 ? 25.795 35.688 59.874 1.00 49.31 508 ILE B C 1
ATOM 2655 O O . ILE B 1 146 ? 26.268 36.211 58.884 1.00 51.12 508 ILE B O 1
ATOM 2660 N N . LEU B 1 147 ? 26.101 36.083 61.111 1.00 45.86 509 LEU B N 1
ATOM 2661 C CA . LEU B 1 147 ? 27.015 37.186 61.430 1.00 44.86 509 LEU B CA 1
ATOM 2662 C C . LEU B 1 147 ? 28.439 36.909 60.986 1.00 50.94 509 LEU B C 1
ATOM 2663 O O . LEU B 1 147 ? 29.084 37.816 60.469 1.00 50.83 509 LEU B O 1
ATOM 2668 N N . GLY B 1 148 ? 28.898 35.660 61.166 1.00 49.26 510 GLY B N 1
ATOM 2669 C CA . GLY B 1 148 ? 30.221 35.191 60.764 1.00 49.43 510 GLY B CA 1
ATOM 2670 C C . GLY B 1 148 ? 30.386 35.264 59.260 1.00 54.17 510 GLY B C 1
ATOM 2671 O O . GLY B 1 148 ? 31.358 35.836 58.762 1.00 52.50 510 GLY B O 1
ATOM 2672 N N . GLU B 1 149 ? 29.390 34.728 58.536 1.00 51.68 511 GLU B N 1
ATOM 2673 C CA . GLU B 1 149 ? 29.309 34.719 57.085 1.00 51.29 511 GLU B CA 1
ATOM 2674 C C . GLU B 1 149 ? 29.143 36.137 56.518 1.00 52.49 511 GLU B C 1
ATOM 2675 O O . GLU B 1 149 ? 29.701 36.405 55.450 1.00 50.65 511 GLU B O 1
ATOM 2681 N N . THR B 1 150 ? 28.384 37.043 57.237 1.00 45.92 512 THR B N 1
ATOM 2682 C CA . THR B 1 150 ? 28.191 38.440 56.823 1.00 44.45 512 THR B CA 1
ATOM 2683 C C . THR B 1 150 ? 29.543 39.167 56.864 1.00 47.40 512 THR B C 1
ATOM 2684 O O . THR B 1 150 ? 29.907 39.864 55.914 1.00 45.00 512 THR B O 1
ATOM 2688 N N . ASP B 1 151 ? 30.288 38.958 57.954 1.00 45.52 513 ASP B N 1
ATOM 2689 C CA . ASP B 1 151 ? 31.632 39.493 58.169 1.00 45.96 513 ASP B CA 1
ATOM 2690 C C . ASP B 1 151 ? 32.534 39.100 56.972 1.00 49.29 513 ASP B C 1
ATOM 2691 O O . ASP B 1 151 ? 33.132 39.982 56.374 1.00 47.29 513 ASP B O 1
ATOM 2696 N N . GLN B 1 152 ? 32.570 37.799 56.601 1.00 46.89 514 GLN B N 1
ATOM 2697 C CA . GLN B 1 152 ? 33.380 37.281 55.491 1.00 48.68 514 GLN B CA 1
ATOM 2698 C C . GLN B 1 152 ? 33.006 37.899 54.133 1.00 51.50 514 GLN B C 1
ATOM 2699 O O . GLN B 1 152 ? 33.892 38.363 53.411 1.00 49.38 514 GLN B O 1
ATOM 2705 N N . ALA B 1 153 ? 31.685 37.959 53.839 1.00 48.19 515 ALA B N 1
ATOM 2706 C CA . ALA B 1 153 ? 31.115 38.552 52.634 1.00 48.41 515 ALA B CA 1
ATOM 2707 C C . ALA B 1 153 ? 31.508 40.024 52.568 1.00 53.04 515 ALA B C 1
ATOM 2708 O O . ALA B 1 153 ? 31.895 40.485 51.496 1.00 53.69 515 ALA B O 1
ATOM 2710 N N . MET B 1 154 ? 31.472 40.749 53.716 1.00 48.07 516 MET B N 1
ATOM 2711 C CA . MET B 1 154 ? 31.882 42.159 53.766 1.00 46.98 516 MET B CA 1
ATOM 2712 C C . MET B 1 154 ? 33.377 42.322 53.465 1.00 53.13 516 MET B C 1
ATOM 2713 O O . MET B 1 154 ? 33.728 43.158 52.640 1.00 54.51 516 MET B O 1
ATOM 2718 N N . ARG B 1 155 ? 34.242 41.481 54.071 1.00 49.54 517 ARG B N 1
ATOM 2719 C CA . ARG B 1 155 ? 35.710 41.491 53.858 1.00 49.87 517 ARG B CA 1
ATOM 2720 C C . ARG B 1 155 ? 36.075 41.182 52.411 1.00 56.14 517 ARG B C 1
ATOM 2721 O O . ARG B 1 155 ? 37.115 41.639 51.905 1.00 55.80 517 ARG B O 1
ATOM 2729 N N . SER B 1 156 ? 35.215 40.369 51.767 1.00 54.15 518 SER B N 1
ATOM 2730 C CA . SER B 1 156 ? 35.345 39.940 50.374 1.00 55.51 518 SER B CA 1
ATOM 2731 C C . SER B 1 156 ? 35.090 41.082 49.374 1.00 56.82 518 SER B C 1
ATOM 2732 O O . SER B 1 156 ? 35.649 41.054 48.298 1.00 56.97 518 SER B O 1
ATOM 2735 N N . MET B 1 157 ? 34.209 42.041 49.712 1.00 51.40 519 MET B N 1
ATOM 2736 C CA . MET B 1 157 ? 33.826 43.152 48.841 1.00 49.89 519 MET B CA 1
ATOM 2737 C C . MET B 1 157 ? 34.603 44.430 49.095 1.00 55.81 519 MET B C 1
ATOM 2738 O O . MET B 1 157 ? 34.795 45.200 48.159 1.00 54.34 519 MET B O 1
ATOM 2743 N N . LEU B 1 158 ? 35.005 44.688 50.362 1.00 54.60 520 LEU B N 1
ATOM 2744 C CA . LEU B 1 158 ? 35.768 45.888 50.691 1.00 56.21 520 LEU B CA 1
ATOM 2745 C C . LEU B 1 158 ? 37.254 45.595 50.859 1.00 66.82 520 LEU B C 1
ATOM 2746 O O . LEU B 1 158 ? 37.660 45.030 51.878 1.00 70.03 520 LEU B O 1
ATOM 2751 N N . SER B 1 159 ? 38.069 45.977 49.856 1.00 65.08 521 SER B N 1
ATOM 2752 C CA . SER B 1 159 ? 39.522 45.740 49.883 1.00 112.87 521 SER B CA 1
ATOM 2753 C C . SER B 1 159 ? 40.298 46.654 50.845 1.00 137.72 521 SER B C 1
ATOM 2754 O O . SER B 1 159 ? 39.712 47.403 51.626 1.00 95.10 521 SER B O 1
ATOM 2757 N N . ALA B 1 166 ? 42.825 54.701 55.111 1.00 80.18 528 ALA B N 1
ATOM 2758 C CA . ALA B 1 166 ? 42.166 54.333 56.365 1.00 79.10 528 ALA B CA 1
ATOM 2759 C C . ALA B 1 166 ? 40.645 54.452 56.217 1.00 82.23 528 ALA B C 1
ATOM 2760 O O . ALA B 1 166 ? 40.115 55.562 56.041 1.00 81.57 528 ALA B O 1
ATOM 2762 N N . LEU B 1 167 ? 39.951 53.291 56.270 1.00 77.71 529 LEU B N 1
ATOM 2763 C CA . LEU B 1 167 ? 38.494 53.171 56.090 1.00 75.74 529 LEU B CA 1
ATOM 2764 C C . LEU B 1 167 ? 37.770 52.454 57.245 1.00 76.10 529 LEU B C 1
ATOM 2765 O O . LEU B 1 167 ? 38.036 51.272 57.509 1.00 74.53 529 LEU B O 1
ATOM 2770 N N . ALA B 1 168 ? 36.818 53.162 57.895 1.00 71.03 530 ALA B N 1
ATOM 2771 C CA . ALA B 1 168 ? 35.988 52.597 58.960 1.00 69.52 530 ALA B CA 1
ATOM 2772 C C . ALA B 1 168 ? 34.889 51.799 58.252 1.00 70.80 530 ALA B C 1
ATOM 2773 O O . ALA B 1 168 ? 34.034 52.382 57.571 1.00 71.11 530 ALA B O 1
ATOM 2775 N N . THR B 1 169 ? 35.003 50.454 58.317 1.00 64.36 531 THR B N 1
ATOM 2776 C CA . THR B 1 169 ? 34.122 49.504 57.626 1.00 62.58 531 THR B CA 1
ATOM 2777 C C . THR B 1 169 ? 33.436 48.508 58.559 1.00 62.61 531 THR B C 1
ATOM 2778 O O . THR B 1 169 ? 32.775 47.569 58.089 1.00 61.79 531 THR B O 1
ATOM 2782 N N . ASN B 1 170 ? 33.628 48.681 59.869 1.00 56.78 532 ASN B N 1
ATOM 2783 C CA . ASN B 1 170 ? 33.018 47.835 60.877 1.00 55.90 532 ASN B CA 1
ATOM 2784 C C . ASN B 1 170 ? 31.507 48.158 61.042 1.00 59.95 532 ASN B C 1
ATOM 2785 O O . ASN B 1 170 ? 31.028 49.210 60.600 1.00 59.75 532 ASN B O 1
ATOM 2790 N N . MET B 1 171 ? 30.754 47.207 61.588 1.00 54.24 533 MET B N 1
ATOM 2791 C CA . MET B 1 171 ? 29.322 47.357 61.786 1.00 51.83 533 MET B CA 1
ATOM 2792 C C . MET B 1 171 ? 28.819 46.612 62.988 1.00 50.40 533 MET B C 1
ATOM 2793 O O . MET B 1 171 ? 29.359 45.570 63.357 1.00 47.57 533 MET B O 1
ATOM 2798 N N . ASP B 1 172 ? 27.798 47.183 63.619 1.00 45.45 534 ASP B N 1
ATOM 2799 C CA . ASP B 1 172 ? 27.115 46.581 64.743 1.00 44.82 534 ASP B CA 1
ATOM 2800 C C . ASP B 1 172 ? 25.908 45.885 64.161 1.00 47.52 534 ASP B C 1
ATOM 2801 O O . ASP B 1 172 ? 25.384 46.349 63.159 1.00 48.71 534 ASP B O 1
ATOM 2806 N N . ALA B 1 173 ? 25.488 44.771 64.757 1.00 42.30 535 ALA B N 1
ATOM 2807 C CA . ALA B 1 173 ? 24.304 44.014 64.359 1.00 40.72 535 ALA B CA 1
ATOM 2808 C C . ALA B 1 173 ? 23.775 43.158 65.479 1.00 43.14 535 ALA B C 1
ATOM 2809 O O . ALA B 1 173 ? 24.536 42.667 66.302 1.00 43.62 535 ALA B O 1
ATOM 2811 N N . GLY B 1 174 ? 22.461 43.053 65.534 1.00 38.39 536 GLY B N 1
ATOM 2812 C CA . GLY B 1 174 ? 21.753 42.215 66.485 1.00 38.63 536 GLY B CA 1
ATOM 2813 C C . GLY B 1 174 ? 20.806 41.398 65.641 1.00 44.38 536 GLY B C 1
ATOM 2814 O O . GLY B 1 174 ? 19.986 41.976 64.931 1.00 43.21 536 GLY B O 1
ATOM 2815 N N . LEU B 1 175 ? 20.977 40.079 65.633 1.00 42.63 537 LEU B N 1
ATOM 2816 C CA . LEU B 1 175 ? 20.163 39.158 64.843 1.00 43.92 537 LEU B CA 1
ATOM 2817 C C . LEU B 1 175 ? 19.482 38.165 65.728 1.00 46.02 537 LEU B C 1
ATOM 2818 O O . LEU B 1 175 ? 20.126 37.567 66.577 1.00 46.87 537 LEU B O 1
ATOM 2823 N N . VAL B 1 176 ? 18.201 37.922 65.481 1.00 41.68 538 VAL B N 1
ATOM 2824 C CA . VAL B 1 176 ? 17.407 36.999 66.280 1.00 40.47 538 VAL B CA 1
ATOM 2825 C C . VAL B 1 176 ? 16.662 35.979 65.412 1.00 45.53 538 VAL B C 1
ATOM 2826 O O . VAL B 1 176 ? 15.935 36.368 64.498 1.00 45.87 538 VAL B O 1
ATOM 2830 N N . TRP B 1 177 ? 16.777 34.690 65.748 1.00 41.83 539 TRP B N 1
ATOM 2831 C CA . TRP B 1 177 ? 15.949 33.671 65.121 1.00 42.53 539 TRP B CA 1
ATOM 2832 C C . TRP B 1 177 ? 14.847 33.334 66.155 1.00 44.98 539 TRP B C 1
ATOM 2833 O O . TRP B 1 177 ? 15.152 32.822 67.232 1.00 43.20 539 TRP B O 1
ATOM 2844 N N . VAL B 1 178 ? 13.590 33.694 65.848 1.00 41.30 540 VAL B N 1
ATOM 2845 C CA . VAL B 1 178 ? 12.421 33.420 66.692 1.00 40.23 540 VAL B CA 1
ATOM 2846 C C . VAL B 1 178 ? 11.850 32.104 66.224 1.00 44.88 540 VAL B C 1
ATOM 2847 O O . VAL B 1 178 ? 11.253 32.050 65.156 1.00 45.04 540 VAL B O 1
ATOM 2851 N N . ASP B 1 179 ? 12.098 31.035 66.962 1.00 42.44 541 ASP B N 1
ATOM 2852 C CA . ASP B 1 179 ? 11.596 29.721 66.580 1.00 43.16 541 ASP B CA 1
ATOM 2853 C C . ASP B 1 179 ? 10.245 29.503 67.271 1.00 47.84 541 ASP B C 1
ATOM 2854 O O . ASP B 1 179 ? 10.197 29.024 68.389 1.00 47.51 541 ASP B O 1
ATOM 2859 N N . ARG B 1 180 ? 9.152 29.879 66.610 1.00 47.57 542 ARG B N 1
ATOM 2860 C CA . ARG B 1 180 ? 7.799 29.764 67.167 1.00 48.34 542 ARG B CA 1
ATOM 2861 C C . ARG B 1 180 ? 7.390 28.315 67.467 1.00 52.69 542 ARG B C 1
ATOM 2862 O O . ARG B 1 180 ? 6.865 28.046 68.550 1.00 53.94 542 ARG B O 1
ATOM 2870 N N . ARG B 1 181 ? 7.713 27.385 66.552 1.00 48.23 543 ARG B N 1
ATOM 2871 C CA . ARG B 1 181 ? 7.438 25.943 66.621 1.00 48.92 543 ARG B CA 1
ATOM 2872 C C . ARG B 1 181 ? 8.079 25.265 67.870 1.00 53.06 543 ARG B C 1
ATOM 2873 O O . ARG B 1 181 ? 7.435 24.461 68.538 1.00 52.34 543 ARG B O 1
ATOM 2881 N N . ARG B 1 182 ? 9.352 25.578 68.151 1.00 50.10 544 ARG B N 1
ATOM 2882 C CA . ARG B 1 182 ? 10.099 25.003 69.264 1.00 50.84 544 ARG B CA 1
ATOM 2883 C C . ARG B 1 182 ? 10.136 25.926 70.497 1.00 55.20 544 ARG B C 1
ATOM 2884 O O . ARG B 1 182 ? 10.860 25.649 71.458 1.00 57.82 544 ARG B O 1
ATOM 2892 N N . ARG B 1 183 ? 9.316 26.993 70.474 1.00 49.73 545 ARG B N 1
ATOM 2893 C CA . ARG B 1 183 ? 9.172 28.022 71.495 1.00 49.34 545 ARG B CA 1
ATOM 2894 C C . ARG B 1 183 ? 10.512 28.413 72.120 1.00 55.83 545 ARG B C 1
ATOM 2895 O O . ARG B 1 183 ? 10.713 28.262 73.326 1.00 55.90 545 ARG B O 1
ATOM 2903 N N . GLN B 1 184 ? 11.456 28.877 71.270 1.00 52.30 546 GLN B N 1
ATOM 2904 C CA . GLN B 1 184 ? 12.749 29.342 71.757 1.00 50.82 546 GLN B CA 1
ATOM 2905 C C . GLN B 1 184 ? 13.355 30.317 70.784 1.00 49.91 546 GLN B C 1
ATOM 2906 O O . GLN B 1 184 ? 13.048 30.313 69.599 1.00 49.15 546 GLN B O 1
ATOM 2912 N N . LEU B 1 185 ? 14.150 31.219 71.321 1.00 45.49 547 LEU B N 1
ATOM 2913 C CA . LEU B 1 185 ? 14.754 32.315 70.582 1.00 44.19 547 LEU B CA 1
ATOM 2914 C C . LEU B 1 185 ? 16.267 32.167 70.599 1.00 47.70 547 LEU B C 1
ATOM 2915 O O . LEU B 1 185 ? 16.828 31.778 71.623 1.00 45.44 547 LEU B O 1
ATOM 2920 N N . ALA B 1 186 ? 16.928 32.472 69.460 1.00 44.31 548 ALA B N 1
ATOM 2921 C CA . ALA B 1 186 ? 18.382 32.450 69.413 1.00 44.23 548 ALA B CA 1
ATOM 2922 C C . ALA B 1 186 ? 18.809 33.855 69.046 1.00 46.07 548 ALA B C 1
ATOM 2923 O O . ALA B 1 186 ? 18.266 34.416 68.106 1.00 45.57 548 ALA B O 1
ATOM 2925 N N . PHE B 1 187 ? 19.712 34.448 69.814 1.00 41.93 549 PHE B N 1
ATOM 2926 C CA . PHE B 1 187 ? 20.199 35.801 69.550 1.00 41.54 549 PHE B CA 1
ATOM 2927 C C . PHE B 1 187 ? 21.718 35.836 69.462 1.00 46.40 549 PHE B C 1
ATOM 2928 O O . PHE B 1 187 ? 22.400 35.196 70.253 1.00 47.93 549 PHE B O 1
ATOM 2936 N N . ALA B 1 188 ? 22.247 36.605 68.522 1.00 44.01 550 ALA B N 1
ATOM 2937 C CA . ALA B 1 188 ? 23.692 36.838 68.413 1.00 44.45 550 ALA B CA 1
ATOM 2938 C C . ALA B 1 188 ? 23.883 38.278 67.998 1.00 46.86 550 ALA B C 1
ATOM 2939 O O . ALA B 1 188 ? 23.211 38.737 67.088 1.00 45.74 550 ALA B O 1
ATOM 2941 N N . GLY B 1 189 ? 24.755 38.986 68.698 1.00 45.61 551 GLY B N 1
ATOM 2942 C CA . GLY B 1 189 ? 24.999 40.398 68.437 1.00 45.35 551 GLY B CA 1
ATOM 2943 C C . GLY B 1 189 ? 26.435 40.859 68.529 1.00 49.02 551 GLY B C 1
ATOM 2944 O O . GLY B 1 189 ? 27.225 40.302 69.289 1.00 47.97 551 GLY B O 1
ATOM 2945 N N . ALA B 1 190 ? 26.786 41.860 67.711 1.00 46.19 552 ALA B N 1
ATOM 2946 C CA . ALA B 1 190 ? 28.084 42.531 67.714 1.00 46.30 552 ALA B CA 1
ATOM 2947 C C . ALA B 1 190 ? 27.768 43.992 68.063 1.00 48.59 552 ALA B C 1
ATOM 2948 O O . ALA B 1 190 ? 27.241 44.713 67.220 1.00 48.05 552 ALA B O 1
ATOM 2950 N N . LYS B 1 191 ? 27.921 44.358 69.350 1.00 44.01 553 LYS B N 1
ATOM 2951 C CA . LYS B 1 191 ? 27.710 45.690 69.913 1.00 43.66 553 LYS B CA 1
ATOM 2952 C C . LYS B 1 191 ? 26.243 46.127 69.884 1.00 47.40 553 LYS B C 1
ATOM 2953 O O . LYS B 1 191 ? 25.959 47.331 69.929 1.00 48.47 553 LYS B O 1
ATOM 2959 N N . ILE B 1 192 ? 25.317 45.144 69.813 1.00 41.82 554 ILE B N 1
ATOM 2960 C CA . ILE B 1 192 ? 23.863 45.355 69.835 1.00 41.35 554 ILE B CA 1
ATOM 2961 C C . ILE B 1 192 ? 23.249 44.330 70.766 1.00 43.53 554 ILE B C 1
ATOM 2962 O O . ILE B 1 192 ? 23.642 43.164 70.754 1.00 42.69 554 ILE B O 1
ATOM 2967 N N . SER B 1 193 ? 22.341 44.800 71.624 1.00 38.90 555 SER B N 1
ATOM 2968 C CA . SER B 1 193 ? 21.668 43.983 72.633 1.00 38.59 555 SER B CA 1
ATOM 2969 C C . SER B 1 193 ? 20.254 43.668 72.233 1.00 41.65 555 SER B C 1
ATOM 2970 O O . SER B 1 193 ? 19.622 44.437 71.496 1.00 42.80 555 SER B O 1
ATOM 2973 N N . LEU B 1 194 ? 19.735 42.569 72.763 1.00 37.21 556 LEU B N 1
ATOM 2974 C CA . LEU B 1 194 ? 18.332 42.235 72.645 1.00 36.51 556 LEU B CA 1
ATOM 2975 C C . LEU B 1 194 ? 17.708 42.526 74.017 1.00 42.28 556 LEU B C 1
ATOM 2976 O O . LEU B 1 194 ? 18.148 41.989 75.022 1.00 41.48 556 LEU B O 1
ATOM 2981 N N . TYR B 1 195 ? 16.718 43.422 74.054 1.00 39.13 557 TYR B N 1
ATOM 2982 C CA . TYR B 1 195 ? 16.007 43.759 75.255 1.00 38.60 557 TYR B CA 1
ATOM 2983 C C . TYR B 1 195 ? 14.682 42.970 75.191 1.00 44.73 557 TYR B C 1
ATOM 2984 O O . TYR B 1 195 ? 14.137 42.785 74.107 1.00 42.33 557 TYR B O 1
ATOM 2993 N N . ALA B 1 196 ? 14.216 42.446 76.325 1.00 43.86 558 ALA B N 1
ATOM 2994 C CA . ALA B 1 196 ? 12.956 41.688 76.429 1.00 43.95 558 ALA B CA 1
ATOM 2995 C C . ALA B 1 196 ? 12.259 42.147 77.671 1.00 48.55 558 ALA B C 1
ATOM 2996 O O . ALA B 1 196 ? 12.916 42.340 78.694 1.00 48.18 558 ALA B O 1
ATOM 2998 N N . SER B 1 197 ? 10.939 42.323 77.598 1.00 44.66 559 SER B N 1
ATOM 2999 C CA . SER B 1 197 ? 10.164 42.760 78.739 1.00 44.31 559 SER B CA 1
ATOM 3000 C C . SER B 1 197 ? 8.725 42.224 78.721 1.00 47.63 559 SER B C 1
ATOM 3001 O O . SER B 1 197 ? 8.109 42.115 77.663 1.00 44.89 559 SER B O 1
ATOM 3004 N N . ASP B 1 198 ? 8.204 41.892 79.904 1.00 46.74 560 ASP B N 1
ATOM 3005 C CA . ASP B 1 198 ? 6.820 41.444 80.053 1.00 48.23 560 ASP B CA 1
ATOM 3006 C C . ASP B 1 198 ? 5.975 42.532 80.749 1.00 53.66 560 ASP B C 1
ATOM 3007 O O . ASP B 1 198 ? 4.812 42.290 81.080 1.00 54.19 560 ASP B O 1
ATOM 3012 N N . GLY B 1 199 ? 6.583 43.709 80.950 1.00 50.21 561 GLY B N 1
ATOM 3013 C CA . GLY B 1 199 ? 5.989 44.854 81.629 1.00 50.86 561 GLY B CA 1
ATOM 3014 C C . GLY B 1 199 ? 6.331 44.896 83.105 1.00 57.95 561 GLY B C 1
ATOM 3015 O O . GLY B 1 199 ? 6.007 45.875 83.779 1.00 60.48 561 GLY B O 1
ATOM 3016 N N . GLU B 1 200 ? 6.976 43.837 83.625 1.00 53.52 562 GLU B N 1
ATOM 3017 C CA . GLU B 1 200 ? 7.404 43.724 85.016 1.00 54.06 562 GLU B CA 1
ATOM 3018 C C . GLU B 1 200 ? 8.931 43.661 85.046 1.00 56.98 562 GLU B C 1
ATOM 3019 O O . GLU B 1 200 ? 9.588 44.529 85.620 1.00 58.01 562 GLU B O 1
ATOM 3025 N N . GLU B 1 201 ? 9.483 42.653 84.379 1.00 51.35 563 GLU B N 1
ATOM 3026 C CA . GLU B 1 201 ? 10.912 42.381 84.274 1.00 50.95 563 GLU B CA 1
ATOM 3027 C C . GLU B 1 201 ? 11.469 42.927 82.929 1.00 51.48 563 GLU B C 1
ATOM 3028 O O . GLU B 1 201 ? 10.745 42.926 81.942 1.00 47.82 563 GLU B O 1
ATOM 3034 N N . VAL B 1 202 ? 12.740 43.425 82.923 1.00 48.64 564 VAL B N 1
ATOM 3035 C CA . VAL B 1 202 ? 13.466 43.858 81.718 1.00 46.95 564 VAL B CA 1
ATOM 3036 C C . VAL B 1 202 ? 14.738 42.993 81.695 1.00 48.38 564 VAL B C 1
ATOM 3037 O O . VAL B 1 202 ? 15.490 42.992 82.667 1.00 46.21 564 VAL B O 1
ATOM 3041 N N . GLN B 1 203 ? 14.936 42.225 80.623 1.00 44.52 565 GLN B N 1
ATOM 3042 C CA . GLN B 1 203 ? 16.143 41.409 80.400 1.00 44.29 565 GLN B CA 1
ATOM 3043 C C . GLN B 1 203 ? 16.891 42.026 79.259 1.00 47.29 565 GLN B C 1
ATOM 3044 O O . GLN B 1 203 ? 16.280 42.516 78.309 1.00 45.76 565 GLN B O 1
ATOM 3050 N N . GLU B 1 204 ? 18.209 42.006 79.342 1.00 44.98 566 GLU B N 1
ATOM 3051 C CA . GLU B 1 204 ? 19.063 42.488 78.274 1.00 44.21 566 GLU B CA 1
ATOM 3052 C C . GLU B 1 204 ? 20.030 41.343 77.945 1.00 49.82 566 GLU B C 1
ATOM 3053 O O . GLU B 1 204 ? 20.816 40.931 78.802 1.00 49.74 566 GLU B O 1
ATOM 3059 N N . LEU B 1 205 ? 19.914 40.779 76.722 1.00 45.63 567 LEU B N 1
ATOM 3060 C CA . LEU B 1 205 ? 20.807 39.748 76.221 1.00 44.52 567 LEU B CA 1
ATOM 3061 C C . LEU B 1 205 ? 21.906 40.559 75.525 1.00 49.37 567 LEU B C 1
ATOM 3062 O O . LEU B 1 205 ? 21.693 41.058 74.426 1.00 48.12 567 LEU B O 1
ATOM 3067 N N . LYS B 1 206 ? 23.037 40.792 76.215 1.00 47.35 568 LYS B N 1
ATOM 3068 C CA . LYS B 1 206 ? 24.132 41.612 75.673 1.00 47.21 568 LYS B CA 1
ATOM 3069 C C . LYS B 1 206 ? 24.838 40.966 74.504 1.00 51.78 568 LYS B C 1
ATOM 3070 O O . LYS B 1 206 ? 25.048 39.755 74.497 1.00 52.06 568 LYS B O 1
ATOM 3076 N N . GLY B 1 207 ? 25.175 41.783 73.518 1.00 48.53 569 GLY B N 1
ATOM 3077 C CA . GLY B 1 207 ? 25.931 41.359 72.346 1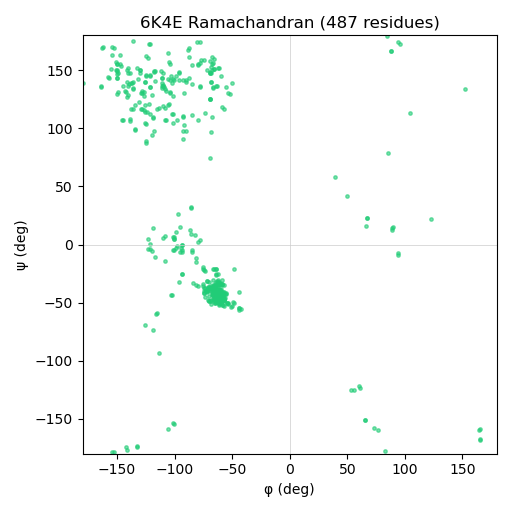.00 48.27 569 GLY B CA 1
ATOM 3078 C C . GLY B 1 207 ? 27.413 41.460 72.652 1.00 52.15 569 GLY B C 1
ATOM 3079 O O . GLY B 1 207 ? 27.796 42.030 73.682 1.00 50.94 569 GLY B O 1
ATOM 3080 N N . ALA B 1 208 ? 28.260 40.893 71.773 1.00 48.63 570 ALA B N 1
ATOM 3081 C CA . ALA B 1 208 ? 29.719 40.915 71.904 1.00 49.16 570 ALA B CA 1
ATOM 3082 C C . ALA B 1 208 ? 30.221 42.354 71.890 1.00 54.71 570 ALA B C 1
ATOM 3083 O O . ALA B 1 208 ? 29.574 43.224 71.297 1.00 53.12 570 ALA B O 1
ATOM 3085 N N . ARG B 1 209 ? 31.362 42.603 72.559 1.00 54.54 571 ARG B N 1
ATOM 3086 C CA . ARG B 1 209 ? 31.955 43.942 72.617 1.00 56.09 571 ARG B CA 1
ATOM 3087 C C . ARG B 1 209 ? 32.746 44.280 71.333 1.00 62.25 571 ARG B C 1
ATOM 3088 O O . ARG B 1 209 ? 33.283 45.382 71.214 1.00 63.45 571 ARG B O 1
ATOM 3096 N N . ARG B 1 210 ? 32.750 43.359 70.353 1.00 58.47 572 ARG B N 1
ATOM 3097 C CA . ARG B 1 210 ? 33.455 43.514 69.085 1.00 58.88 572 ARG B CA 1
ATOM 3098 C C . ARG B 1 210 ? 32.489 43.748 67.963 1.00 61.60 572 ARG B C 1
ATOM 3099 O O . ARG B 1 210 ? 31.521 43.007 67.823 1.00 60.58 572 ARG B O 1
ATOM 3107 N N . ALA B 1 211 ? 32.760 44.762 67.138 1.00 58.96 573 ALA B N 1
ATOM 3108 C CA . ALA B 1 211 ? 31.959 45.045 65.949 1.00 57.78 573 ALA B CA 1
ATOM 3109 C C . ALA B 1 211 ? 32.335 44.055 64.855 1.00 61.40 573 ALA B C 1
ATOM 3110 O O . ALA B 1 211 ? 33.417 43.451 64.902 1.00 60.61 573 ALA B O 1
ATOM 3112 N N . ILE B 1 212 ? 31.431 43.872 63.875 1.00 57.10 574 ILE B N 1
ATOM 3113 C CA . ILE B 1 212 ? 31.672 43.002 62.728 1.00 57.45 574 ILE B CA 1
ATOM 3114 C C . ILE B 1 212 ? 32.767 43.664 61.848 1.00 64.02 574 ILE B C 1
ATOM 3115 O O . ILE B 1 212 ? 32.601 44.798 61.423 1.00 60.57 574 ILE B O 1
ATOM 3120 N N . GLY B 1 213 ? 33.844 42.942 61.560 1.00 65.83 575 GLY B N 1
ATOM 3121 C CA . GLY B 1 213 ? 34.911 43.444 60.698 1.00 68.27 575 GLY B CA 1
ATOM 3122 C C . GLY B 1 213 ? 35.947 44.275 61.421 1.00 76.37 575 GLY B C 1
ATOM 3123 O O . GLY B 1 213 ? 35.918 45.510 61.347 1.00 76.36 575 GLY B O 1
ATOM 3124 N N . ASP B 1 214 ? 36.875 43.586 62.121 1.00 74.83 576 ASP B N 1
ATOM 3125 C CA . ASP B 1 214 ? 37.953 44.185 62.908 1.00 106.22 576 ASP B CA 1
ATOM 3126 C C . ASP B 1 214 ? 39.318 43.646 62.487 1.00 147.87 576 ASP B C 1
ATOM 3127 O O . ASP B 1 214 ? 39.560 43.429 61.302 1.00 115.62 576 ASP B O 1
ATOM 3132 N N . GLY B 1 218 ? 36.375 38.590 65.335 1.00 88.77 580 GLY B N 1
ATOM 3133 C CA . GLY B 1 218 ? 35.627 38.128 66.499 1.00 88.24 580 GLY B CA 1
ATOM 3134 C C . GLY B 1 218 ? 34.689 36.971 66.208 1.00 91.01 580 GLY B C 1
ATOM 3135 O O . GLY B 1 218 ? 33.961 37.007 65.213 1.00 90.04 580 GLY B O 1
ATOM 3136 N N . ASP B 1 219 ? 34.708 35.925 67.075 1.00 86.76 581 ASP B N 1
ATOM 3137 C CA . ASP B 1 219 ? 33.868 34.731 66.935 1.00 85.35 581 ASP B CA 1
ATOM 3138 C C . ASP B 1 219 ? 32.554 34.879 67.687 1.00 83.12 581 ASP B C 1
ATOM 3139 O O . ASP B 1 219 ? 32.547 35.277 68.859 1.00 82.91 581 ASP B O 1
ATOM 3144 N N . TYR B 1 220 ? 31.438 34.580 66.997 1.00 74.51 582 TYR B N 1
ATOM 3145 C CA . TYR B 1 220 ? 30.091 34.751 67.543 1.00 70.96 582 TYR B CA 1
ATOM 3146 C C . TYR B 1 220 ? 29.440 33.458 67.985 1.00 69.44 582 TYR B C 1
ATOM 3147 O O . TYR B 1 220 ? 29.661 32.396 67.394 1.00 68.31 582 TYR B O 1
ATOM 3156 N N . ARG B 1 221 ? 28.658 33.571 69.068 1.00 62.52 583 ARG B N 1
ATOM 3157 C CA . ARG B 1 221 ? 27.914 32.498 69.713 1.00 61.44 583 ARG B CA 1
ATOM 3158 C C . ARG B 1 221 ? 26.462 32.963 69.910 1.00 59.63 583 ARG B C 1
ATOM 3159 O O . ARG B 1 221 ? 26.211 34.156 70.078 1.00 58.43 583 ARG B O 1
ATOM 3167 N N . ASN B 1 222 ? 25.508 32.027 69.839 1.00 53.31 584 ASN B N 1
ATOM 3168 C CA . ASN B 1 222 ? 24.097 32.291 70.070 1.00 50.71 584 ASN B CA 1
ATOM 3169 C C . ASN B 1 222 ? 23.750 32.175 71.549 1.00 53.13 584 ASN B C 1
ATOM 3170 O O . ASN B 1 222 ? 24.280 31.322 72.257 1.00 52.42 584 ASN B O 1
ATOM 3175 N N . ILE B 1 223 ? 22.842 33.039 71.993 1.00 48.46 585 ILE B N 1
ATOM 3176 C CA . ILE B 1 223 ? 22.288 33.029 73.325 1.00 47.75 585 ILE B CA 1
ATOM 3177 C C . ILE B 1 223 ? 20.875 32.541 73.097 1.00 50.13 585 ILE B C 1
ATOM 3178 O O . ILE B 1 223 ? 20.091 33.198 72.413 1.00 48.37 585 ILE B O 1
ATOM 3183 N N . GLU B 1 224 ? 20.556 31.402 73.677 1.00 48.10 586 GLU B N 1
ATOM 3184 C CA . GLU B 1 224 ? 19.257 30.788 73.478 1.00 47.85 586 GLU B CA 1
ATOM 3185 C C . GLU B 1 224 ? 18.424 30.837 74.706 1.00 51.16 586 GLU B C 1
ATOM 3186 O O . GLU B 1 224 ? 18.811 30.310 75.746 1.00 51.86 586 GLU B O 1
ATOM 3192 N N . VAL B 1 225 ? 17.278 31.500 74.586 1.00 46.29 587 VAL B N 1
ATOM 3193 C CA . VAL B 1 225 ? 16.344 31.674 75.675 1.00 46.41 587 VAL B CA 1
ATOM 3194 C C . VAL B 1 225 ? 14.999 31.023 75.390 1.00 50.36 587 VAL B C 1
ATOM 3195 O O . VAL B 1 225 ? 14.588 30.991 74.233 1.00 51.59 587 VAL B O 1
ATOM 3199 N N . PRO B 1 226 ? 14.273 30.530 76.420 1.00 45.23 588 PRO B N 1
ATOM 3200 C CA . PRO B 1 226 ? 12.919 30.022 76.164 1.00 45.51 588 PRO B CA 1
ATOM 3201 C C . PRO B 1 226 ? 12.067 31.181 75.643 1.00 50.75 588 PRO B C 1
ATOM 3202 O O . PRO B 1 226 ? 12.357 32.345 75.924 1.00 50.56 588 PRO B O 1
ATOM 3206 N N . LEU B 1 227 ? 11.061 30.890 74.843 1.00 49.04 589 LEU B N 1
ATOM 3207 C CA . LEU B 1 227 ? 10.230 31.959 74.288 1.00 48.60 589 LEU B CA 1
ATOM 3208 C C . LEU B 1 227 ? 8.910 31.884 75.007 1.00 53.58 589 LEU B C 1
ATOM 3209 O O . LEU B 1 227 ? 8.170 30.917 74.831 1.00 53.94 589 LEU B O 1
ATOM 3214 N N . ALA B 1 228 ? 8.671 32.848 75.906 1.00 51.11 590 ALA B N 1
ATOM 3215 C CA . ALA B 1 228 ? 7.486 32.862 76.741 1.00 52.05 590 ALA B CA 1
ATOM 3216 C C . ALA B 1 228 ? 6.464 33.849 76.211 1.00 56.18 590 ALA B C 1
ATOM 3217 O O . ALA B 1 228 ? 6.838 34.940 75.804 1.00 52.39 590 ALA B O 1
ATOM 3219 N N . PRO B 1 229 ? 5.163 33.503 76.208 1.00 57.78 591 PRO B N 1
ATOM 3220 C CA . PRO B 1 229 ? 4.149 34.472 75.745 1.00 57.59 591 PRO B CA 1
ATOM 3221 C C . PRO B 1 229 ? 4.016 35.657 76.713 1.00 58.86 591 PRO B C 1
ATOM 3222 O O . PRO B 1 229 ? 4.288 35.525 77.906 1.00 59.06 591 PRO B O 1
ATOM 3226 N N . GLY B 1 230 ? 3.608 36.803 76.186 1.00 53.70 592 GLY B N 1
ATOM 3227 C CA . GLY B 1 230 ? 3.450 38.020 76.982 1.00 52.54 592 GLY B CA 1
ATOM 3228 C C . GLY B 1 230 ? 4.714 38.856 77.071 1.00 52.21 592 GLY B C 1
ATOM 3229 O O . GLY B 1 230 ? 4.790 39.800 77.862 1.00 52.58 592 GLY B O 1
ATOM 3230 N N . TRP B 1 231 ? 5.699 38.530 76.218 1.00 45.23 593 TRP B N 1
ATOM 3231 C CA . TRP B 1 231 ? 6.987 39.211 76.136 1.00 42.26 593 TRP B CA 1
ATOM 3232 C C . TRP B 1 231 ? 7.140 39.988 74.857 1.00 45.48 593 TRP B C 1
ATOM 3233 O O . TRP B 1 231 ? 6.867 39.476 73.763 1.00 46.11 593 TRP B O 1
ATOM 3244 N N . THR B 1 232 ? 7.625 41.231 74.989 1.00 41.48 594 THR B N 1
ATOM 3245 C CA . THR B 1 232 ? 7.927 42.102 73.849 1.00 38.84 594 THR B CA 1
ATOM 3246 C C . THR B 1 232 ? 9.444 42.191 73.791 1.00 41.73 594 THR B C 1
ATOM 3247 O O . THR B 1 232 ? 10.088 42.291 74.834 1.00 39.97 594 THR B O 1
ATOM 3251 N N . PHE B 1 233 ? 10.002 42.079 72.586 1.00 36.89 595 PHE B N 1
ATOM 3252 C CA . PHE B 1 233 ? 11.435 42.096 72.327 1.00 35.39 595 PHE B CA 1
ATOM 3253 C C . PHE B 1 233 ? 11.767 43.353 71.575 1.00 39.29 595 PHE B C 1
ATOM 3254 O O . PHE B 1 233 ? 10.895 43.900 70.899 1.00 36.88 595 PHE B O 1
ATOM 3262 N N . TYR B 1 234 ? 12.993 43.880 71.786 1.00 35.05 596 TYR B N 1
ATOM 3263 C CA . TYR B 1 234 ? 13.392 45.154 71.215 1.00 34.01 596 TYR B CA 1
ATOM 3264 C C . TYR B 1 234 ? 14.805 45.093 70.769 1.00 38.31 596 TYR B C 1
ATOM 3265 O O . TYR B 1 234 ? 15.692 44.755 71.546 1.00 36.95 596 TYR B O 1
ATOM 3274 N N . LEU B 1 235 ? 15.016 45.466 69.509 1.00 37.73 597 LEU B N 1
ATOM 3275 C CA . LEU B 1 235 ? 16.323 45.513 68.886 1.00 38.08 597 LEU B CA 1
ATOM 3276 C C . LEU B 1 235 ? 16.533 46.952 68.509 1.00 38.99 597 LEU B C 1
ATOM 3277 O O . LEU B 1 235 ? 15.883 47.429 67.596 1.00 38.24 597 LEU B O 1
ATOM 3282 N N . SER B 1 236 ? 17.433 47.644 69.196 1.00 35.06 598 SER B N 1
ATOM 3283 C CA . SER B 1 236 ? 17.695 49.037 68.889 1.00 35.44 598 SER B CA 1
ATOM 3284 C C . SER B 1 236 ? 19.174 49.257 68.621 1.00 38.55 598 SER B C 1
ATOM 3285 O O . SER B 1 236 ? 20.006 48.667 69.291 1.00 37.34 598 SER B O 1
ATOM 3288 N N . THR B 1 237 ? 19.502 50.176 67.704 1.00 35.10 599 THR B N 1
ATOM 3289 C CA . THR B 1 237 ? 20.899 50.594 67.485 1.00 33.05 599 THR B CA 1
ATOM 3290 C C . THR B 1 237 ? 21.222 51.603 68.585 1.00 37.61 599 THR B C 1
ATOM 3291 O O . THR B 1 237 ? 20.325 51.984 69.348 1.00 37.36 599 THR B O 1
ATOM 3295 N N . ASP B 1 238 ? 22.496 52.058 68.684 1.00 33.82 600 ASP B N 1
ATOM 3296 C CA . ASP B 1 238 ? 22.849 53.011 69.728 1.00 33.57 600 ASP B CA 1
ATOM 3297 C C . ASP B 1 238 ? 22.193 54.417 69.602 1.00 36.49 600 ASP B C 1
ATOM 3298 O O . ASP B 1 238 ? 22.203 55.161 70.564 1.00 37.04 600 ASP B O 1
ATOM 3303 N N . GLY B 1 239 ? 21.738 54.790 68.411 1.00 32.53 601 GLY B N 1
ATOM 3304 C CA . GLY B 1 239 ? 21.221 56.127 68.133 1.00 31.82 601 GLY B CA 1
ATOM 3305 C C . GLY B 1 239 ? 20.197 56.704 69.092 1.00 35.17 601 GLY B C 1
ATOM 3306 O O . GLY B 1 239 ? 20.318 57.853 69.504 1.00 33.68 601 GLY B O 1
ATOM 3307 N N . PHE B 1 240 ? 19.152 55.934 69.416 1.00 31.58 602 PHE B N 1
ATOM 3308 C CA . PHE B 1 240 ? 18.081 56.337 70.336 1.00 30.94 602 PHE B CA 1
ATOM 3309 C C . PHE B 1 240 ? 18.668 56.514 71.756 1.00 38.18 602 PHE B C 1
ATOM 3310 O O . PHE B 1 240 ? 18.319 57.476 72.453 1.00 38.36 602 PHE B O 1
ATOM 3318 N N . LEU B 1 241 ? 19.552 55.578 72.180 1.00 35.21 603 LEU B N 1
ATOM 3319 C CA . LEU B 1 241 ? 20.133 55.595 73.544 1.00 36.62 603 LEU B CA 1
ATOM 3320 C C . LEU B 1 241 ? 21.190 56.666 73.657 1.00 41.34 603 LEU B C 1
ATOM 3321 O O . LEU B 1 241 ? 21.492 57.103 74.758 1.00 45.37 603 LEU B O 1
ATOM 3326 N N . ASP B 1 242 ? 21.735 57.105 72.537 1.00 36.05 604 ASP B N 1
ATOM 3327 C CA . ASP B 1 242 ? 22.756 58.155 72.513 1.00 36.57 604 ASP B CA 1
ATOM 3328 C C . ASP B 1 242 ? 22.167 59.522 72.271 1.00 36.55 604 ASP B C 1
ATOM 3329 O O . ASP B 1 242 ? 22.892 60.505 72.357 1.00 38.14 604 ASP B O 1
ATOM 3334 N N . GLN B 1 243 ? 20.865 59.606 71.977 1.00 31.76 605 GLN B N 1
ATOM 3335 C CA . GLN B 1 243 ? 20.228 60.902 71.734 1.00 31.99 605 GLN B CA 1
ATOM 3336 C C . GLN B 1 243 ? 20.401 61.852 72.904 1.00 38.71 605 GLN B C 1
ATOM 3337 O O . GLN B 1 243 ? 19.897 61.576 74.002 1.00 37.95 605 GLN B O 1
ATOM 3343 N N . ALA B 1 244 ? 21.105 62.977 72.654 1.00 34.55 606 ALA B N 1
ATOM 3344 C CA . ALA B 1 244 ? 21.326 64.022 73.628 1.00 36.24 606 ALA B CA 1
ATOM 3345 C C . ALA B 1 244 ? 19.987 64.747 73.909 1.00 43.40 606 ALA B C 1
ATOM 3346 O O . ALA B 1 244 ? 19.137 64.825 73.031 1.00 42.84 606 ALA B O 1
ATOM 3348 N N . GLY B 1 245 ? 19.811 65.224 75.137 1.00 42.10 607 GLY B N 1
ATOM 3349 C CA . GLY B 1 245 ? 18.616 65.955 75.536 1.00 43.27 607 GLY B CA 1
ATOM 3350 C C . GLY B 1 245 ? 18.470 66.085 77.033 1.00 48.00 607 GLY B C 1
ATOM 3351 O O . GLY B 1 245 ? 19.403 65.791 77.788 1.00 48.58 607 GLY B O 1
ATOM 3352 N N . GLY B 1 246 ? 17.278 66.500 77.452 1.00 44.32 608 GLY B N 1
ATOM 3353 C CA . GLY B 1 246 ? 16.941 66.669 78.858 1.00 44.38 608 GLY B CA 1
ATOM 3354 C C . GLY B 1 246 ? 17.537 67.931 79.430 1.00 51.52 608 GLY B C 1
ATOM 3355 O O . GLY B 1 246 ? 17.915 68.844 78.684 1.00 52.03 608 GLY B O 1
ATOM 3356 N N . GLU B 1 247 ? 17.653 67.986 80.760 1.00 49.79 609 GLU B N 1
ATOM 3357 C CA . GLU B 1 247 ? 18.119 69.172 81.475 1.00 52.65 609 GLU B CA 1
ATOM 3358 C C . GLU B 1 247 ? 19.566 69.579 81.206 1.00 57.54 609 GLU B C 1
ATOM 3359 O O . GLU B 1 247 ? 19.847 70.774 81.202 1.00 58.70 609 GLU B O 1
ATOM 3365 N N . HIS B 1 248 ? 20.472 68.609 80.979 1.00 54.32 610 HIS B N 1
ATOM 3366 C CA . HIS B 1 248 ? 21.912 68.857 80.802 1.00 55.20 610 HIS B CA 1
ATOM 3367 C C . HIS B 1 248 ? 22.509 68.425 79.458 1.00 56.60 610 HIS B C 1
ATOM 3368 O O . HIS B 1 248 ? 23.675 68.715 79.188 1.00 56.10 610 HIS B O 1
ATOM 3375 N N . GLY B 1 249 ? 21.716 67.772 78.619 1.00 50.54 611 GLY B N 1
ATOM 3376 C CA . GLY B 1 249 ? 22.198 67.358 77.309 1.00 48.05 611 GLY B CA 1
ATOM 3377 C C . GLY B 1 249 ? 22.829 65.983 77.275 1.00 50.16 611 GLY B C 1
ATOM 3378 O O . GLY B 1 249 ? 23.479 65.635 76.298 1.00 49.21 611 GLY B O 1
ATOM 3379 N N . PHE B 1 250 ? 22.615 65.180 78.330 1.00 47.98 612 PHE B N 1
ATOM 3380 C CA . PHE B 1 250 ? 23.091 63.802 78.436 1.00 46.70 612 PHE B CA 1
ATOM 3381 C C . PHE B 1 250 ? 22.346 62.958 77.419 1.00 46.12 612 PHE B C 1
ATOM 3382 O O . PHE B 1 250 ? 21.194 63.275 77.077 1.00 45.67 612 PHE B O 1
ATOM 3390 N N . GLY B 1 251 ? 22.958 61.851 77.018 1.00 39.69 613 GLY B N 1
ATOM 3391 C CA . GLY B 1 251 ? 22.298 60.906 76.117 1.00 38.42 613 GLY B CA 1
ATOM 3392 C C . GLY B 1 251 ? 21.172 60.232 76.876 1.00 40.87 613 GLY B C 1
ATOM 3393 O O . GLY B 1 251 ? 21.246 60.105 78.104 1.00 41.23 613 GLY B O 1
ATOM 3394 N N . PHE B 1 252 ? 20.091 59.857 76.183 1.00 36.19 614 PHE B N 1
ATOM 3395 C CA . PHE B 1 252 ? 18.949 59.183 76.803 1.00 33.87 614 PHE B CA 1
ATOM 3396 C C . PHE B 1 252 ? 19.449 58.090 77.767 1.00 36.02 614 PHE B C 1
ATOM 3397 O O . PHE B 1 252 ? 19.184 58.184 78.951 1.00 35.54 614 PHE B O 1
ATOM 3405 N N . GLY B 1 253 ? 20.259 57.152 77.259 1.00 34.06 615 GLY B N 1
ATOM 3406 C CA . GLY B 1 253 ? 20.911 56.109 78.042 1.00 34.85 615 GLY B CA 1
ATOM 3407 C C . GLY B 1 253 ? 20.118 54.835 78.249 1.00 42.14 615 GLY B C 1
ATOM 3408 O O . GLY B 1 253 ? 18.903 54.786 77.993 1.00 38.49 615 GLY B O 1
ATOM 3409 N N . SER B 1 254 ? 20.847 53.787 78.723 1.00 41.62 616 SER B N 1
ATOM 3410 C CA . SER B 1 254 ? 20.365 52.429 79.017 1.00 42.29 616 SER B CA 1
ATOM 3411 C C . SER B 1 254 ? 19.327 52.377 80.127 1.00 43.76 616 SER B C 1
ATOM 3412 O O . SER B 1 254 ? 18.385 51.589 80.004 1.00 44.19 616 SER B O 1
ATOM 3415 N N . ARG B 1 255 ? 19.506 53.156 81.225 1.00 39.82 617 ARG B N 1
ATOM 3416 C CA . ARG B 1 255 ? 18.563 53.153 82.349 1.00 40.67 617 ARG B CA 1
ATOM 3417 C C . ARG B 1 255 ? 17.206 53.779 81.955 1.00 44.85 617 ARG B C 1
ATOM 3418 O O . ARG B 1 255 ? 16.177 53.141 82.211 1.00 42.76 617 ARG B O 1
ATOM 3426 N N . ARG B 1 256 ? 17.192 54.977 81.287 1.00 41.28 618 ARG B N 1
ATOM 3427 C CA . ARG B 1 256 ? 15.914 55.568 80.834 1.00 42.52 618 ARG B CA 1
ATOM 3428 C C . ARG B 1 256 ? 15.264 54.653 79.774 1.00 43.47 618 ARG B C 1
ATOM 3429 O O . ARG B 1 256 ? 14.048 54.538 79.761 1.00 41.15 618 ARG B O 1
ATOM 3437 N N . PHE B 1 257 ? 16.083 53.950 78.968 1.00 39.68 619 PHE B N 1
ATOM 3438 C CA . PHE B 1 257 ? 15.605 53.051 77.913 1.00 38.61 619 PHE B CA 1
ATOM 3439 C C . PHE B 1 257 ? 14.910 51.815 78.483 1.00 44.06 619 PHE B C 1
ATOM 3440 O O . PHE B 1 257 ? 13.782 51.528 78.066 1.00 41.70 619 PHE B O 1
ATOM 3448 N N . ALA B 1 258 ? 15.573 51.094 79.444 1.00 41.51 620 ALA B N 1
ATOM 3449 C CA . ALA B 1 258 ? 15.008 49.911 80.110 1.00 41.53 620 ALA B CA 1
ATOM 3450 C C . ALA B 1 258 ? 13.684 50.247 80.834 1.00 43.87 620 ALA B C 1
ATOM 3451 O O . ALA B 1 258 ? 12.735 49.460 80.760 1.00 41.80 620 ALA B O 1
ATOM 3453 N N . ASP B 1 259 ? 13.624 51.409 81.515 1.00 41.11 621 ASP B N 1
ATOM 3454 C CA . ASP B 1 259 ? 12.413 51.866 82.189 1.00 42.25 621 ASP B CA 1
ATOM 3455 C C . ASP B 1 259 ? 11.288 52.133 81.214 1.00 42.66 621 ASP B C 1
ATOM 3456 O O . ASP B 1 259 ? 10.162 51.700 81.469 1.00 44.58 621 ASP B O 1
ATOM 3461 N N . MET B 1 260 ? 11.592 52.823 80.095 1.00 36.75 622 MET B N 1
ATOM 3462 C CA . MET B 1 260 ? 10.637 53.116 79.021 1.00 36.83 622 MET B CA 1
ATOM 3463 C C . MET B 1 260 ? 10.027 51.796 78.479 1.00 42.00 622 MET B C 1
ATOM 3464 O O . MET B 1 260 ? 8.799 51.697 78.355 1.00 40.77 622 MET B O 1
ATOM 3469 N N . LEU B 1 261 ? 10.897 50.792 78.176 1.00 37.64 623 LEU B N 1
ATOM 3470 C CA . LEU B 1 261 ? 10.494 49.483 77.675 1.00 37.43 623 LEU B CA 1
ATOM 3471 C C . LEU B 1 261 ? 9.573 48.780 78.649 1.00 43.64 623 LEU B C 1
ATOM 3472 O O . LEU B 1 261 ? 8.520 48.335 78.225 1.00 45.99 623 LEU B O 1
ATOM 3477 N N . ARG B 1 262 ? 9.962 48.667 79.942 1.00 38.84 624 ARG B N 1
ATOM 3478 C CA . ARG B 1 262 ? 9.157 48.033 80.990 1.00 38.77 624 ARG B CA 1
ATOM 3479 C C . ARG B 1 262 ? 7.812 48.726 81.113 1.00 44.09 624 ARG B C 1
ATOM 3480 O O . ARG B 1 262 ? 6.778 48.062 81.192 1.00 45.74 624 ARG B O 1
ATOM 3488 N N . ASP B 1 263 ? 7.827 50.055 81.107 1.00 40.04 625 ASP B N 1
ATOM 3489 C CA . ASP B 1 263 ? 6.596 50.844 81.198 1.00 39.94 625 ASP B CA 1
ATOM 3490 C C . ASP B 1 263 ? 5.601 50.581 80.077 1.00 41.72 625 ASP B C 1
ATOM 3491 O O . ASP B 1 263 ? 4.405 50.653 80.312 1.00 39.63 625 ASP B O 1
ATOM 3496 N N . HIS B 1 264 ? 6.085 50.288 78.853 1.00 41.21 626 HIS B N 1
ATOM 3497 C CA . HIS B 1 264 ? 5.190 50.131 77.693 1.00 39.54 626 HIS B CA 1
ATOM 3498 C C . HIS B 1 264 ? 5.021 48.701 77.178 1.00 45.38 626 HIS B C 1
ATOM 3499 O O . HIS B 1 264 ? 4.066 48.463 76.447 1.00 44.67 626 HIS B O 1
ATOM 3506 N N . ALA B 1 265 ? 5.898 47.750 77.594 1.00 44.03 627 ALA B N 1
ATOM 3507 C CA . ALA B 1 265 ? 6.002 46.357 77.111 1.00 45.12 627 ALA B CA 1
ATOM 3508 C C . ALA B 1 265 ? 4.689 45.592 76.928 1.00 50.30 627 ALA B C 1
ATOM 3509 O O . ALA B 1 265 ? 4.560 44.830 75.968 1.00 50.49 627 ALA B O 1
ATOM 3511 N N . ARG B 1 266 ? 3.756 45.750 77.842 1.00 46.24 628 ARG B N 1
ATOM 3512 C CA . ARG B 1 266 ? 2.470 45.051 77.773 1.00 46.17 628 ARG B CA 1
ATOM 3513 C C . ARG B 1 266 ? 1.466 45.738 76.832 1.00 46.76 628 ARG B C 1
ATOM 3514 O O . ARG B 1 266 ? 0.461 45.137 76.504 1.00 47.70 628 ARG B O 1
ATOM 3522 N N . GLN B 1 267 ? 1.745 46.972 76.372 1.00 39.60 629 GLN B N 1
ATOM 3523 C CA . GLN B 1 267 ? 0.838 47.747 75.513 1.00 37.59 629 GLN B CA 1
ATOM 3524 C C . GLN B 1 267 ? 0.845 47.308 74.031 1.00 42.49 629 GLN B C 1
ATOM 3525 O O . GLN B 1 267 ? 1.874 46.790 73.558 1.00 41.58 629 GLN B O 1
ATOM 3531 N N . PRO B 1 268 ? -0.251 47.575 73.251 1.00 39.69 630 PRO B N 1
ATOM 3532 C CA . PRO B 1 268 ? -0.205 47.254 71.808 1.00 38.72 630 PRO B CA 1
ATOM 3533 C C . PRO B 1 268 ? 1.002 47.947 71.175 1.00 46.01 630 PRO B C 1
ATOM 3534 O O . PRO B 1 268 ? 1.279 49.096 71.507 1.00 45.68 630 PRO B O 1
ATOM 3538 N N . LEU B 1 269 ? 1.761 47.229 70.311 1.00 45.49 631 LEU B N 1
ATOM 3539 C CA . LEU B 1 269 ? 3.001 47.723 69.696 1.00 44.78 631 LEU B CA 1
ATOM 3540 C C . LEU B 1 269 ? 2.806 49.010 68.864 1.00 47.13 631 LEU B C 1
ATOM 3541 O O . LEU B 1 269 ? 3.675 49.886 68.965 1.00 45.77 631 LEU B O 1
ATOM 3546 N N . PRO B 1 270 ? 1.665 49.242 68.159 1.00 43.91 632 PRO B N 1
ATOM 3547 C CA . PRO B 1 270 ? 1.489 50.540 67.472 1.00 43.17 632 PRO B CA 1
ATOM 3548 C C . PRO B 1 270 ? 1.441 51.694 68.484 1.00 41.74 632 PRO B C 1
ATOM 3549 O O . PRO B 1 270 ? 1.929 52.774 68.176 1.00 38.35 632 PRO B O 1
ATOM 3553 N N . GLU B 1 271 ? 0.927 51.434 69.711 1.00 37.88 633 GLU B N 1
ATOM 3554 C CA . GLU B 1 271 ? 0.887 52.432 70.773 1.00 37.56 633 GLU B CA 1
ATOM 3555 C C . GLU B 1 271 ? 2.251 52.660 71.388 1.00 41.78 633 GLU B C 1
ATOM 3556 O O . GLU B 1 271 ? 2.572 53.806 71.724 1.00 42.50 633 GLU B O 1
ATOM 3562 N N . GLN B 1 272 ? 3.063 51.570 71.538 1.00 36.72 634 GLN B N 1
ATOM 3563 C CA . GLN B 1 272 ? 4.421 51.637 72.076 1.00 35.46 634 GLN B CA 1
ATOM 3564 C C . GLN B 1 272 ? 5.288 52.492 71.196 1.00 41.04 634 GLN B C 1
ATOM 3565 O O . GLN B 1 272 ? 5.939 53.393 71.693 1.00 41.53 634 GLN B O 1
ATOM 3571 N N . ALA B 1 273 ? 5.262 52.241 69.871 1.00 42.14 635 ALA B N 1
ATOM 3572 C CA . ALA B 1 273 ? 5.989 52.990 68.844 1.00 42.14 635 ALA B CA 1
ATOM 3573 C C . ALA B 1 273 ? 5.728 54.465 68.989 1.00 42.71 635 ALA B C 1
ATOM 3574 O O . ALA B 1 273 ? 6.684 55.212 69.126 1.00 42.97 635 ALA B O 1
ATOM 3576 N N . GLU B 1 274 ? 4.442 54.882 69.004 1.00 37.59 636 GLU B N 1
ATOM 3577 C CA . GLU B 1 274 ? 4.059 56.285 69.193 1.00 37.87 636 GLU B CA 1
ATOM 3578 C C . GLU B 1 274 ? 4.610 56.865 70.493 1.00 41.45 636 GLU B C 1
ATOM 3579 O O . GLU B 1 274 ? 5.178 57.965 70.463 1.00 41.00 636 GLU B O 1
ATOM 3585 N N . ALA B 1 275 ? 4.457 56.130 71.630 1.00 36.65 637 ALA B N 1
ATOM 3586 C CA . ALA B 1 275 ? 4.965 56.585 72.917 1.00 36.97 637 ALA B CA 1
ATOM 3587 C C . ALA B 1 275 ? 6.469 56.755 72.908 1.00 42.56 637 ALA B C 1
ATOM 3588 O O . ALA B 1 275 ? 6.935 57.726 73.497 1.00 44.41 637 ALA B O 1
ATOM 3590 N N . PHE B 1 276 ? 7.217 55.843 72.244 1.00 36.48 638 PHE B N 1
ATOM 3591 C CA . PHE B 1 276 ? 8.665 55.891 72.183 1.00 36.75 638 PHE B CA 1
ATOM 3592 C C . PHE B 1 276 ? 9.128 57.121 71.388 1.00 44.07 638 PHE B C 1
ATOM 3593 O O . PHE B 1 276 ? 10.009 57.845 71.861 1.00 43.32 638 PHE B O 1
ATOM 3601 N N . VAL B 1 277 ? 8.476 57.407 70.231 1.00 42.14 639 VAL B N 1
ATOM 3602 C CA . VAL B 1 277 ? 8.754 58.602 69.411 1.00 42.08 639 VAL B CA 1
ATOM 3603 C C . VAL B 1 277 ? 8.454 59.883 70.223 1.00 45.03 639 VAL B C 1
ATOM 3604 O O . VAL B 1 277 ? 9.316 60.763 70.303 1.00 45.97 639 VAL B O 1
ATOM 3608 N N . ALA B 1 278 ? 7.265 59.970 70.840 1.00 38.87 640 ALA B N 1
ATOM 3609 C CA . ALA B 1 278 ? 6.910 61.117 71.682 1.00 40.60 640 ALA B CA 1
ATOM 3610 C C . ALA B 1 278 ? 7.845 61.284 72.928 1.00 41.93 640 ALA B C 1
ATOM 3611 O O . ALA B 1 278 ? 8.118 62.415 73.315 1.00 40.35 640 ALA B O 1
ATOM 3613 N N . THR B 1 279 ? 8.361 60.172 73.507 1.00 39.07 641 THR B N 1
ATOM 3614 C CA . THR B 1 279 ? 9.292 60.179 74.658 1.00 39.73 641 THR B CA 1
ATOM 3615 C C . THR B 1 279 ? 10.649 60.777 74.252 1.00 44.61 641 THR B C 1
ATOM 3616 O O . THR B 1 279 ? 11.222 61.550 75.010 1.00 43.49 641 THR B O 1
ATOM 3620 N N . LEU B 1 280 ? 11.142 60.438 73.055 1.00 43.02 642 LEU B N 1
ATOM 3621 C CA . LEU B 1 280 ? 12.408 60.975 72.562 1.00 43.64 642 LEU B CA 1
ATOM 3622 C C . LEU B 1 280 ? 12.255 62.429 72.116 1.00 47.40 642 LEU B C 1
ATOM 3623 O O . LEU B 1 280 ? 13.127 63.254 72.429 1.00 46.64 642 LEU B O 1
ATOM 3628 N N . ALA B 1 281 ? 11.146 62.750 71.417 1.00 43.03 643 ALA B N 1
ATOM 3629 C CA . ALA B 1 281 ? 10.879 64.122 70.957 1.00 43.13 643 ALA B CA 1
ATOM 3630 C C . ALA B 1 281 ? 10.858 65.073 72.147 1.00 45.48 643 ALA B C 1
ATOM 3631 O O . ALA B 1 281 ? 11.486 66.132 72.106 1.00 46.32 643 ALA B O 1
ATOM 3633 N N . GLU B 1 282 ? 10.234 64.638 73.243 1.00 41.69 644 GLU B N 1
ATOM 3634 C CA . GLU B 1 282 ? 10.137 65.393 74.487 1.00 41.82 644 GLU B CA 1
ATOM 3635 C C . GLU B 1 282 ? 11.489 65.586 75.137 1.00 43.12 644 GLU B C 1
ATOM 3636 O O . GLU B 1 282 ? 11.821 66.711 75.481 1.00 42.17 644 GLU B O 1
ATOM 3642 N N . TYR B 1 283 ? 12.277 64.487 75.273 1.00 41.27 645 TYR B N 1
ATOM 3643 C CA . TYR B 1 283 ? 13.608 64.458 75.872 1.00 40.91 645 TYR B CA 1
ATOM 3644 C C . TYR B 1 283 ? 14.562 65.338 75.102 1.00 42.50 645 TYR B C 1
ATOM 3645 O O . TYR B 1 283 ? 15.196 66.195 75.679 1.00 43.62 645 TYR B O 1
ATOM 3654 N N . GLN B 1 284 ? 14.628 65.141 73.798 1.00 38.91 646 GLN B N 1
ATOM 3655 C CA . GLN B 1 284 ? 15.481 65.848 72.847 1.00 38.76 646 GLN B CA 1
ATOM 3656 C C . GLN B 1 284 ? 15.281 67.365 72.829 1.00 44.28 646 GLN B C 1
ATOM 3657 O O . GLN B 1 284 ? 16.262 68.099 72.910 1.00 45.66 646 GLN B O 1
ATOM 3663 N N . GLY B 1 285 ? 14.027 67.820 72.765 1.00 41.82 647 GLY B N 1
ATOM 3664 C CA . GLY B 1 285 ? 13.713 69.242 72.731 1.00 42.48 647 GLY B CA 1
ATOM 3665 C C . GLY B 1 285 ? 14.338 69.916 71.529 1.00 46.06 647 GLY B C 1
ATOM 3666 O O . GLY B 1 285 ? 14.133 69.483 70.398 1.00 45.15 647 GLY B O 1
ATOM 3667 N N . GLU B 1 286 ? 15.173 70.921 71.778 1.00 45.29 648 GLU B N 1
ATOM 3668 C CA . GLU B 1 286 ? 15.865 71.680 70.741 1.00 47.43 648 GLU B CA 1
ATOM 3669 C C . GLU B 1 286 ? 17.180 71.031 70.252 1.00 50.20 648 GLU B C 1
ATOM 3670 O O . GLU B 1 286 ? 17.781 71.547 69.316 1.00 51.79 648 GLU B O 1
ATOM 3676 N N . HIS B 1 287 ? 17.641 69.937 70.883 1.00 44.85 649 HIS B N 1
ATOM 3677 C CA . HIS B 1 287 ? 18.880 69.260 70.478 1.00 44.58 649 HIS B CA 1
ATOM 3678 C C . HIS B 1 287 ? 18.768 68.622 69.102 1.00 50.22 649 HIS B C 1
ATOM 3679 O O . HIS B 1 287 ? 17.786 67.922 68.836 1.00 48.57 649 HIS B O 1
ATOM 3686 N N . PRO B 1 288 ? 19.783 68.789 68.228 1.00 48.60 650 PRO B N 1
ATOM 3687 C CA . PRO B 1 288 ? 19.735 68.101 66.926 1.00 47.74 650 PRO B CA 1
ATOM 3688 C C . PRO B 1 288 ? 19.807 66.591 67.121 1.00 49.61 650 PRO B C 1
ATOM 3689 O O . PRO B 1 288 ? 20.229 66.128 68.194 1.00 47.39 650 PRO B O 1
ATOM 3693 N N . GLN B 1 289 ? 19.357 65.824 66.106 1.00 45.92 651 GLN B N 1
ATOM 3694 C CA . GLN B 1 289 ? 19.449 64.368 66.137 1.00 43.93 651 GLN B CA 1
ATOM 3695 C C . GLN B 1 289 ? 20.946 64.064 66.004 1.00 48.60 651 GLN B C 1
ATOM 3696 O O . GLN B 1 289 ? 21.625 64.590 65.122 1.00 47.90 651 GLN B O 1
ATOM 3702 N N . ARG B 1 290 ? 21.460 63.310 66.956 1.00 46.34 652 ARG B N 1
ATOM 3703 C CA . ARG B 1 290 ? 22.878 62.984 67.098 1.00 46.36 652 ARG B CA 1
ATOM 3704 C C . ARG B 1 290 ? 23.341 61.860 66.162 1.00 46.56 652 ARG B C 1
ATOM 3705 O O . ARG B 1 290 ? 24.473 61.889 65.697 1.00 46.07 652 ARG B O 1
ATOM 3713 N N . ASP B 1 291 ? 22.465 60.860 65.907 1.00 39.91 653 ASP B N 1
ATOM 3714 C CA . ASP B 1 291 ? 22.791 59.680 65.105 1.00 38.11 653 ASP B CA 1
ATOM 3715 C C . ASP B 1 291 ? 21.517 59.086 64.486 1.00 40.93 653 ASP B C 1
ATOM 3716 O O . ASP B 1 291 ? 20.403 59.536 64.782 1.00 39.29 653 ASP B O 1
ATOM 3721 N N . ASP B 1 292 ? 21.693 58.132 63.563 1.00 36.30 654 ASP B N 1
ATOM 3722 C CA . ASP B 1 292 ? 20.594 57.409 62.943 1.00 35.73 654 ASP B CA 1
ATOM 3723 C C . ASP B 1 292 ? 19.894 56.622 64.052 1.00 40.67 654 ASP B C 1
ATOM 3724 O O . ASP B 1 292 ? 20.560 56.040 64.925 1.00 39.62 654 ASP B O 1
ATOM 3729 N N . ILE B 1 293 ? 18.569 56.638 64.043 1.00 37.45 655 ILE B N 1
ATOM 3730 C CA . ILE B 1 293 ? 17.765 55.929 65.030 1.00 36.67 655 ILE B CA 1
ATOM 3731 C C . ILE B 1 293 ? 17.039 54.739 64.362 1.00 41.22 655 ILE B C 1
ATOM 3732 O O . ILE B 1 293 ? 16.541 54.862 63.246 1.00 41.63 655 ILE B O 1
ATOM 3737 N N . THR B 1 294 ? 17.037 53.578 65.040 1.00 37.87 656 THR B N 1
ATOM 3738 C CA . THR B 1 294 ? 16.325 52.368 64.638 1.00 37.65 656 THR B CA 1
ATOM 3739 C C . THR B 1 294 ? 15.938 51.607 65.862 1.00 41.99 656 THR B C 1
ATOM 3740 O O . THR B 1 294 ? 16.772 51.371 66.728 1.00 42.50 656 THR B O 1
ATOM 3744 N N . ILE B 1 295 ? 14.651 51.242 65.931 1.00 38.87 657 ILE B N 1
ATOM 3745 C CA . ILE B 1 295 ? 14.111 50.352 66.936 1.00 37.93 657 ILE B CA 1
ATOM 3746 C C . ILE B 1 295 ? 13.194 49.386 66.194 1.00 40.03 657 ILE B C 1
ATOM 3747 O O . ILE B 1 295 ? 12.203 49.805 65.621 1.00 38.31 657 ILE B O 1
ATOM 3752 N N . LEU B 1 296 ? 13.532 48.102 66.222 1.00 36.92 658 LEU B N 1
ATOM 3753 C CA . LEU B 1 296 ? 12.705 47.057 65.650 1.00 38.58 658 LEU B CA 1
ATOM 3754 C C . LEU B 1 296 ? 12.212 46.204 66.800 1.00 42.07 658 LEU B C 1
ATOM 3755 O O . LEU B 1 296 ? 13.003 45.659 67.576 1.00 40.10 658 LEU B O 1
ATOM 3760 N N . SER B 1 297 ? 10.887 46.193 66.973 1.00 38.35 659 SER B N 1
ATOM 3761 C CA . SER B 1 297 ? 10.271 45.465 68.058 1.00 37.21 659 SER B CA 1
ATOM 3762 C C . SER B 1 297 ? 9.385 44.411 67.503 1.00 39.12 659 SER B C 1
ATOM 3763 O O . SER B 1 297 ? 8.846 44.589 66.424 1.00 39.97 659 SER B O 1
ATOM 3766 N N . PHE B 1 298 ? 9.270 43.298 68.235 1.00 36.05 660 PHE B N 1
ATOM 3767 C CA . PHE B 1 298 ? 8.487 42.104 67.910 1.00 34.83 660 PHE B CA 1
ATOM 3768 C C . PHE B 1 298 ? 8.001 41.430 69.179 1.00 38.70 660 PHE B C 1
ATOM 3769 O O . PHE B 1 298 ? 8.628 41.554 70.221 1.00 34.98 660 PHE B O 1
ATOM 3777 N N . ARG B 1 299 ? 6.847 40.776 69.122 1.00 39.88 661 ARG B N 1
ATOM 3778 C CA . ARG B 1 299 ? 6.272 40.174 70.311 1.00 41.84 661 ARG B CA 1
ATOM 3779 C C . ARG B 1 299 ? 5.826 38.743 70.059 1.00 50.36 661 ARG B C 1
ATOM 3780 O O . ARG B 1 299 ? 5.314 38.443 68.981 1.00 49.27 661 ARG B O 1
ATOM 3788 N N . PHE B 1 300 ? 6.025 37.862 71.065 1.00 50.30 662 PHE B N 1
ATOM 3789 C CA . PHE B 1 300 ? 5.556 36.485 70.995 1.00 51.62 662 PHE B CA 1
ATOM 3790 C C . PHE B 1 300 ? 4.281 36.340 71.807 1.00 55.91 662 PHE B C 1
ATOM 3791 O O . PHE B 1 300 ? 4.225 36.766 72.959 1.00 55.52 662 PHE B O 1
ATOM 3799 N N . ASP B 1 301 ? 3.244 35.785 71.153 1.00 55.12 663 ASP B N 1
ATOM 3800 C CA . ASP B 1 301 ? 1.875 35.527 71.619 1.00 85.49 663 ASP B CA 1
ATOM 3801 C C . ASP B 1 301 ? 1.299 36.636 72.503 1.00 104.23 663 ASP B C 1
ATOM 3802 O O . ASP B 1 301 ? 0.850 37.654 71.979 1.00 60.08 663 ASP B O 1
#

Nearest PDB structures (foldseek):
  6k4e-assembly1_A  TM=1.004E+00  e=2.346E-53  Pseudomonas aeruginosa
  6k4e-assembly1_B  TM=9.921E-01  e=6.576E-50  Pseudomonas aeruginosa
  3es2-assembly1_A  TM=7.973E-01  e=7.111E-10  Pseudomonas aeruginosa
  3f7a-assembly1_B  TM=7.319E-01  e=1.630E-09  Pseudomonas aeruginosa
  3f7a-assembly1_A  TM=7.980E-01  e=1.386E-07  Pseudomonas aeruginosa

B-factor: mean 53.78, std 19.46, range [20.2, 217.03]